Protein AF-A0A413LBJ7-F1 (afdb_monomer)

Secondary structure (DSSP, 8-state):
------------------------TT--B-TT-----TTEEEEEPPPTTSPPPPPP-GGGG--TTTTSS--S-SSTTTTEEE-SSSS-S-TT-GGGEEEESB-HHHHHHH-GGGEEEEEEEEEEEEEEEESSHHHHHHHSSHHHHBPTT----HHHHHHHHHHHHHHHHTTT-S-TTS-EEEEEEEEEEEEEEEE---HHHHHHHHHH-B-HHHHHHHHHS-HHHHHHHH-SEEE-EEEEEEEEEEEEEEEESS---HHHHHHHHHHHHHHHEEE-TTSTT--EEEESTT--TTT-SEEEEEEEEEEEEESS--TTS-SEEEEEEGGG-EEE-HHHHHHTTSGGG-EEEEEPTT-EEEGGGG---HHHHHHHHHHHTTSSPPBSSPPPPEEEEEEEEEEE-TTS-EEEEEEEEEE-TT--EEEEE-SGGGTS-HHHHHGGGSHHHHHHHHHHHHHHHHHHTTTTSEEEEEEEEEE-TTSTTTTEEEEET--GGG-EEEEETTTTEEEEEETTTTEEEEEE-BTTB-THHHHTT-HHHHHHSPB----HHHHHHHSEEEE-

Mean predicted aligned error: 8.56 Å

Sequence (560 aa):
MKNIIISLTILMTAILVSCSDELDKSSNVPGNQSSEKEGNVIIQPRNPNLPKIKPFDINKLQTKGDISGETGNSDAFLGRAYNLKNGNYILGDFSNVSHPVIDLNAVKAYDPNYVDGIKLNITETKSFAYDTFERYQYNSTITKKVTSGFSLNLKIFTLGKTKTTTDVFKTVIDNTKEATYGELSINFTNSQFSLQNSEATRKLFARQFLTKSFIRSLYNSPISSTLDSYGDFVLTGYLTGGKAYAIYAGNATSEDRTDVKEKDMDKSMNASLNYKGNSTSGNLGITGSNHNDETNTFKSNNTYVSIKTYGGVRDGGEAVVNVKAIKDLNVDLTSWMRSLNNVSNHTMIDVKDNSLYPLSDFVLEKNFKQRFDDTFNEVLPTYTSLVYPYIEIVRVMVRATSSYEAVYDVAAVLVTRQADRIILSDGLAATATDEELRKNEDDAVFMKKVEKISAEKSQLFSSDIEIGYNKRTRLNPNLRSPLCINLAGFKEKNFYKFYYEKTSMQYIYDPSTRICFSYFVDDGDDEVLDIYGIRNWVESLPDKNISIASLANSYNIIGL

Foldseek 3Di:
DDDDDDDDPPPPPDPPPPPDPDPPQADADEQPPPPPPPFWDFPFAFAPPADDQDADDLVVVDPVPPPVPDQALDLSLAQAFFAQLQDLNQFQPCSRTAGHFFQVVVVCVVPVVQKDKFFDQDKDKDKWKFQALVVCVVGPCVVQLAAPPADDQVVSSSVNNLVSQCVQCVVPDVDQNQKIKMKIKMFRFTMKMFGNQPLVVLLVRLLFGTDLSLQCCLFSWALLSSCVRRHWFGFGMFTKFKMKMKMKIFHFPDPDDRVLSGVLVRVQQVQQWDFDPDDPQTWTWGALPSPDQPPGRGHQQGMKMWIAMRFFDPPDDPNTDRIDRRNPGTGTCRNRNVRRVDSSRMHTNHGDGNRTYGSLSNHLAPLSSLSSSCVSNSVEYHYRFFHQKAKEFEWEFQDQDPVRHTFTDTFIWIQGSNRATETQALQVVNVDDSVVRNCCLDPVVVVVVLVVRCVVVCVQLVSNHIYIYGSPDYHYCVGSPPPYDYQHNRDLQQWAWEADVSNQKIWIAHPPSQEIEIHHDDPVDPSSSSSRSRPVSHVPHHHDDDDSSCNSPRHNYHYD

pLDDT: mean 86.41, std 17.17, range [24.27, 98.5]

Solvent-accessible surface area (backbone atoms only — not comparable to full-atom values): 30585 Å² total; per-residue (Å²): 141,82,81,86,84,86,81,84,81,79,82,80,83,74,85,74,86,65,87,78,72,82,85,72,87,76,58,77,40,62,37,80,63,79,66,82,52,85,64,66,44,78,80,36,65,55,44,85,84,47,68,76,90,70,90,59,61,74,75,75,72,58,69,92,57,92,67,74,81,71,60,47,64,62,65,84,60,41,34,12,15,28,29,58,60,86,32,82,77,54,67,22,48,61,88,25,51,48,50,58,41,33,35,55,66,61,44,45,73,73,45,51,86,44,52,49,76,48,82,66,72,45,75,50,78,49,74,42,32,24,50,45,54,74,43,37,69,71,58,48,66,68,68,53,23,36,35,85,90,66,86,74,55,61,68,56,46,30,53,39,51,44,53,61,54,43,68,70,44,58,90,82,37,93,60,64,83,70,29,35,33,32,42,38,35,42,36,45,34,40,33,38,31,37,39,65,67,50,72,71,46,27,50,49,36,40,70,60,30,51,24,70,70,42,54,49,35,67,61,50,38,20,66,50,53,39,36,75,66,34,30,55,20,31,29,29,26,33,29,18,17,30,27,45,38,37,42,35,41,25,46,57,81,57,97,64,55,58,72,54,52,21,52,48,48,36,50,51,55,57,50,22,51,45,70,54,84,94,48,105,77,51,50,35,32,44,30,23,87,62,62,58,57,90,86,40,57,53,34,38,84,52,22,34,36,32,37,43,57,37,44,31,56,65,88,88,66,70,48,60,38,72,76,40,37,30,65,79,36,75,44,71,40,33,70,35,58,59,37,46,77,42,68,87,28,19,9,38,43,31,60,33,67,54,16,33,37,53,55,36,63,48,48,73,25,53,58,55,25,50,46,45,55,30,40,76,49,67,62,34,76,47,38,82,36,55,27,82,35,34,33,41,35,30,36,34,51,73,49,64,48,99,85,69,46,79,31,30,40,78,39,49,24,41,31,31,34,81,65,39,34,38,31,57,30,68,46,59,69,82,76,53,54,72,73,65,26,50,47,48,73,40,66,69,54,38,48,57,50,47,57,54,50,49,59,54,47,35,70,54,28,64,59,31,33,26,34,31,34,28,90,76,51,72,45,51,56,89,38,70,61,70,48,38,47,80,42,60,45,54,60,88,89,60,43,29,32,36,78,40,78,84,68,35,33,38,36,43,34,23,85,87,65,25,43,26,40,31,40,70,51,50,99,89,46,70,55,68,36,46,49,53,18,30,45,72,49,60,68,71,37,51,80,49,90,72,58,69,66,56,47,71,74,64,36,57,30,34,65,83

Radius of gyration: 28.68 Å; Cα contacts (8 Å, |Δi|>4): 1127; chains: 1; bounding box: 59×83×80 Å

Structure (mmCIF, N/CA/C/O backbone):
data_AF-A0A413LBJ7-F1
#
_entry.id   AF-A0A413LBJ7-F1
#
loop_
_atom_site.group_PDB
_atom_site.id
_atom_site.type_symbol
_atom_site.label_atom_id
_atom_site.label_alt_id
_atom_site.label_comp_id
_atom_site.label_asym_id
_atom_site.label_entity_id
_atom_site.label_seq_id
_atom_site.pdbx_PDB_ins_code
_atom_site.Cartn_x
_atom_site.Cartn_y
_atom_site.Cartn_z
_atom_site.occupancy
_atom_site.B_iso_or_equiv
_atom_site.auth_seq_id
_atom_site.auth_comp_id
_atom_site.auth_asym_id
_atom_site.auth_atom_id
_atom_site.pdbx_PDB_model_num
ATOM 1 N N . MET A 1 1 ? -14.086 60.870 -19.931 1.00 38.28 1 MET A N 1
ATOM 2 C CA . MET A 1 1 ? -14.066 59.505 -20.501 1.00 38.28 1 MET A CA 1
ATOM 3 C C . MET A 1 1 ? -12.885 58.730 -19.936 1.00 38.28 1 MET A C 1
ATOM 5 O O . MET A 1 1 ? -11.776 58.926 -20.410 1.00 38.28 1 MET A O 1
ATOM 9 N N . LYS A 1 2 ? -13.116 57.884 -18.928 1.00 27.30 2 LYS A N 1
ATOM 10 C CA . LYS A 1 2 ? -12.561 56.524 -18.823 1.00 27.30 2 LYS A CA 1
ATOM 11 C C . LYS A 1 2 ? -13.069 55.874 -17.537 1.00 27.30 2 LYS A C 1
ATOM 13 O O . LYS A 1 2 ? -13.072 56.488 -16.477 1.00 27.30 2 LYS A O 1
ATOM 18 N N . ASN A 1 3 ? -13.562 54.659 -17.721 1.00 30.72 3 ASN A N 1
ATOM 19 C CA . ASN A 1 3 ? -14.224 53.807 -16.751 1.00 30.72 3 ASN A CA 1
ATOM 20 C C . ASN A 1 3 ? -13.209 53.087 -15.846 1.00 30.72 3 ASN A C 1
ATOM 22 O O . ASN A 1 3 ? -12.137 52.716 -16.313 1.00 30.72 3 ASN A O 1
ATOM 26 N N . ILE A 1 4 ? -13.605 52.906 -14.579 1.00 33.47 4 ILE A N 1
ATOM 27 C CA . ILE A 1 4 ? -13.658 51.649 -13.798 1.00 33.47 4 ILE A CA 1
ATOM 28 C C . ILE A 1 4 ? -12.541 50.626 -14.068 1.00 33.47 4 ILE A C 1
ATOM 30 O O . ILE A 1 4 ? -12.539 50.056 -15.149 1.00 33.47 4 ILE A O 1
ATOM 34 N N . ILE A 1 5 ? -11.729 50.301 -13.046 1.00 29.72 5 ILE A N 1
ATOM 35 C CA . ILE A 1 5 ? -11.743 49.007 -12.314 1.00 29.72 5 ILE A CA 1
ATOM 36 C C . ILE A 1 5 ? -11.227 49.267 -10.885 1.00 29.72 5 ILE A C 1
ATOM 38 O O . ILE A 1 5 ? -10.069 49.620 -10.685 1.00 29.72 5 ILE A O 1
ATOM 42 N N . ILE A 1 6 ? -12.103 49.104 -9.890 1.00 31.72 6 ILE A N 1
ATOM 43 C CA . ILE A 1 6 ? -11.747 49.038 -8.467 1.00 31.72 6 ILE A CA 1
ATOM 44 C C . ILE A 1 6 ? -11.319 47.594 -8.194 1.00 31.72 6 ILE A C 1
ATOM 46 O O . ILE A 1 6 ? -12.140 46.685 -8.300 1.00 31.72 6 ILE A O 1
ATOM 50 N N . SER A 1 7 ? -10.044 47.380 -7.869 1.00 29.02 7 SER A N 1
ATOM 51 C CA . SER A 1 7 ? -9.565 46.097 -7.353 1.00 29.02 7 SER A CA 1
ATOM 52 C C . SER A 1 7 ? -9.805 46.080 -5.844 1.00 29.02 7 SER A C 1
ATOM 54 O O . SER A 1 7 ? -9.180 46.834 -5.099 1.00 29.02 7 SER A O 1
ATOM 56 N N . LEU A 1 8 ? -10.781 45.287 -5.405 1.00 28.83 8 LEU A N 1
ATOM 57 C CA . LEU A 1 8 ? -11.146 45.123 -4.003 1.00 28.83 8 LEU A CA 1
ATOM 58 C C . LEU A 1 8 ? -10.217 44.072 -3.374 1.00 28.83 8 LEU A C 1
ATOM 60 O O . LEU A 1 8 ? -10.510 42.879 -3.383 1.00 28.83 8 LEU A O 1
ATOM 64 N N . THR A 1 9 ? -9.071 44.501 -2.853 1.00 30.38 9 THR A N 1
ATOM 65 C CA . THR A 1 9 ? -8.177 43.632 -2.077 1.00 30.38 9 THR A CA 1
ATOM 66 C C . THR A 1 9 ? -8.726 43.521 -0.652 1.00 30.38 9 THR A C 1
ATOM 68 O O . THR A 1 9 ? -8.470 44.380 0.189 1.00 30.38 9 THR A O 1
ATOM 71 N N . ILE A 1 10 ? -9.525 42.487 -0.373 1.00 30.08 10 ILE A N 1
ATOM 72 C CA . ILE A 1 10 ? -9.923 42.140 0.998 1.00 30.08 10 ILE A CA 1
ATOM 73 C C . ILE A 1 10 ? -8.721 41.473 1.671 1.00 30.08 10 ILE A C 1
ATOM 75 O O . ILE A 1 10 ? -8.379 40.325 1.392 1.00 30.08 10 ILE A O 1
ATOM 79 N N . LEU A 1 11 ? -8.067 42.228 2.551 1.00 27.38 11 LEU A N 1
ATOM 80 C CA . LEU A 1 11 ? -7.044 41.747 3.469 1.00 27.38 11 LEU A CA 1
ATOM 81 C C . LEU A 1 11 ? -7.741 40.940 4.577 1.00 27.38 11 LEU A C 1
ATOM 83 O O . LEU A 1 11 ? -8.255 41.502 5.541 1.00 27.38 11 LEU A O 1
ATOM 87 N N . MET A 1 12 ? -7.820 39.621 4.410 1.00 27.88 12 MET A N 1
ATOM 88 C CA . MET A 1 12 ? -8.368 38.707 5.412 1.00 27.88 12 MET A CA 1
ATOM 89 C C . MET A 1 12 ? -7.238 38.250 6.345 1.00 27.88 12 MET A C 1
ATOM 91 O O . MET A 1 12 ? -6.680 37.168 6.198 1.00 27.88 12 MET A O 1
ATOM 95 N N . THR A 1 13 ? -6.861 39.099 7.299 1.00 28.36 13 THR A N 1
ATOM 96 C CA . THR A 1 13 ? -5.991 38.722 8.421 1.00 28.36 13 THR A CA 1
ATOM 97 C C . THR A 1 13 ? -6.831 38.001 9.476 1.00 28.36 13 THR A C 1
ATOM 99 O O . THR A 1 13 ? -7.295 38.594 10.446 1.00 28.36 13 THR A O 1
ATOM 102 N N . ALA A 1 14 ? -7.056 36.702 9.276 1.00 28.14 14 ALA A N 1
ATOM 103 C CA . ALA A 1 14 ? -7.478 35.813 10.351 1.00 28.14 14 ALA A CA 1
ATOM 104 C C . ALA A 1 14 ? -6.231 35.422 11.155 1.00 28.14 14 ALA A C 1
ATOM 106 O O . ALA A 1 14 ? -5.383 34.663 10.687 1.00 28.14 14 ALA A O 1
ATOM 107 N N . ILE A 1 15 ? -6.104 35.981 12.357 1.00 27.45 15 ILE A N 1
ATOM 108 C CA . ILE A 1 15 ? -5.097 35.581 13.339 1.00 27.45 15 ILE A CA 1
ATOM 109 C C . ILE A 1 15 ? -5.505 34.194 13.853 1.00 27.45 15 ILE A C 1
ATOM 111 O O . ILE A 1 15 ? -6.288 34.064 14.790 1.00 27.45 15 ILE A O 1
ATOM 115 N N . LEU A 1 16 ? -5.005 33.147 13.200 1.00 26.03 16 LEU A N 1
ATOM 116 C CA . LEU A 1 16 ? -4.984 31.796 13.746 1.00 26.03 16 LEU A CA 1
ATOM 117 C C . LEU A 1 16 ? -3.825 31.720 14.743 1.00 26.03 16 LEU A C 1
ATOM 119 O O . LEU A 1 16 ? -2.692 31.438 14.363 1.00 26.03 16 LEU A O 1
ATOM 123 N N . VAL A 1 17 ? -4.107 31.939 16.028 1.00 25.48 17 VAL A N 1
ATOM 124 C CA . VAL A 1 17 ? -3.278 31.356 17.093 1.00 25.48 17 VAL A CA 1
ATOM 125 C C . VAL A 1 17 ? -3.677 29.885 17.197 1.00 25.48 17 VAL A C 1
ATOM 127 O O . VAL A 1 17 ? -4.464 29.485 18.048 1.00 25.48 17 VAL A O 1
ATOM 130 N N . SER A 1 18 ? -3.185 29.083 16.256 1.00 24.27 18 SER A N 1
ATOM 131 C CA . SER A 1 18 ? -2.972 27.659 16.487 1.00 24.27 18 SER A CA 1
ATOM 132 C C . SER A 1 18 ? -1.563 27.568 17.038 1.00 24.27 18 SER A C 1
ATOM 134 O O . SER A 1 18 ? -0.622 27.870 16.306 1.00 24.27 18 SER A O 1
ATOM 136 N N . CYS A 1 19 ? -1.410 27.202 18.311 1.00 24.98 19 CYS A N 1
ATOM 137 C CA . CYS A 1 19 ? -0.105 26.806 18.820 1.00 24.98 19 CYS A CA 1
ATOM 138 C C . CYS A 1 19 ? 0.428 25.697 17.912 1.00 24.98 19 CYS A C 1
ATOM 140 O O . CYS A 1 19 ? -0.146 24.616 17.791 1.00 24.98 19 CYS A O 1
ATOM 142 N N . SER A 1 20 ? 1.475 26.068 17.194 1.00 29.88 20 SER A N 1
ATOM 143 C CA . SER A 1 20 ? 2.403 25.215 16.494 1.00 29.88 20 SER A CA 1
ATOM 144 C C . SER A 1 20 ? 3.134 24.372 17.530 1.00 29.88 20 SER A C 1
ATOM 146 O O . SER A 1 20 ? 4.064 24.867 18.160 1.00 29.88 20 SER A O 1
ATOM 148 N N . ASP A 1 21 ? 2.724 23.119 17.679 1.00 25.95 21 ASP A N 1
ATOM 149 C CA . ASP A 1 21 ? 3.706 22.079 17.949 1.00 25.95 21 ASP A CA 1
ATOM 150 C C . ASP A 1 21 ? 4.238 21.625 16.591 1.00 25.95 21 ASP A C 1
ATOM 152 O O . ASP A 1 21 ? 3.482 21.373 15.647 1.00 25.95 21 ASP A O 1
ATOM 156 N N . GLU A 1 22 ? 5.558 21.657 16.482 1.00 28.22 22 GLU A N 1
ATOM 157 C CA . GLU A 1 22 ? 6.346 21.439 15.281 1.00 28.22 22 GLU A CA 1
ATOM 158 C C . GLU A 1 22 ? 5.863 20.224 14.481 1.00 28.22 22 GLU A C 1
ATOM 160 O O . GLU A 1 22 ? 5.917 19.071 14.908 1.00 28.22 22 GLU A O 1
ATOM 165 N N . LEU A 1 23 ? 5.416 20.502 13.258 1.00 28.36 23 LEU A N 1
ATOM 166 C CA . LEU A 1 23 ? 5.231 19.523 12.196 1.00 28.36 23 LEU A CA 1
ATOM 167 C C . LEU A 1 23 ? 6.602 19.089 11.654 1.00 28.36 23 LEU A C 1
ATOM 169 O O . LEU A 1 23 ? 6.886 19.257 10.470 1.00 28.36 23 LEU A O 1
ATOM 173 N N . ASP A 1 24 ? 7.433 18.492 12.505 1.00 27.98 24 ASP A N 1
ATOM 174 C CA . ASP A 1 24 ? 8.563 17.677 12.062 1.00 27.98 24 ASP A CA 1
ATOM 175 C C . ASP A 1 24 ? 8.015 16.308 11.634 1.00 27.98 24 ASP A C 1
ATOM 177 O O . ASP A 1 24 ? 7.977 15.312 12.363 1.00 27.98 24 ASP A O 1
ATOM 181 N N . LYS A 1 25 ? 7.462 16.285 10.419 1.00 38.97 25 LYS A N 1
ATOM 182 C CA . LYS A 1 25 ? 6.931 15.078 9.786 1.00 38.97 25 LYS A CA 1
ATOM 183 C C . LYS A 1 25 ? 8.078 14.224 9.250 1.00 38.97 25 LYS A C 1
ATOM 185 O O . LYS A 1 25 ? 8.634 14.519 8.197 1.00 38.97 25 LYS A O 1
ATOM 190 N N . SER A 1 26 ? 8.368 13.155 9.993 1.00 36.94 26 SER A N 1
ATOM 191 C CA . SER A 1 26 ? 9.054 11.889 9.640 1.00 36.94 26 SER A CA 1
ATOM 192 C C . SER A 1 26 ? 10.037 11.431 10.726 1.00 36.94 26 SER A C 1
ATOM 194 O O . SER A 1 26 ? 11.075 10.836 10.450 1.00 36.94 26 SER A O 1
ATOM 196 N N . SER A 1 27 ? 9.721 11.664 11.999 1.00 40.12 27 SER A N 1
ATOM 197 C CA . SER A 1 27 ? 10.409 10.965 13.079 1.00 40.12 27 SER A CA 1
ATOM 198 C C . SER A 1 27 ? 9.902 9.520 13.149 1.00 40.12 27 SER A C 1
ATOM 200 O O . SER A 1 27 ? 8.712 9.264 13.328 1.00 40.12 27 SER A O 1
ATOM 202 N N . ASN A 1 28 ? 10.814 8.558 12.980 1.00 52.41 28 ASN A N 1
ATOM 203 C CA . ASN A 1 28 ? 10.546 7.158 13.302 1.00 52.41 28 ASN A CA 1
ATOM 204 C C . ASN A 1 28 ? 10.169 7.078 14.781 1.00 52.41 28 ASN A C 1
ATOM 206 O O . ASN A 1 28 ? 11.001 7.380 15.637 1.00 52.41 28 ASN A O 1
ATOM 210 N N . VAL A 1 29 ? 8.937 6.672 15.085 1.00 58.06 29 VAL A N 1
ATOM 211 C CA . VAL A 1 29 ? 8.481 6.561 16.472 1.00 58.06 29 VAL A CA 1
ATOM 212 C C . VAL A 1 29 ? 8.809 5.154 16.985 1.00 58.06 29 VAL A C 1
ATOM 214 O O . VAL A 1 29 ? 8.304 4.170 16.429 1.00 58.06 29 VAL A O 1
ATOM 217 N N . PRO A 1 30 ? 9.650 5.009 18.029 1.00 52.78 30 PRO A N 1
ATOM 218 C CA . PRO A 1 30 ? 9.849 3.726 18.693 1.00 52.78 30 PRO A CA 1
ATOM 219 C C . PRO A 1 30 ? 8.548 3.288 19.379 1.00 52.78 30 PRO A C 1
ATOM 221 O O . PRO A 1 30 ? 7.915 4.090 20.065 1.00 52.78 30 PRO A O 1
ATOM 224 N N . GLY A 1 31 ? 8.177 2.008 19.274 1.00 44.78 31 GLY A N 1
ATOM 225 C CA . GLY A 1 31 ? 6.918 1.470 19.815 1.00 44.78 31 GLY A CA 1
ATOM 226 C C . GLY A 1 31 ? 6.783 1.507 21.345 1.00 44.78 31 GLY A C 1
ATOM 227 O O . GLY A 1 31 ? 5.699 1.271 21.866 1.00 44.78 31 GLY A O 1
ATOM 228 N N . ASN A 1 32 ? 7.859 1.855 22.061 1.00 41.75 32 ASN A N 1
ATOM 229 C CA . ASN A 1 32 ? 7.881 2.002 23.521 1.00 41.75 32 ASN A CA 1
ATOM 230 C C . ASN A 1 32 ? 7.814 3.452 24.011 1.00 41.75 32 ASN A C 1
ATOM 232 O O . ASN A 1 32 ? 7.956 3.685 25.210 1.00 41.75 32 ASN A O 1
ATOM 236 N N . GLN A 1 33 ? 7.591 4.437 23.140 1.00 40.25 33 GLN A N 1
ATOM 237 C CA . GLN A 1 33 ? 7.227 5.754 23.643 1.00 40.25 33 GLN A CA 1
ATOM 238 C C . GLN A 1 33 ? 5.751 5.736 24.049 1.00 40.25 33 GLN A C 1
ATOM 240 O O . GLN A 1 33 ? 4.870 6.173 23.310 1.00 40.25 33 GLN A O 1
ATOM 245 N N . SER A 1 34 ? 5.506 5.353 25.304 1.00 38.75 34 SER A N 1
ATOM 246 C CA . SER A 1 34 ? 4.677 6.194 26.161 1.00 38.75 34 SER A CA 1
ATOM 247 C C . SER A 1 34 ? 5.328 7.577 26.142 1.00 38.75 34 SER A C 1
ATOM 249 O O . SER A 1 34 ? 6.109 7.923 27.024 1.00 38.75 34 SER A O 1
ATOM 251 N N . SER A 1 35 ? 5.133 8.341 25.063 1.00 38.34 35 SER A N 1
ATOM 252 C CA . SER A 1 35 ? 5.474 9.751 25.080 1.00 38.34 35 SER A CA 1
ATOM 253 C C . SER A 1 35 ? 4.751 10.268 26.310 1.00 38.34 35 SER A C 1
ATOM 255 O O . SER A 1 35 ? 3.522 10.133 26.370 1.00 38.34 35 SER A O 1
ATOM 257 N N . GLU A 1 36 ? 5.497 10.742 27.304 1.00 40.31 36 GLU A N 1
ATOM 258 C CA . GLU A 1 36 ? 4.977 11.552 28.393 1.00 40.31 36 GLU A CA 1
ATOM 259 C C . GLU A 1 36 ? 4.343 12.777 27.732 1.00 40.31 36 GLU A C 1
ATOM 261 O O . GLU A 1 36 ? 4.932 13.847 27.625 1.00 40.31 36 GLU A O 1
ATOM 266 N N . LYS A 1 37 ? 3.146 12.596 27.171 1.00 52.91 37 LYS A N 1
ATOM 267 C CA . LYS A 1 37 ? 2.304 13.693 26.751 1.00 52.91 37 LYS A CA 1
ATOM 268 C C . LYS A 1 37 ? 1.959 14.362 28.055 1.00 52.91 37 LYS A C 1
ATOM 270 O O . LYS A 1 37 ? 1.331 13.744 28.917 1.00 52.91 37 LYS A O 1
ATOM 275 N N . GLU A 1 38 ? 2.438 15.584 28.210 1.00 62.81 38 GLU A N 1
ATOM 276 C CA . GLU A 1 38 ? 2.177 16.406 29.375 1.00 62.81 38 GLU A CA 1
ATOM 277 C C . GLU A 1 38 ? 0.695 16.270 29.781 1.00 62.81 38 GLU A C 1
ATOM 279 O O . GLU A 1 38 ? -0.220 16.487 28.977 1.00 62.81 38 GLU A O 1
ATOM 284 N N . GLY A 1 39 ? 0.446 15.820 31.012 1.00 73.69 39 GLY A N 1
ATOM 285 C CA . GLY A 1 39 ? -0.909 15.621 31.533 1.00 73.69 39 GLY A CA 1
ATOM 286 C C . GLY A 1 39 ? -1.558 14.247 31.306 1.00 73.69 39 GLY A C 1
ATOM 287 O O . GLY A 1 39 ? -2.747 14.121 31.606 1.00 73.69 39 GLY A O 1
ATOM 288 N N . ASN A 1 40 ? -0.836 13.229 30.823 1.00 88.31 40 ASN A N 1
ATOM 289 C CA . ASN A 1 40 ? -1.288 11.832 30.907 1.00 88.31 40 ASN A CA 1
ATOM 290 C C . ASN A 1 40 ? -1.272 11.344 32.365 1.00 88.31 40 ASN A C 1
ATOM 292 O O . ASN A 1 40 ? -0.252 11.443 33.045 1.00 88.31 40 ASN A O 1
ATOM 296 N N . VAL A 1 41 ? -2.384 10.772 32.831 1.00 95.44 41 VAL A N 1
ATOM 297 C CA . VAL A 1 41 ? -2.499 10.157 34.161 1.00 95.44 41 VAL A CA 1
ATOM 298 C C . VAL A 1 41 ? -2.993 8.724 34.015 1.00 95.44 41 VAL A C 1
ATOM 300 O O . VAL A 1 41 ? -4.084 8.495 33.495 1.00 95.44 41 VAL A O 1
ATOM 303 N N . ILE A 1 42 ? -2.202 7.767 34.501 1.00 95.69 42 ILE A N 1
ATOM 304 C CA . ILE A 1 42 ? -2.569 6.348 34.544 1.00 95.69 42 ILE A CA 1
ATOM 305 C C . ILE A 1 42 ? -3.421 6.105 35.791 1.00 95.69 42 ILE A C 1
ATOM 307 O O . ILE A 1 42 ? -3.019 6.447 36.902 1.00 95.69 42 ILE A O 1
ATOM 311 N N . ILE A 1 43 ? -4.596 5.510 35.602 1.00 95.00 43 ILE A N 1
ATOM 312 C CA . ILE A 1 43 ? -5.528 5.148 36.683 1.00 95.00 43 ILE A CA 1
ATOM 313 C C . ILE A 1 43 ? -5.612 3.635 36.892 1.00 95.00 43 ILE A C 1
ATOM 315 O O . ILE A 1 43 ? -5.907 3.186 37.995 1.00 95.00 43 ILE A O 1
ATOM 319 N N . GLN A 1 44 ? -5.306 2.857 35.856 1.00 94.62 44 GLN A N 1
ATOM 320 C CA . GLN A 1 44 ? -5.124 1.413 35.924 1.00 94.62 44 GLN A CA 1
ATOM 321 C C . GLN A 1 44 ? -3.861 1.073 35.128 1.00 94.62 44 GLN A C 1
ATOM 323 O O . GLN A 1 44 ? -3.861 1.280 33.915 1.00 94.62 44 GLN A O 1
ATOM 328 N N . PRO A 1 45 ? -2.771 0.609 35.761 1.00 93.69 45 PRO A N 1
ATOM 329 C CA . PRO A 1 45 ? -1.582 0.193 35.027 1.00 93.69 45 PRO A CA 1
ATOM 330 C C . PRO A 1 45 ? -1.845 -1.115 34.275 1.00 93.69 45 PRO A C 1
ATOM 332 O O . PRO A 1 45 ? -2.637 -1.943 34.726 1.00 93.69 45 PRO A O 1
ATOM 335 N N . ARG A 1 46 ? -1.132 -1.334 33.164 1.00 92.38 46 ARG A N 1
ATOM 336 C CA . ARG A 1 46 ? -1.110 -2.645 32.502 1.00 92.38 46 ARG A CA 1
ATOM 337 C C . ARG A 1 46 ? -0.655 -3.722 33.489 1.00 92.38 46 ARG A C 1
ATOM 339 O O . ARG A 1 46 ? 0.366 -3.550 34.158 1.00 92.38 46 ARG A O 1
ATOM 346 N N . ASN A 1 47 ? -1.345 -4.860 33.525 1.00 91.69 47 ASN A N 1
ATOM 347 C CA . ASN A 1 47 ? -0.909 -6.012 34.305 1.00 91.69 47 ASN A CA 1
ATOM 348 C C . ASN A 1 47 ? 0.449 -6.520 33.768 1.00 91.69 47 ASN A C 1
ATOM 350 O O . ASN A 1 47 ? 0.540 -6.928 32.605 1.00 91.69 47 ASN A O 1
ATOM 354 N N . PRO A 1 48 ? 1.516 -6.520 34.592 1.00 90.25 48 PRO A N 1
ATOM 355 C CA . PRO A 1 48 ? 2.863 -6.883 34.155 1.00 90.25 48 PRO A CA 1
ATOM 356 C C . PRO A 1 48 ? 3.020 -8.370 33.801 1.00 90.25 48 PRO A C 1
ATOM 358 O O . PRO A 1 48 ? 4.033 -8.739 33.210 1.00 90.25 48 PRO A O 1
ATOM 361 N N . ASN A 1 49 ? 2.044 -9.213 34.156 1.00 90.00 49 ASN A N 1
ATOM 362 C CA . ASN A 1 49 ? 2.038 -10.641 33.834 1.00 90.00 49 ASN A CA 1
ATOM 363 C C . ASN A 1 49 ? 1.476 -10.942 32.437 1.00 90.00 49 ASN A C 1
ATOM 365 O O . ASN A 1 49 ? 1.595 -12.077 31.979 1.00 90.00 49 ASN A O 1
ATOM 369 N N . LEU A 1 50 ? 0.866 -9.960 31.763 1.00 88.25 50 LEU A N 1
ATOM 370 C CA . LEU A 1 50 ? 0.429 -10.137 30.382 1.00 88.25 50 LEU A CA 1
ATOM 371 C C . LEU A 1 50 ? 1.634 -10.345 29.450 1.00 88.25 50 LEU A C 1
ATOM 373 O O . LEU A 1 50 ? 2.703 -9.763 29.679 1.00 88.25 50 LEU A O 1
ATOM 377 N N . PRO A 1 51 ? 1.467 -11.115 28.361 1.00 89.88 51 PRO A N 1
ATOM 378 C CA . PRO A 1 51 ? 2.536 -11.356 27.411 1.00 89.88 51 PRO A CA 1
ATOM 379 C C . PRO A 1 51 ? 3.058 -10.060 26.787 1.00 89.88 51 PRO A C 1
ATOM 381 O O . PRO A 1 51 ? 2.370 -9.033 26.671 1.00 89.88 51 PRO A O 1
ATOM 384 N N . LYS A 1 52 ? 4.328 -10.134 26.386 1.00 88.88 52 LYS A N 1
ATOM 385 C CA . LYS A 1 52 ? 5.027 -9.071 25.668 1.00 88.88 52 LYS A CA 1
ATOM 386 C C . LYS A 1 52 ? 4.817 -9.235 24.173 1.00 88.88 52 LYS A C 1
ATOM 388 O O . LYS A 1 52 ? 4.794 -10.351 23.668 1.00 88.88 52 LYS A O 1
ATOM 393 N N . ILE A 1 53 ? 4.761 -8.117 23.455 1.00 88.38 53 ILE A N 1
ATOM 394 C CA . ILE A 1 53 ? 4.722 -8.158 21.994 1.00 88.38 53 ILE A CA 1
ATOM 395 C C . ILE A 1 53 ? 6.056 -8.708 21.482 1.00 88.38 53 ILE A C 1
ATOM 397 O O . ILE A 1 53 ? 7.121 -8.144 21.750 1.00 88.38 53 ILE A O 1
ATOM 401 N N . LYS A 1 54 ? 5.994 -9.814 20.741 1.00 85.06 54 LYS A N 1
ATOM 402 C CA . LYS A 1 54 ? 7.163 -10.446 20.128 1.00 85.06 54 LYS A CA 1
ATOM 403 C C . LYS A 1 54 ? 7.523 -9.698 18.839 1.00 85.06 54 LYS A C 1
ATOM 405 O O . LYS A 1 54 ? 6.643 -9.488 18.003 1.00 85.06 54 LYS A O 1
ATOM 410 N N . PRO A 1 55 ? 8.793 -9.300 18.638 1.00 79.31 55 PRO A N 1
ATOM 411 C CA . PRO A 1 55 ? 9.227 -8.749 17.364 1.00 79.31 55 PRO A CA 1
ATOM 412 C C . PRO A 1 55 ? 9.045 -9.787 16.261 1.00 79.31 55 PRO A C 1
ATOM 414 O O . PRO A 1 55 ? 9.558 -10.904 16.360 1.00 79.31 55 PRO A O 1
ATOM 417 N N . PHE A 1 56 ? 8.350 -9.403 15.201 1.00 80.69 56 PHE A N 1
ATOM 418 C CA . PHE A 1 56 ? 8.227 -10.214 14.006 1.00 80.69 56 PHE A CA 1
ATOM 419 C C . PHE A 1 56 ? 9.162 -9.675 12.932 1.00 80.69 56 PHE A C 1
ATOM 421 O O . PHE A 1 56 ? 9.144 -8.488 12.615 1.00 80.69 56 PHE A O 1
ATOM 428 N N . ASP A 1 57 ? 9.984 -10.557 12.376 1.00 73.38 57 ASP A N 1
ATOM 429 C CA . ASP A 1 57 ? 10.876 -10.222 11.274 1.00 73.38 57 ASP A CA 1
ATOM 430 C C . ASP A 1 57 ? 10.382 -10.920 10.009 1.00 73.38 57 ASP A C 1
ATOM 432 O O . ASP A 1 57 ? 10.576 -12.126 9.830 1.00 73.38 57 ASP A O 1
ATOM 436 N N . ILE A 1 58 ? 9.742 -10.144 9.130 1.00 69.56 58 ILE A N 1
ATOM 437 C CA . ILE A 1 58 ? 9.218 -10.611 7.840 1.00 69.56 58 ILE A CA 1
ATOM 438 C C . ILE A 1 58 ? 10.337 -11.260 7.009 1.00 69.56 58 ILE A C 1
ATOM 440 O O . ILE A 1 58 ? 10.094 -12.246 6.311 1.00 69.56 58 ILE A O 1
ATOM 444 N N . ASN A 1 59 ? 11.585 -10.789 7.133 1.00 65.44 59 ASN A N 1
ATOM 445 C CA . ASN A 1 59 ? 12.712 -11.330 6.373 1.00 65.44 59 ASN A CA 1
ATOM 446 C C . ASN A 1 59 ? 13.077 -12.761 6.792 1.00 65.44 59 ASN A C 1
ATOM 448 O O . ASN A 1 59 ? 13.653 -13.497 5.996 1.00 65.44 59 ASN A O 1
ATOM 452 N N . LYS A 1 60 ? 12.713 -13.199 8.006 1.00 61.56 60 LYS A N 1
ATOM 453 C CA . LYS A 1 60 ? 12.935 -14.584 8.462 1.00 61.56 60 LYS A CA 1
ATOM 454 C C . LYS A 1 60 ? 11.923 -15.580 7.904 1.00 61.56 60 LYS A C 1
ATOM 456 O O . LYS A 1 60 ? 12.206 -16.774 7.910 1.00 61.56 60 LYS A O 1
ATOM 461 N N . LEU A 1 61 ? 10.778 -15.116 7.399 1.00 56.47 61 LEU A N 1
ATOM 462 C CA . LEU A 1 61 ? 9.836 -15.964 6.659 1.00 56.47 61 LEU A CA 1
ATOM 463 C C . LEU A 1 61 ? 10.306 -16.260 5.229 1.00 56.47 61 LEU A C 1
ATOM 465 O O . LEU A 1 61 ? 9.683 -17.062 4.536 1.00 56.47 61 LEU A O 1
ATOM 469 N N . GLN A 1 62 ? 11.395 -15.630 4.778 1.00 52.81 62 GLN A N 1
ATOM 470 C CA . GLN A 1 62 ? 11.935 -15.849 3.446 1.00 52.81 62 GLN A CA 1
ATOM 471 C C . GLN A 1 62 ? 12.601 -17.222 3.351 1.00 52.81 62 GLN A C 1
ATOM 473 O O . GLN A 1 62 ? 13.758 -17.418 3.722 1.00 52.81 62 GLN A O 1
ATOM 478 N N . THR A 1 63 ? 11.920 -18.162 2.711 1.00 41.84 63 THR A N 1
ATOM 479 C CA . THR A 1 63 ? 12.621 -19.109 1.853 1.00 41.84 63 THR A CA 1
ATOM 480 C C . THR A 1 63 ? 12.967 -18.350 0.572 1.00 41.84 63 THR A C 1
ATOM 482 O O . THR A 1 63 ? 12.098 -17.849 -0.134 1.00 41.84 63 THR A O 1
ATOM 485 N N . LYS A 1 64 ? 14.258 -18.229 0.246 1.00 39.88 64 LYS A N 1
ATOM 486 C CA . LYS A 1 64 ? 14.762 -17.630 -1.011 1.00 39.88 64 LYS A CA 1
ATOM 487 C C . LYS A 1 64 ? 14.315 -18.392 -2.289 1.00 39.88 64 LYS A C 1
ATOM 489 O O . LYS A 1 64 ? 14.957 -18.269 -3.326 1.00 39.88 64 LYS A O 1
ATOM 494 N N . GLY A 1 65 ? 13.265 -19.217 -2.216 1.00 38.75 65 GLY A N 1
ATOM 495 C CA . GLY A 1 65 ? 12.905 -20.240 -3.199 1.00 38.75 65 GLY A CA 1
ATOM 496 C C . GLY A 1 65 ? 11.873 -19.838 -4.257 1.00 38.75 65 GLY A C 1
ATOM 497 O O . GLY A 1 65 ? 11.972 -20.320 -5.381 1.00 38.75 65 GLY A O 1
ATOM 498 N N . ASP A 1 66 ? 10.939 -18.925 -3.976 1.00 45.22 66 ASP A N 1
ATOM 499 C CA . ASP A 1 66 ? 9.723 -18.793 -4.812 1.00 45.22 66 ASP A CA 1
ATOM 500 C C . ASP A 1 66 ? 9.870 -17.943 -6.091 1.00 45.22 66 ASP A C 1
ATOM 502 O O . ASP A 1 66 ? 8.908 -17.752 -6.831 1.00 45.22 66 ASP A O 1
ATOM 506 N N . ILE A 1 67 ? 11.064 -17.417 -6.387 1.00 49.59 67 ILE A N 1
ATOM 507 C CA . ILE A 1 67 ? 11.370 -16.777 -7.689 1.00 49.59 67 ILE A CA 1
ATOM 508 C C . ILE A 1 67 ? 12.511 -17.511 -8.409 1.00 49.59 67 ILE A C 1
ATOM 510 O O . ILE A 1 67 ? 13.084 -17.005 -9.372 1.00 49.59 67 ILE A O 1
ATOM 514 N N . SER A 1 68 ? 12.894 -18.706 -7.949 1.00 44.94 68 SER A N 1
ATOM 515 C CA . SER A 1 68 ? 13.941 -19.471 -8.624 1.00 44.94 68 SER A CA 1
ATOM 516 C C . SER A 1 68 ? 13.395 -20.088 -9.922 1.00 44.94 68 SER A C 1
ATOM 518 O O . SER A 1 68 ? 12.776 -21.143 -9.919 1.00 44.94 68 SER A O 1
ATOM 520 N N . GLY A 1 69 ? 13.598 -19.394 -11.049 1.00 55.12 69 GLY A N 1
ATOM 521 C CA . GLY A 1 69 ? 13.354 -19.920 -12.402 1.00 55.12 69 GLY A CA 1
ATOM 522 C C . GLY A 1 69 ? 12.222 -19.275 -13.214 1.00 55.12 69 GLY A C 1
ATOM 523 O O . GLY A 1 69 ? 12.143 -19.537 -14.411 1.00 55.12 69 GLY A O 1
ATOM 524 N N . GLU A 1 70 ? 11.386 -18.411 -12.628 1.00 66.06 70 GLU A N 1
ATOM 525 C CA . GLU A 1 70 ? 10.350 -17.678 -13.377 1.00 66.06 70 GLU A CA 1
ATOM 526 C C . GLU A 1 70 ? 10.965 -16.512 -14.162 1.00 66.06 70 GLU A C 1
ATOM 528 O O . GLU A 1 70 ? 11.524 -15.577 -13.588 1.00 66.06 70 GLU A O 1
ATOM 533 N N . THR A 1 71 ? 10.845 -16.541 -15.492 1.00 66.00 71 THR A N 1
ATOM 534 C CA . THR A 1 71 ? 11.349 -15.475 -16.374 1.00 66.00 71 THR A CA 1
ATOM 535 C C . THR A 1 71 ? 10.411 -14.270 -16.436 1.00 66.00 71 THR A C 1
ATOM 537 O O . THR A 1 71 ? 10.769 -13.246 -17.014 1.00 66.00 71 THR A O 1
ATOM 540 N N . GLY A 1 72 ? 9.213 -14.359 -15.847 1.00 73.75 72 GLY A N 1
ATOM 541 C CA . GLY A 1 72 ? 8.186 -13.318 -15.913 1.00 73.75 72 GLY A CA 1
ATOM 542 C C . GLY A 1 72 ? 7.402 -13.293 -17.227 1.00 73.75 72 GLY A C 1
ATOM 543 O O . GLY A 1 72 ? 6.655 -12.346 -17.455 1.00 73.75 72 GLY A O 1
ATOM 544 N N . ASN A 1 73 ? 7.556 -14.305 -18.092 1.00 86.81 73 ASN A N 1
ATOM 545 C CA . ASN A 1 73 ? 6.739 -14.492 -19.299 1.00 86.81 73 ASN A CA 1
ATOM 546 C C . ASN A 1 73 ? 5.547 -15.439 -19.073 1.00 86.81 73 ASN A C 1
ATOM 548 O O . ASN A 1 73 ? 5.304 -16.379 -19.827 1.00 86.81 73 ASN A O 1
ATOM 552 N N . SER A 1 74 ? 4.830 -15.216 -17.987 1.00 91.25 74 SER A N 1
ATOM 553 C CA . SER A 1 74 ? 3.664 -15.990 -17.568 1.00 91.25 74 SER A CA 1
ATOM 554 C C . SER A 1 74 ? 2.735 -15.056 -16.801 1.00 91.25 74 SER A C 1
ATOM 556 O O . SER A 1 74 ? 2.992 -13.855 -16.755 1.00 91.25 74 SER A O 1
ATOM 558 N N . ASP A 1 75 ? 1.686 -15.580 -16.175 1.00 92.75 75 ASP A N 1
ATOM 559 C CA . ASP A 1 75 ? 0.829 -14.849 -15.236 1.00 92.75 75 ASP A CA 1
ATOM 560 C C . ASP A 1 75 ? 1.380 -14.840 -13.790 1.00 92.75 75 ASP A C 1
ATOM 562 O O . ASP A 1 75 ? 0.747 -14.282 -12.894 1.00 92.75 75 ASP A O 1
ATOM 566 N N . ALA A 1 76 ? 2.564 -15.420 -13.552 1.00 91.25 76 ALA A N 1
ATOM 567 C CA . ALA A 1 76 ? 3.097 -15.716 -12.220 1.00 91.25 76 ALA A CA 1
ATOM 568 C C . ALA A 1 76 ? 3.356 -14.489 -11.327 1.00 91.25 76 ALA A C 1
ATOM 570 O O . ALA A 1 76 ? 3.494 -14.632 -10.109 1.00 91.25 76 ALA A O 1
ATOM 571 N N . PHE A 1 77 ? 3.445 -13.282 -11.894 1.00 93.62 77 PHE A N 1
ATOM 572 C CA . PHE A 1 77 ? 3.634 -12.056 -11.112 1.00 93.62 77 PHE A CA 1
ATOM 573 C C . PHE A 1 77 ? 2.329 -11.344 -10.747 1.00 93.62 77 PHE A C 1
ATOM 575 O O . PHE A 1 77 ? 2.356 -10.395 -9.960 1.00 93.62 77 PHE A O 1
ATOM 582 N N . LEU A 1 78 ? 1.182 -11.797 -11.260 1.00 97.19 78 LEU A N 1
ATOM 583 C CA . LEU A 1 78 ? -0.111 -11.251 -10.861 1.00 97.19 78 LEU A CA 1
ATOM 584 C C . LEU A 1 78 ? -0.380 -11.515 -9.374 1.00 97.19 78 LEU A C 1
ATOM 586 O O . LEU A 1 78 ? -0.117 -12.597 -8.857 1.00 97.19 78 LEU A O 1
ATOM 590 N N . GLY A 1 79 ? -0.922 -10.516 -8.678 1.00 97.31 79 GLY A N 1
ATOM 591 C CA . GLY A 1 79 ? -1.234 -10.609 -7.251 1.00 97.31 79 GLY A CA 1
ATOM 592 C C . GLY A 1 79 ? -0.020 -10.488 -6.324 1.00 97.31 79 GLY A C 1
ATOM 593 O O . GLY A 1 79 ? -0.163 -10.616 -5.107 1.00 97.31 79 GLY A O 1
ATOM 594 N N . ARG A 1 80 ? 1.173 -10.220 -6.866 1.00 96.38 80 ARG A N 1
ATOM 595 C CA . ARG A 1 80 ? 2.376 -9.911 -6.082 1.00 96.38 80 ARG A CA 1
ATOM 596 C C . ARG A 1 80 ? 2.490 -8.418 -5.818 1.00 96.38 80 ARG A C 1
ATOM 598 O O . ARG A 1 80 ? 1.952 -7.603 -6.568 1.00 96.38 80 ARG A O 1
ATOM 605 N N . ALA A 1 81 ? 3.197 -8.064 -4.754 1.00 96.12 81 ALA A N 1
ATOM 606 C CA . ALA A 1 81 ? 3.476 -6.674 -4.456 1.00 96.12 81 ALA A CA 1
ATOM 607 C C . ALA A 1 81 ? 4.472 -6.067 -5.465 1.00 96.12 81 ALA A C 1
ATOM 609 O O . ALA A 1 81 ? 5.287 -6.777 -6.058 1.00 96.12 81 ALA A O 1
ATOM 610 N N . TYR A 1 82 ? 4.393 -4.755 -5.669 1.00 94.94 82 TYR A N 1
ATOM 611 C CA . TYR A 1 82 ? 5.200 -3.974 -6.597 1.00 94.94 82 TYR A CA 1
ATOM 612 C C . TYR A 1 82 ? 5.728 -2.715 -5.903 1.00 94.94 82 TYR A C 1
ATOM 614 O O . TYR A 1 82 ? 4.960 -1.900 -5.386 1.00 94.94 82 TYR A O 1
ATOM 622 N N . ASN A 1 83 ? 7.048 -2.557 -5.926 1.00 92.31 83 ASN A N 1
ATOM 623 C CA . ASN A 1 83 ? 7.778 -1.431 -5.365 1.00 92.31 83 ASN A CA 1
ATOM 624 C C . ASN A 1 83 ? 7.860 -0.292 -6.375 1.00 92.31 83 ASN A C 1
ATOM 626 O O . ASN A 1 83 ? 8.489 -0.416 -7.427 1.00 92.31 83 ASN A O 1
ATOM 630 N N . LEU A 1 84 ? 7.273 0.844 -6.020 1.00 87.69 84 LEU A N 1
ATOM 631 C CA . LEU A 1 84 ? 7.346 2.070 -6.798 1.00 87.69 84 LEU A CA 1
ATOM 632 C C . LEU A 1 84 ? 8.107 3.159 -6.025 1.00 87.69 84 LEU A C 1
ATOM 634 O O . LEU A 1 84 ? 9.024 3.745 -6.586 1.00 87.69 84 LEU A O 1
ATOM 638 N N . LYS A 1 85 ? 7.816 3.369 -4.731 1.00 85.19 85 LYS A N 1
ATOM 639 C CA . LYS A 1 85 ? 8.500 4.336 -3.844 1.00 85.19 85 LYS A CA 1
ATOM 640 C C . LYS A 1 85 ? 9.972 3.976 -3.637 1.00 85.19 85 LYS A C 1
ATOM 642 O O . LYS A 1 85 ? 10.851 4.817 -3.817 1.00 85.19 85 LYS A O 1
ATOM 647 N N . ASN A 1 86 ? 10.240 2.714 -3.312 1.00 83.44 86 ASN A N 1
ATOM 648 C CA . ASN A 1 86 ? 11.590 2.193 -3.063 1.00 83.44 86 ASN A CA 1
ATOM 649 C C . ASN A 1 86 ? 12.118 1.328 -4.225 1.00 83.44 86 ASN A C 1
ATOM 651 O O . ASN A 1 86 ? 13.112 0.621 -4.075 1.00 83.44 86 ASN A O 1
ATOM 655 N N . GLY A 1 87 ? 11.438 1.361 -5.375 1.00 87.75 87 GLY A N 1
ATOM 656 C CA . GLY A 1 87 ? 11.829 0.620 -6.571 1.00 87.75 87 GLY A CA 1
ATOM 657 C C . GLY A 1 87 ? 12.927 1.316 -7.375 1.00 87.75 87 GLY A C 1
ATOM 658 O O . GLY A 1 87 ? 13.443 2.373 -7.014 1.00 87.75 87 GLY A O 1
ATOM 659 N N . ASN A 1 88 ? 13.261 0.736 -8.525 1.00 88.94 88 ASN A N 1
ATOM 660 C CA . ASN A 1 88 ? 14.237 1.308 -9.456 1.00 88.94 88 ASN A CA 1
ATOM 661 C C . ASN A 1 88 ? 13.629 2.284 -10.482 1.00 88.94 88 ASN A C 1
ATOM 663 O O . ASN A 1 88 ? 14.355 2.815 -11.319 1.00 88.94 88 ASN A O 1
ATOM 667 N N . TYR A 1 89 ? 12.309 2.509 -10.423 1.00 88.88 89 TYR A N 1
ATOM 668 C CA . TYR A 1 89 ? 11.540 3.400 -11.304 1.00 88.88 89 TYR A CA 1
ATOM 669 C C . TYR A 1 89 ? 11.522 3.018 -12.793 1.00 88.88 89 TYR A C 1
ATOM 671 O O . TYR A 1 89 ? 10.954 3.744 -13.608 1.00 88.88 89 TYR A O 1
ATOM 679 N N . ILE A 1 90 ? 12.084 1.867 -13.167 1.00 90.69 90 ILE A N 1
ATOM 680 C CA . ILE A 1 90 ? 11.989 1.316 -14.515 1.00 90.69 90 ILE A CA 1
ATOM 681 C C . ILE A 1 90 ? 10.748 0.428 -14.570 1.00 90.69 90 ILE A C 1
ATOM 683 O O . ILE A 1 90 ? 10.738 -0.708 -14.092 1.00 90.69 90 ILE A O 1
ATOM 687 N N . LEU A 1 91 ? 9.681 0.956 -15.171 1.00 89.88 91 LEU A N 1
ATOM 688 C CA . LEU A 1 91 ? 8.437 0.212 -15.358 1.00 89.88 91 LEU A CA 1
ATOM 689 C C . LEU A 1 91 ? 8.702 -1.104 -16.087 1.00 89.88 91 LEU A C 1
ATOM 691 O O . LEU A 1 91 ? 9.427 -1.135 -17.085 1.00 89.88 91 LEU A O 1
ATOM 695 N N . GLY A 1 92 ? 8.110 -2.180 -15.577 1.00 83.12 92 GLY A N 1
ATOM 696 C CA . GLY A 1 92 ? 8.301 -3.515 -16.126 1.00 83.12 92 GLY A CA 1
ATOM 697 C C . GLY A 1 92 ? 9.553 -4.253 -15.668 1.00 83.12 92 GLY A C 1
ATOM 698 O O . GLY A 1 92 ? 9.639 -5.442 -15.933 1.00 83.12 92 GLY A O 1
ATOM 699 N N . ASP A 1 93 ? 10.494 -3.620 -14.960 1.00 89.38 93 ASP A N 1
ATOM 700 C CA . ASP A 1 93 ? 11.586 -4.379 -14.346 1.00 89.38 93 ASP A CA 1
ATOM 701 C C . ASP A 1 93 ? 11.017 -5.259 -13.228 1.00 89.38 93 ASP A C 1
ATOM 703 O O . ASP A 1 93 ? 10.485 -4.756 -12.232 1.00 89.38 93 ASP A O 1
ATOM 707 N N . PHE A 1 94 ? 11.114 -6.579 -13.394 1.00 86.62 94 PHE A N 1
ATOM 708 C CA . PHE A 1 94 ? 10.604 -7.524 -12.408 1.00 86.62 94 PHE A CA 1
ATOM 709 C C . PHE A 1 94 ? 11.360 -7.444 -11.076 1.00 86.62 94 PHE A C 1
ATOM 711 O O . PHE A 1 94 ? 10.850 -7.947 -10.082 1.00 86.62 94 PHE A O 1
ATOM 718 N N . SER A 1 95 ? 12.519 -6.772 -10.994 1.00 87.75 95 SER A N 1
ATOM 719 C CA . SER A 1 95 ? 13.156 -6.484 -9.700 1.00 87.75 95 SER A CA 1
ATOM 720 C C . SER A 1 95 ? 12.305 -5.584 -8.798 1.00 87.75 95 SER A C 1
ATOM 722 O O . SER A 1 95 ? 12.566 -5.497 -7.603 1.00 87.75 95 SER A O 1
ATOM 724 N N . ASN A 1 96 ? 11.311 -4.888 -9.358 1.00 91.75 96 ASN A N 1
ATOM 725 C CA . ASN A 1 96 ? 10.325 -4.140 -8.584 1.00 91.75 96 ASN A CA 1
ATOM 726 C C . ASN A 1 96 ? 9.195 -5.043 -8.058 1.00 91.75 96 ASN A C 1
ATOM 728 O O . ASN A 1 96 ? 8.450 -4.613 -7.185 1.00 91.75 96 ASN A O 1
ATOM 732 N N . VAL A 1 97 ? 9.058 -6.280 -8.547 1.00 92.19 97 VAL A N 1
ATOM 733 C CA . VAL A 1 97 ? 8.081 -7.257 -8.047 1.00 92.19 97 VAL A CA 1
ATOM 734 C C . VAL A 1 97 ? 8.636 -7.927 -6.789 1.00 92.19 97 VAL A C 1
ATOM 736 O O . VAL A 1 97 ? 9.749 -8.445 -6.779 1.00 92.19 97 VAL A O 1
ATOM 739 N N . SER A 1 98 ? 7.838 -7.933 -5.726 1.00 91.19 98 SER A N 1
ATOM 740 C CA . SER A 1 98 ? 8.205 -8.438 -4.403 1.00 91.19 98 SER A CA 1
ATOM 741 C C . SER A 1 98 ? 7.354 -9.660 -4.025 1.00 91.19 98 SER A C 1
ATOM 743 O O . SER A 1 98 ? 7.038 -10.516 -4.858 1.00 91.19 98 SER A O 1
ATOM 745 N N . HIS A 1 99 ? 7.018 -9.809 -2.750 1.00 89.62 99 HIS A N 1
ATOM 746 C CA . HIS A 1 99 ? 6.329 -10.954 -2.174 1.00 89.62 99 HIS A CA 1
ATOM 747 C C . HIS A 1 99 ? 4.879 -11.108 -2.676 1.00 89.62 99 HIS A C 1
ATOM 749 O O . HIS A 1 99 ? 4.229 -10.123 -3.040 1.00 89.62 99 HIS A O 1
ATOM 755 N N . PRO A 1 100 ? 4.350 -12.345 -2.717 1.00 93.81 100 PRO A N 1
ATOM 756 C CA . PRO A 1 100 ? 2.968 -12.594 -3.105 1.00 93.81 100 PRO A CA 1
ATOM 757 C C . PRO A 1 100 ? 1.994 -12.082 -2.036 1.00 93.81 100 PRO A C 1
ATOM 759 O O . PRO A 1 100 ? 2.094 -12.447 -0.865 1.00 93.81 100 PRO A O 1
ATOM 762 N N . VAL A 1 101 ? 1.038 -11.250 -2.451 1.00 97.25 101 VAL A N 1
ATOM 763 C CA . VAL A 1 101 ? -0.049 -10.742 -1.595 1.00 97.25 101 VAL A CA 1
ATOM 764 C C . VAL A 1 101 ? -1.274 -11.636 -1.742 1.00 97.25 101 VAL A C 1
ATOM 766 O O . VAL A 1 101 ? -1.904 -11.999 -0.752 1.00 97.25 101 VAL A O 1
ATOM 769 N N . ILE A 1 102 ? -1.570 -12.037 -2.977 1.00 97.88 102 ILE A N 1
ATOM 770 C CA . ILE A 1 102 ? -2.674 -12.922 -3.341 1.00 97.88 102 ILE A CA 1
ATOM 771 C C . ILE A 1 102 ? -2.108 -14.295 -3.709 1.00 97.88 102 ILE A C 1
ATOM 773 O O . ILE A 1 102 ? -1.152 -14.397 -4.478 1.00 97.88 102 ILE A O 1
ATOM 777 N N . ASP A 1 103 ? -2.723 -15.352 -3.193 1.00 97.12 103 ASP A N 1
ATOM 778 C CA . ASP A 1 103 ? -2.512 -16.723 -3.640 1.00 97.12 103 ASP A CA 1
ATOM 779 C C . ASP A 1 103 ? -3.174 -16.918 -5.011 1.00 97.12 103 ASP A C 1
ATOM 781 O O . ASP A 1 103 ? -4.351 -17.272 -5.139 1.00 97.12 103 ASP A O 1
ATOM 785 N N . LEU A 1 104 ? -2.398 -16.640 -6.058 1.00 96.62 104 LEU A N 1
ATOM 786 C CA . LEU A 1 104 ? -2.857 -16.728 -7.438 1.00 96.62 104 LEU A CA 1
ATOM 787 C C . LEU A 1 104 ? -3.287 -18.157 -7.815 1.00 96.62 104 LEU A C 1
ATOM 789 O O . LEU A 1 104 ? -4.218 -18.326 -8.601 1.00 96.62 104 LEU A O 1
ATOM 793 N N . ASN A 1 105 ? -2.656 -19.188 -7.247 1.00 95.81 105 ASN A N 1
ATOM 794 C CA . ASN A 1 105 ? -3.012 -20.580 -7.526 1.00 95.81 105 ASN A CA 1
ATOM 795 C C . ASN A 1 105 ? -4.393 -20.912 -6.958 1.00 95.81 105 ASN A C 1
ATOM 797 O O . ASN A 1 105 ? -5.219 -21.497 -7.660 1.00 95.81 105 ASN A O 1
ATOM 801 N N . ALA A 1 106 ? -4.676 -20.480 -5.727 1.00 96.88 106 ALA A N 1
ATOM 802 C CA . ALA A 1 106 ? -5.997 -20.626 -5.127 1.00 96.88 106 ALA A CA 1
ATOM 803 C C . ALA A 1 106 ? -7.075 -19.847 -5.902 1.00 96.88 106 ALA A C 1
ATOM 805 O O . ALA A 1 106 ? -8.189 -20.347 -6.062 1.00 96.88 106 ALA A O 1
ATOM 806 N N . VAL A 1 107 ? -6.748 -18.663 -6.436 1.00 98.00 107 VAL A N 1
ATOM 807 C CA . VAL A 1 107 ? -7.661 -17.902 -7.309 1.00 98.00 107 VAL A CA 1
ATOM 808 C C . VAL A 1 107 ? -7.980 -18.679 -8.587 1.00 98.00 107 VAL A C 1
ATOM 810 O O . VAL A 1 107 ? -9.157 -18.858 -8.897 1.00 98.00 107 VAL A O 1
ATOM 813 N N . LYS A 1 108 ? -6.967 -19.190 -9.300 1.00 97.19 108 LYS A N 1
ATOM 814 C CA . LYS A 1 108 ? -7.174 -19.973 -10.533 1.00 97.19 108 LYS A CA 1
ATOM 815 C C . LYS A 1 108 ? -7.954 -21.264 -10.280 1.00 97.19 108 LYS A C 1
ATOM 817 O O . LYS A 1 108 ? -8.771 -21.651 -11.108 1.00 97.19 108 LYS A O 1
ATOM 822 N N . ALA A 1 109 ? -7.714 -21.918 -9.141 1.00 98.00 109 ALA A N 1
ATOM 823 C CA . ALA A 1 109 ? -8.453 -23.112 -8.736 1.00 98.00 109 ALA A CA 1
ATOM 824 C C . ALA A 1 109 ? -9.923 -22.810 -8.402 1.00 98.00 109 ALA A C 1
ATOM 826 O O . ALA A 1 109 ? -10.780 -23.671 -8.588 1.00 98.00 109 ALA A O 1
ATOM 827 N N . TYR A 1 110 ? -10.216 -21.604 -7.907 1.00 97.44 110 TYR A N 1
ATOM 828 C CA . TYR A 1 110 ? -11.577 -21.162 -7.616 1.00 97.44 110 TYR A CA 1
ATOM 829 C C . TYR A 1 110 ? -12.351 -20.783 -8.883 1.00 97.44 110 TYR A C 1
ATOM 831 O O . TYR A 1 110 ? -13.472 -21.249 -9.070 1.00 97.44 110 TYR A O 1
ATOM 839 N N . ASP A 1 111 ? -11.767 -19.946 -9.740 1.00 97.75 111 ASP A N 1
ATOM 840 C CA . ASP A 1 111 ? -12.302 -19.630 -11.065 1.00 97.75 111 ASP A CA 1
ATOM 841 C C . ASP A 1 111 ? -11.161 -19.130 -11.971 1.00 97.75 111 ASP A C 1
ATOM 843 O O . ASP A 1 111 ? -10.612 -18.046 -11.729 1.00 97.75 111 ASP A O 1
ATOM 847 N N . PRO A 1 112 ? -10.792 -19.881 -13.024 1.00 96.25 112 PRO A N 1
ATOM 848 C CA . PRO A 1 112 ? -9.704 -19.490 -13.912 1.00 96.25 112 PRO A CA 1
ATOM 849 C C . PRO A 1 112 ? -9.995 -18.190 -14.674 1.00 96.25 112 PRO A C 1
ATOM 851 O O . PRO A 1 112 ? -9.049 -17.519 -15.072 1.00 96.25 112 PRO A O 1
ATOM 854 N N . ASN A 1 113 ? -11.260 -17.771 -14.819 1.00 96.56 113 ASN A N 1
ATOM 855 C CA . ASN A 1 113 ? -11.629 -16.541 -15.533 1.00 96.56 113 ASN A CA 1
ATOM 856 C C . ASN A 1 113 ? -11.232 -15.253 -14.793 1.00 96.56 113 ASN A C 1
ATOM 858 O O . ASN A 1 113 ? -11.384 -14.155 -15.331 1.00 96.56 113 ASN A O 1
ATOM 862 N N . TYR A 1 114 ? -10.734 -15.351 -13.556 1.00 97.88 114 TYR A N 1
ATOM 863 C CA . TYR A 1 114 ? -10.132 -14.205 -12.877 1.00 97.88 114 TYR A CA 1
ATOM 864 C C . TYR A 1 114 ? -8.744 -13.849 -13.405 1.00 97.88 114 TYR A C 1
ATOM 866 O O . TYR A 1 114 ? -8.261 -12.761 -13.096 1.00 97.88 114 TYR A O 1
ATOM 874 N N . VAL A 1 115 ? -8.118 -14.722 -14.192 1.00 97.69 115 VAL A N 1
ATOM 875 C CA . VAL A 1 115 ? -6.822 -14.478 -14.821 1.00 97.69 115 VAL A CA 1
ATOM 876 C C . VAL A 1 115 ? -6.989 -14.543 -16.332 1.00 97.69 115 VAL A C 1
ATOM 878 O O . VAL A 1 115 ? -7.569 -15.486 -16.860 1.00 97.69 115 VAL A O 1
ATOM 881 N N . ASP A 1 116 ? -6.471 -13.538 -17.027 1.00 95.69 116 ASP A N 1
ATOM 882 C CA . ASP A 1 116 ? -6.528 -13.455 -18.483 1.00 95.69 116 ASP A CA 1
ATOM 883 C C . ASP A 1 116 ? -5.140 -13.197 -19.078 1.00 95.69 116 ASP A C 1
ATOM 885 O O . ASP A 1 116 ? -4.298 -12.520 -18.477 1.00 95.69 116 ASP A O 1
ATOM 889 N N . GLY A 1 117 ? -4.920 -13.747 -20.270 1.00 95.94 117 GLY A N 1
ATOM 890 C CA . GLY A 1 117 ? -3.685 -13.668 -21.035 1.00 95.94 117 GLY A CA 1
ATOM 891 C C . GLY A 1 117 ? -3.991 -13.413 -22.508 1.00 95.94 117 GLY A C 1
ATOM 892 O O . GLY A 1 117 ? -4.571 -14.259 -23.185 1.00 95.94 117 GLY A O 1
ATOM 893 N N . ILE A 1 118 ? -3.563 -12.263 -23.029 1.00 96.00 118 ILE A N 1
ATOM 894 C CA . ILE A 1 118 ? -3.831 -11.842 -24.409 1.00 96.00 118 ILE A CA 1
ATOM 895 C C . ILE A 1 118 ? -2.513 -11.648 -25.153 1.00 96.00 118 ILE A C 1
ATOM 897 O O . ILE A 1 118 ? -1.623 -10.938 -24.688 1.00 96.00 118 ILE A O 1
ATOM 901 N N . LYS A 1 119 ? -2.407 -12.223 -26.353 1.00 95.44 119 LYS A N 1
ATOM 902 C CA . LYS A 1 119 ? -1.281 -11.981 -27.263 1.00 95.44 119 LYS A CA 1
ATOM 903 C C . LYS A 1 119 ? -1.477 -10.653 -28.002 1.00 95.44 119 LYS A C 1
ATOM 905 O O . LYS A 1 119 ? -2.511 -10.452 -28.631 1.00 95.44 119 LYS A O 1
ATOM 910 N N . LEU A 1 120 ? -0.478 -9.774 -27.961 1.00 94.50 120 LEU A N 1
ATOM 911 C CA . LEU A 1 120 ? -0.509 -8.443 -28.577 1.00 94.50 120 LEU A CA 1
ATOM 912 C C . LEU A 1 120 ? 0.368 -8.349 -29.835 1.00 94.50 120 LEU A C 1
ATOM 914 O O . LEU A 1 120 ? -0.109 -7.885 -30.864 1.00 94.50 120 LEU A O 1
ATOM 918 N N . ASN A 1 121 ? 1.621 -8.818 -29.780 1.00 92.25 121 ASN A N 1
ATOM 919 C CA . ASN A 1 121 ? 2.629 -8.689 -30.852 1.00 92.25 121 ASN A CA 1
ATOM 920 C C . ASN A 1 121 ? 2.766 -7.262 -31.413 1.00 92.25 121 ASN A C 1
ATOM 922 O O . ASN A 1 121 ? 2.652 -7.044 -32.620 1.00 92.25 121 ASN A O 1
ATOM 926 N N . ILE A 1 122 ? 3.012 -6.292 -30.537 1.00 94.00 122 ILE A N 1
ATOM 927 C CA . ILE A 1 122 ? 3.190 -4.889 -30.918 1.00 94.00 122 ILE A CA 1
ATOM 928 C C . ILE A 1 122 ? 4.600 -4.414 -30.584 1.00 94.00 122 ILE A C 1
ATOM 930 O O . ILE A 1 122 ? 5.191 -4.846 -29.594 1.00 94.00 122 ILE A O 1
ATOM 934 N N . THR A 1 123 ? 5.112 -3.486 -31.387 1.00 93.38 123 THR A N 1
ATOM 935 C CA . THR A 1 123 ? 6.355 -2.770 -31.095 1.00 93.38 123 THR A CA 1
ATOM 936 C C . THR A 1 123 ? 6.036 -1.306 -30.851 1.00 93.38 123 THR A C 1
ATOM 938 O O . THR A 1 123 ? 5.330 -0.688 -31.646 1.00 93.38 123 THR A O 1
ATOM 941 N N . GLU A 1 124 ? 6.565 -0.747 -29.769 1.00 93.19 124 GLU A N 1
ATOM 942 C CA . GLU A 1 124 ? 6.333 0.643 -29.383 1.00 93.19 124 GLU A CA 1
ATOM 943 C C . GLU A 1 124 ? 7.643 1.306 -28.957 1.00 93.19 124 GLU A C 1
ATOM 945 O O . GLU A 1 124 ? 8.412 0.738 -28.179 1.00 93.19 124 GLU A O 1
ATOM 950 N N . THR A 1 125 ? 7.874 2.528 -29.432 1.00 93.38 125 THR A N 1
ATOM 951 C CA . THR A 1 125 ? 8.952 3.397 -28.954 1.00 93.38 125 THR A CA 1
ATOM 952 C C . THR A 1 125 ? 8.352 4.476 -28.062 1.00 93.38 125 THR A C 1
ATOM 954 O O . THR A 1 125 ? 7.401 5.147 -28.457 1.00 93.38 125 THR A O 1
ATOM 957 N N . LYS A 1 126 ? 8.909 4.651 -26.862 1.00 94.19 126 LYS A N 1
ATOM 958 C CA . LYS A 1 126 ? 8.527 5.704 -25.913 1.00 94.19 126 LYS A CA 1
ATOM 959 C C . LYS A 1 126 ? 9.746 6.550 -25.595 1.00 94.19 126 LYS A C 1
ATOM 961 O O . LYS A 1 126 ? 10.769 5.986 -25.212 1.00 94.19 126 LYS A O 1
ATOM 966 N N . SER A 1 127 ? 9.615 7.866 -25.681 1.00 95.19 127 SER A N 1
ATOM 967 C CA . SER A 1 127 ? 10.626 8.810 -25.214 1.00 95.19 127 SER A CA 1
ATOM 968 C C . SER A 1 127 ? 9.973 9.952 -24.444 1.00 95.19 127 SER A C 1
ATOM 970 O O . SER A 1 127 ? 8.841 10.340 -24.740 1.00 95.19 127 SER A O 1
ATOM 972 N N . PHE A 1 128 ? 10.663 10.457 -23.428 1.00 96.19 128 PHE A N 1
ATOM 973 C CA . PHE A 1 128 ? 10.316 11.714 -22.774 1.00 96.19 128 PHE A CA 1
ATOM 974 C C . PHE A 1 128 ? 11.528 12.273 -22.028 1.00 96.19 128 PHE A C 1
ATOM 976 O O . PHE A 1 128 ? 12.357 11.523 -21.514 1.00 96.19 128 PHE A O 1
ATOM 983 N N . ALA A 1 129 ? 11.603 13.596 -21.921 1.00 97.00 129 ALA A N 1
ATOM 984 C CA . ALA A 1 129 ? 12.634 14.298 -21.162 1.00 97.00 129 ALA A CA 1
ATOM 985 C C . ALA A 1 129 ? 12.041 15.031 -19.955 1.00 97.00 129 ALA A C 1
ATOM 987 O O . ALA A 1 129 ? 10.833 15.264 -19.893 1.00 97.00 129 ALA A O 1
ATOM 988 N N . TYR A 1 130 ? 12.883 15.390 -18.991 1.00 96.00 130 TYR A N 1
ATOM 989 C CA . TYR A 1 130 ? 12.514 16.184 -17.824 1.00 96.00 130 TYR A CA 1
ATOM 990 C C . TYR A 1 130 ? 13.718 16.992 -17.323 1.00 96.00 130 TYR A C 1
ATOM 992 O O . TYR A 1 130 ? 14.791 16.447 -17.070 1.00 96.00 130 TYR A O 1
ATOM 1000 N N . ASP A 1 131 ? 13.536 18.305 -17.187 1.00 94.56 131 ASP A N 1
ATOM 1001 C CA . ASP A 1 131 ? 14.583 19.220 -16.696 1.00 94.56 131 ASP A CA 1
ATOM 1002 C C . ASP A 1 131 ? 14.650 19.248 -15.165 1.00 94.56 131 ASP A C 1
ATOM 1004 O O . ASP A 1 131 ? 15.697 19.490 -14.580 1.00 94.56 131 ASP A O 1
ATOM 1008 N N . THR A 1 132 ? 13.525 18.954 -14.505 1.00 92.44 132 THR A N 1
ATOM 1009 C CA . THR A 1 132 ? 13.455 18.784 -13.050 1.00 92.44 132 THR A CA 1
ATOM 1010 C C . THR A 1 132 ? 12.737 17.488 -12.694 1.00 92.44 132 THR A C 1
ATOM 1012 O O . THR A 1 132 ? 11.949 16.948 -13.475 1.00 92.44 132 THR A O 1
ATOM 1015 N N . PHE A 1 133 ? 12.961 16.966 -11.489 1.00 91.56 133 PHE A N 1
ATOM 1016 C CA . PHE A 1 133 ? 12.284 15.742 -11.062 1.00 91.56 133 PHE A CA 1
ATOM 1017 C C . PHE A 1 133 ? 10.783 15.953 -10.804 1.00 91.56 133 PHE A C 1
ATOM 1019 O O . PHE A 1 133 ? 10.007 15.010 -10.923 1.00 91.56 133 PHE A O 1
ATOM 1026 N N . GLU A 1 134 ? 10.318 17.177 -10.547 1.00 91.06 134 GLU A N 1
ATOM 1027 C CA . GLU A 1 134 ? 8.883 17.478 -10.546 1.00 91.06 134 GLU A CA 1
ATOM 1028 C C . GLU A 1 134 ? 8.292 17.336 -11.950 1.00 91.06 134 GLU A C 1
ATOM 1030 O O . GLU A 1 134 ? 7.153 16.904 -12.087 1.00 91.06 134 GLU A O 1
ATOM 1035 N N . ARG A 1 135 ? 9.046 17.657 -13.011 1.00 92.50 135 ARG A N 1
ATOM 1036 C CA . ARG A 1 135 ? 8.601 17.461 -14.401 1.00 92.50 135 ARG A CA 1
ATOM 1037 C C . ARG A 1 135 ? 8.458 15.979 -14.753 1.00 92.50 135 ARG A C 1
ATOM 1039 O O . ARG A 1 135 ? 7.534 15.629 -15.487 1.00 92.50 135 ARG A O 1
ATOM 1046 N N . TYR A 1 136 ? 9.281 15.099 -14.171 1.00 91.56 136 TYR A N 1
ATOM 1047 C CA . TYR A 1 136 ? 9.183 13.644 -14.363 1.00 91.56 136 TYR A CA 1
ATOM 1048 C C . TYR A 1 136 ? 7.781 13.105 -14.055 1.00 91.56 136 TYR A C 1
ATOM 1050 O O . TYR A 1 136 ? 7.245 12.306 -14.825 1.00 91.56 136 TYR A O 1
ATOM 1058 N N . GLN A 1 137 ? 7.143 13.560 -12.972 1.00 85.75 137 GLN A N 1
ATOM 1059 C CA . GLN A 1 137 ? 5.820 13.054 -12.579 1.00 85.75 137 GLN A CA 1
ATOM 1060 C C . GLN A 1 137 ? 4.717 13.392 -13.601 1.00 85.75 137 GLN A C 1
ATOM 1062 O O . GLN A 1 137 ? 3.705 12.696 -13.666 1.00 85.75 137 GLN A O 1
ATOM 1067 N N . TYR A 1 138 ? 4.915 14.453 -14.395 1.00 87.81 138 TYR A N 1
ATOM 1068 C CA . TYR A 1 138 ? 3.973 14.914 -15.416 1.00 87.81 138 TYR A CA 1
ATOM 1069 C C . TYR A 1 138 ? 4.286 14.347 -16.803 1.00 87.81 138 TYR A C 1
ATOM 1071 O O . TYR A 1 138 ? 3.364 14.062 -17.565 1.00 87.81 138 TYR A O 1
ATOM 1079 N N . ASN A 1 139 ? 5.572 14.201 -17.130 1.00 91.75 139 ASN A N 1
ATOM 1080 C CA . ASN A 1 139 ? 6.021 13.761 -18.450 1.00 91.75 139 ASN A CA 1
ATOM 1081 C C . ASN A 1 139 ? 6.079 12.229 -18.570 1.00 91.75 139 ASN A C 1
ATOM 1083 O O . ASN A 1 139 ? 5.879 11.690 -19.657 1.00 91.75 139 ASN A O 1
ATOM 1087 N N . SER A 1 140 ? 6.335 11.519 -17.467 1.00 89.94 140 SER A N 1
ATOM 1088 C CA . SER A 1 140 ? 6.346 10.054 -17.449 1.00 89.94 140 SER A CA 1
ATOM 1089 C C . SER A 1 140 ? 4.930 9.461 -17.467 1.00 89.94 140 SER A C 1
ATOM 1091 O O . SER A 1 140 ? 3.919 10.144 -17.307 1.00 89.94 140 SER A O 1
ATOM 1093 N N . THR A 1 141 ? 4.844 8.139 -17.638 1.00 89.62 141 THR A N 1
ATOM 1094 C CA . THR A 1 141 ? 3.567 7.399 -17.607 1.00 89.62 141 THR A CA 1
ATOM 1095 C C . THR A 1 141 ? 3.304 6.691 -16.278 1.00 89.62 141 THR A C 1
ATOM 1097 O O . THR A 1 141 ? 2.306 5.984 -16.155 1.00 89.62 141 THR A O 1
ATOM 1100 N N . ILE A 1 142 ? 4.162 6.889 -15.270 1.00 88.31 142 ILE A N 1
ATOM 1101 C CA . ILE A 1 142 ? 4.130 6.149 -13.999 1.00 88.31 142 ILE A CA 1
ATOM 1102 C C . ILE A 1 142 ? 2.800 6.316 -13.253 1.00 88.31 142 ILE A C 1
ATOM 1104 O O . ILE A 1 142 ? 2.232 5.346 -12.759 1.00 88.31 142 ILE A O 1
ATOM 1108 N N . THR A 1 143 ? 2.244 7.528 -13.257 1.00 88.81 143 THR A N 1
ATOM 1109 C CA . THR A 1 143 ? 0.976 7.858 -12.594 1.00 88.81 143 THR A CA 1
ATOM 1110 C C . THR A 1 143 ? -0.221 7.175 -13.252 1.00 88.81 143 THR A C 1
ATOM 1112 O O . THR A 1 143 ? -1.172 6.834 -12.561 1.00 88.81 143 THR A O 1
ATOM 1115 N N . LYS A 1 144 ? -0.153 6.889 -14.561 1.00 92.69 144 LYS A N 1
ATOM 1116 C CA . LYS A 1 144 ? -1.194 6.148 -15.299 1.00 92.69 144 LYS A CA 1
ATOM 1117 C C . LYS A 1 144 ? -1.215 4.659 -14.950 1.00 92.69 144 LYS A C 1
ATOM 1119 O O . LYS A 1 144 ? -2.200 3.979 -15.226 1.00 92.69 144 LYS A O 1
ATOM 1124 N N . LYS A 1 145 ? -0.125 4.134 -14.378 1.00 94.44 145 LYS A N 1
ATOM 1125 C CA . LYS A 1 145 ? -0.029 2.727 -13.959 1.00 94.44 145 LYS A CA 1
ATOM 1126 C C . LYS A 1 145 ? -0.765 2.481 -12.649 1.00 94.44 145 LYS A C 1
ATOM 1128 O O . LYS A 1 145 ? -1.298 1.391 -12.453 1.00 94.44 145 LYS A O 1
ATOM 1133 N N . VAL A 1 146 ? -0.823 3.492 -11.786 1.00 94.19 146 VAL A N 1
ATOM 1134 C CA . VAL A 1 146 ? -1.573 3.467 -10.528 1.00 94.19 146 VAL A CA 1
ATOM 1135 C C . VAL A 1 146 ? -3.069 3.581 -10.811 1.00 94.19 146 VAL A C 1
ATOM 1137 O O . VAL A 1 146 ? -3.483 4.330 -11.691 1.00 94.19 146 VAL A O 1
ATOM 1140 N N . THR A 1 147 ? -3.883 2.814 -10.084 1.00 94.25 147 THR A N 1
ATOM 1141 C CA . THR A 1 147 ? -5.345 2.862 -10.205 1.00 94.25 147 THR A CA 1
ATOM 1142 C C . THR A 1 147 ? -5.887 4.279 -10.005 1.00 94.25 147 THR A C 1
ATOM 1144 O O . THR A 1 147 ? -5.522 4.985 -9.062 1.00 94.25 147 THR A O 1
ATOM 1147 N N . SER A 1 148 ? -6.827 4.681 -10.860 1.00 87.81 148 SER A N 1
ATOM 1148 C CA . SER A 1 148 ? -7.570 5.929 -10.687 1.00 87.81 148 SER A CA 1
ATOM 1149 C C . SER A 1 148 ? -8.299 5.974 -9.337 1.00 87.81 148 SER A C 1
ATOM 1151 O O . SER A 1 148 ? -8.851 4.964 -8.898 1.00 87.81 148 SER A O 1
ATOM 1153 N N . GLY A 1 149 ? -8.346 7.153 -8.712 1.00 84.62 149 GLY A N 1
ATOM 1154 C CA . GLY A 1 149 ? -9.041 7.392 -7.440 1.00 84.62 149 GLY A CA 1
ATOM 1155 C C . GLY A 1 149 ? -8.159 7.263 -6.195 1.00 84.62 149 GLY A C 1
ATOM 1156 O O . GLY A 1 149 ? -8.520 7.799 -5.149 1.00 84.62 149 GLY A O 1
ATOM 1157 N N . PHE A 1 150 ? -6.983 6.638 -6.302 1.00 89.81 150 PHE A N 1
ATOM 1158 C CA . PHE A 1 150 ? -5.998 6.652 -5.224 1.00 89.81 150 PHE A CA 1
ATOM 1159 C C . PHE A 1 150 ? -5.276 8.006 -5.164 1.00 89.81 150 PHE A C 1
ATOM 1161 O O . PHE A 1 150 ? -4.754 8.497 -6.166 1.00 89.81 150 PHE A O 1
ATOM 1168 N N . SER A 1 151 ? -5.234 8.617 -3.978 1.00 85.94 151 SER A N 1
ATOM 1169 C CA . SER A 1 151 ? -4.499 9.863 -3.756 1.00 85.94 151 SER A CA 1
ATOM 1170 C C . SER A 1 151 ? -3.010 9.563 -3.609 1.00 85.94 151 SER A C 1
ATOM 1172 O O . SER A 1 151 ? -2.562 9.158 -2.539 1.00 85.94 151 SER A O 1
ATOM 1174 N N . LEU A 1 152 ? -2.252 9.795 -4.677 1.00 85.19 152 LEU A N 1
ATOM 1175 C CA . LEU A 1 152 ? -0.820 9.526 -4.752 1.00 85.19 152 LEU A CA 1
ATOM 1176 C C . LEU A 1 152 ? 0.010 10.746 -4.306 1.00 85.19 152 LEU A C 1
ATOM 1178 O O . LEU A 1 152 ? -0.056 11.801 -4.939 1.00 85.19 152 LEU A O 1
ATOM 1182 N N . ASN A 1 153 ? 0.833 10.621 -3.260 1.00 85.00 153 ASN A N 1
ATOM 1183 C CA . ASN A 1 153 ? 1.800 11.662 -2.896 1.00 85.00 153 ASN A CA 1
ATOM 1184 C C . ASN A 1 153 ? 2.991 11.663 -3.869 1.00 85.00 153 ASN A C 1
ATOM 1186 O O . ASN A 1 153 ? 3.980 10.953 -3.687 1.00 85.00 153 ASN A O 1
ATOM 1190 N N . LEU A 1 154 ? 2.899 12.503 -4.903 1.00 84.12 154 LEU A N 1
ATOM 1191 C CA . LEU A 1 154 ? 3.904 12.600 -5.963 1.00 84.12 154 LEU A CA 1
ATOM 1192 C C . LEU A 1 154 ? 5.284 13.075 -5.476 1.00 84.12 154 LEU A C 1
ATOM 1194 O O . LEU A 1 154 ? 6.292 12.697 -6.065 1.00 84.12 154 LEU A O 1
ATOM 1198 N N . LYS A 1 155 ? 5.363 13.831 -4.370 1.00 84.06 155 LYS A N 1
ATOM 1199 C CA . LYS A 1 155 ? 6.648 14.334 -3.843 1.00 84.06 155 LYS A CA 1
ATOM 1200 C C . LYS A 1 155 ? 7.600 13.201 -3.467 1.00 84.06 155 LYS A C 1
ATOM 1202 O O . LYS A 1 155 ? 8.804 13.301 -3.681 1.00 84.06 155 LYS A O 1
ATOM 1207 N N . ILE A 1 156 ? 7.054 12.116 -2.932 1.00 79.69 156 ILE A N 1
ATOM 1208 C CA . ILE A 1 156 ? 7.834 10.957 -2.503 1.00 79.69 156 ILE A CA 1
ATOM 1209 C C . ILE A 1 156 ? 8.438 10.237 -3.718 1.00 79.69 156 ILE A C 1
ATOM 1211 O O . ILE A 1 156 ? 9.611 9.861 -3.693 1.00 79.69 156 ILE A O 1
ATOM 1215 N N . PHE A 1 157 ? 7.672 10.113 -4.809 1.00 80.62 157 PHE A N 1
ATOM 1216 C CA . PHE A 1 157 ? 8.172 9.565 -6.074 1.00 80.62 157 PHE A CA 1
ATOM 1217 C C . PHE A 1 157 ? 9.308 10.403 -6.642 1.00 80.62 157 PHE A C 1
ATOM 1219 O O . PHE A 1 157 ? 10.317 9.856 -7.082 1.00 80.62 157 PHE A O 1
ATOM 1226 N N . T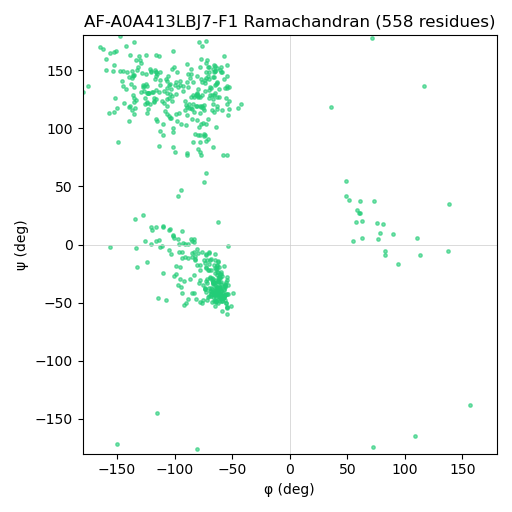HR A 1 158 ? 9.168 11.727 -6.588 1.00 85.94 158 THR A N 1
ATOM 1227 C CA . THR A 1 158 ? 10.204 12.670 -7.013 1.00 85.94 158 THR A CA 1
ATOM 1228 C C . THR A 1 158 ? 11.508 12.439 -6.251 1.00 85.94 158 THR A C 1
ATOM 1230 O O . THR A 1 158 ? 12.563 12.353 -6.878 1.00 85.94 158 THR A O 1
ATOM 1233 N N . LEU A 1 159 ? 11.464 12.256 -4.926 1.00 86.69 159 LEU A N 1
ATOM 1234 C CA . LEU A 1 159 ? 12.661 12.017 -4.106 1.00 86.69 159 LEU A CA 1
ATOM 1235 C C . LEU A 1 159 ? 13.373 10.703 -4.458 1.00 86.69 159 LEU A C 1
ATOM 1237 O O . LEU A 1 159 ? 14.587 10.697 -4.685 1.00 86.69 159 LEU A O 1
ATOM 1241 N N . GLY A 1 160 ? 12.640 9.590 -4.534 1.00 86.88 160 GLY A N 1
ATOM 1242 C CA . GLY A 1 160 ? 13.253 8.303 -4.869 1.00 86.88 160 GLY A CA 1
ATOM 1243 C C . GLY A 1 160 ? 13.743 8.248 -6.321 1.00 86.88 160 GLY A C 1
ATOM 1244 O O . GLY A 1 160 ? 14.842 7.746 -6.578 1.00 86.88 160 GLY A O 1
ATOM 1245 N N . LYS A 1 161 ? 13.011 8.854 -7.267 1.00 90.56 161 LYS A N 1
ATOM 1246 C CA . LYS A 1 161 ? 13.460 8.997 -8.660 1.00 90.56 161 LYS A CA 1
ATOM 1247 C C . LYS A 1 161 ? 14.715 9.859 -8.779 1.00 90.56 161 LYS A C 1
ATOM 1249 O O . LYS A 1 161 ? 15.609 9.516 -9.555 1.00 90.56 161 LYS A O 1
ATOM 1254 N N . THR A 1 162 ? 14.793 10.940 -7.999 1.00 92.62 162 THR A N 1
ATOM 1255 C CA . THR A 1 162 ? 15.986 11.793 -7.910 1.00 92.62 162 THR A CA 1
ATOM 1256 C C . THR A 1 162 ? 17.190 10.942 -7.552 1.00 92.62 162 THR A C 1
ATOM 1258 O O . THR A 1 162 ? 18.108 10.818 -8.357 1.00 92.62 162 THR A O 1
ATOM 1261 N N . LYS A 1 163 ? 17.138 10.264 -6.399 1.00 91.31 163 LYS A N 1
ATOM 1262 C CA . LYS A 1 163 ? 18.239 9.434 -5.899 1.00 91.31 163 LYS A CA 1
ATOM 1263 C C . LYS A 1 163 ? 18.683 8.389 -6.924 1.00 91.31 163 LYS A C 1
ATOM 1265 O O . LYS A 1 163 ? 19.855 8.354 -7.293 1.00 91.31 163 LYS A O 1
ATOM 1270 N N . THR A 1 164 ? 17.742 7.579 -7.414 1.00 91.19 164 THR A N 1
ATOM 1271 C CA . THR A 1 164 ? 18.033 6.484 -8.356 1.00 91.19 164 THR A CA 1
ATOM 1272 C C . THR A 1 164 ? 18.643 6.979 -9.665 1.00 91.19 164 THR A C 1
ATOM 1274 O O . THR A 1 164 ? 19.554 6.343 -10.186 1.00 91.19 164 THR A O 1
ATOM 1277 N N . THR A 1 165 ? 18.195 8.125 -10.182 1.00 93.38 165 THR A N 1
ATOM 1278 C CA . THR A 1 165 ? 18.717 8.697 -11.432 1.00 93.38 165 THR A CA 1
ATOM 1279 C C . THR A 1 165 ? 20.087 9.338 -11.233 1.00 93.38 165 THR A C 1
ATOM 1281 O O . THR A 1 165 ? 21.007 9.061 -12.000 1.00 93.38 165 THR A O 1
ATOM 1284 N N . THR A 1 166 ? 20.265 10.164 -10.198 1.00 93.38 166 THR A N 1
ATOM 1285 C CA . THR A 1 166 ? 21.552 10.831 -9.948 1.00 93.38 166 THR A CA 1
ATOM 1286 C C . THR A 1 166 ? 22.652 9.829 -9.616 1.00 93.38 166 THR A C 1
ATOM 1288 O O . THR A 1 166 ? 23.795 10.025 -10.019 1.00 93.38 166 THR A O 1
ATOM 1291 N N . ASP A 1 167 ? 22.317 8.720 -8.945 1.00 93.38 167 ASP A N 1
ATOM 1292 C CA . ASP A 1 167 ? 23.274 7.653 -8.639 1.00 93.38 167 ASP A CA 1
ATOM 1293 C C . ASP A 1 167 ? 23.867 6.995 -9.893 1.00 93.38 167 ASP A C 1
ATOM 1295 O O . ASP A 1 167 ? 25.011 6.540 -9.838 1.00 93.38 167 ASP A O 1
ATOM 1299 N N . VAL A 1 168 ? 23.142 6.989 -11.020 1.00 94.06 168 VAL A N 1
ATOM 1300 C CA . VAL A 1 168 ? 23.653 6.493 -12.309 1.00 94.06 168 VAL A CA 1
ATOM 1301 C C . VAL A 1 168 ? 24.740 7.420 -12.856 1.00 94.06 168 VAL A C 1
ATOM 1303 O O . VAL A 1 168 ? 25.759 6.931 -13.329 1.00 94.06 168 VAL A O 1
ATOM 1306 N N . PHE A 1 169 ? 24.559 8.742 -12.775 1.00 95.12 169 PHE A N 1
ATOM 1307 C CA . PHE A 1 169 ? 25.407 9.721 -13.474 1.00 95.12 169 PHE A CA 1
ATOM 1308 C C . PHE A 1 169 ? 26.414 10.471 -12.590 1.00 95.12 169 PHE A C 1
ATOM 1310 O O . PHE A 1 169 ? 27.239 11.216 -13.116 1.00 95.12 169 PHE A O 1
ATOM 1317 N N . LYS A 1 170 ? 26.403 10.270 -11.267 1.00 93.25 170 LYS A N 1
ATOM 1318 C CA . LYS A 1 170 ? 27.236 11.021 -10.303 1.00 93.25 170 LYS A CA 1
ATOM 1319 C C . LYS A 1 170 ? 28.748 10.976 -10.544 1.00 93.25 170 LYS A C 1
ATOM 1321 O O . LYS A 1 170 ? 29.466 11.787 -9.980 1.00 93.25 170 LYS A O 1
ATOM 1326 N N . THR A 1 171 ? 29.247 10.010 -11.317 1.00 91.44 171 THR A N 1
ATOM 1327 C CA . THR A 1 171 ? 30.680 9.897 -11.638 1.00 91.44 171 THR A CA 1
ATOM 1328 C C . THR A 1 171 ? 31.074 10.637 -12.915 1.00 91.44 171 THR A C 1
ATOM 1330 O O . THR A 1 171 ? 32.262 10.729 -13.201 1.00 91.44 171 THR A O 1
ATOM 1333 N N . VAL A 1 172 ? 30.103 11.100 -13.710 1.00 91.25 172 VAL A N 1
ATOM 1334 C CA . VAL A 1 172 ? 30.333 11.761 -15.009 1.00 91.25 172 VAL A CA 1
ATOM 1335 C C . VAL A 1 172 ? 29.716 13.160 -15.103 1.00 91.25 172 VAL A C 1
ATOM 1337 O O . VAL A 1 172 ? 30.062 13.915 -16.008 1.00 91.25 172 VAL A O 1
ATOM 1340 N N . ILE A 1 173 ? 28.808 13.514 -14.188 1.00 90.62 173 ILE A N 1
ATOM 1341 C CA . ILE A 1 173 ? 28.198 14.843 -14.081 1.00 90.62 173 ILE A CA 1
ATOM 1342 C C . ILE A 1 173 ? 28.466 15.389 -12.678 1.00 90.62 173 ILE A C 1
ATOM 1344 O O . ILE A 1 173 ? 27.962 14.842 -11.696 1.00 90.62 173 ILE A O 1
ATOM 1348 N N . ASP A 1 174 ? 29.212 16.494 -12.602 1.00 85.69 174 ASP A N 1
ATOM 1349 C CA . ASP A 1 174 ? 29.610 17.128 -11.338 1.00 85.69 174 ASP A CA 1
ATOM 1350 C C . ASP A 1 174 ? 28.408 17.684 -10.561 1.00 85.69 174 ASP A C 1
ATOM 1352 O O . ASP A 1 174 ? 28.245 17.419 -9.369 1.00 85.69 174 ASP A O 1
ATOM 1356 N N . ASN A 1 175 ? 27.529 18.429 -11.242 1.00 87.81 175 ASN A N 1
ATOM 1357 C CA . ASN A 1 175 ? 26.316 18.989 -10.652 1.00 87.81 175 ASN A CA 1
ATOM 1358 C C . ASN A 1 175 ? 25.057 18.369 -11.263 1.00 87.81 175 ASN A C 1
ATOM 1360 O O . ASN A 1 175 ? 24.427 18.915 -12.165 1.00 87.81 175 ASN A O 1
ATOM 1364 N N . THR A 1 176 ? 24.656 17.218 -10.727 1.00 88.12 176 THR A N 1
ATOM 1365 C CA . THR A 1 176 ? 23.460 16.485 -11.177 1.00 88.12 176 THR A CA 1
ATOM 1366 C C . THR A 1 176 ? 22.145 17.259 -11.000 1.00 88.12 176 THR A C 1
ATOM 1368 O O . THR A 1 176 ? 21.137 16.880 -11.592 1.00 88.12 176 THR A O 1
ATOM 1371 N N . LYS A 1 177 ? 22.119 18.356 -10.230 1.00 85.56 177 LYS A N 1
ATOM 1372 C CA . LYS A 1 177 ? 20.920 19.200 -10.079 1.00 85.56 177 LYS A CA 1
ATOM 1373 C C . LYS A 1 177 ? 20.672 20.126 -11.270 1.00 85.56 177 LYS A C 1
ATOM 1375 O O . LYS A 1 177 ? 19.548 20.578 -11.439 1.00 85.56 177 LYS A O 1
ATOM 1380 N N . GLU A 1 178 ? 21.706 20.422 -12.054 1.00 87.75 178 GLU A N 1
ATOM 1381 C CA . GLU A 1 178 ? 21.625 21.289 -13.240 1.00 87.75 178 GLU A CA 1
ATOM 1382 C C . GLU A 1 178 ? 21.459 20.496 -14.544 1.00 87.75 178 GLU A C 1
ATOM 1384 O O . GLU A 1 178 ? 21.264 21.083 -15.609 1.00 87.75 178 GLU A O 1
ATOM 1389 N N . ALA A 1 179 ? 21.534 19.166 -14.464 1.00 93.50 179 ALA A N 1
ATOM 1390 C CA . ALA A 1 179 ? 21.386 18.287 -15.611 1.00 93.50 179 ALA A CA 1
ATOM 1391 C C . ALA A 1 179 ? 19.916 18.155 -16.030 1.00 93.50 179 ALA A C 1
ATOM 1393 O O . ALA A 1 179 ? 19.030 17.964 -15.197 1.00 93.50 179 ALA A O 1
ATOM 1394 N N . THR A 1 180 ? 19.684 18.150 -17.341 1.00 95.44 180 THR A N 1
ATOM 1395 C CA . THR A 1 180 ? 18.423 17.705 -17.936 1.00 95.44 180 THR A CA 1
ATOM 1396 C C . THR A 1 180 ? 18.515 16.205 -18.195 1.00 95.44 180 THR A C 1
ATOM 1398 O O . THR A 1 180 ? 19.542 15.705 -18.664 1.00 95.44 180 THR A O 1
ATOM 1401 N N . TYR A 1 181 ? 17.433 15.482 -17.929 1.00 96.88 181 TYR A N 1
ATOM 1402 C CA . TYR A 1 181 ? 17.375 14.031 -18.064 1.00 96.88 181 TYR A CA 1
ATOM 1403 C C . TYR A 1 181 ? 16.381 13.604 -19.137 1.00 96.88 181 TYR A C 1
ATOM 1405 O O . TYR A 1 181 ? 15.485 14.356 -19.529 1.00 96.88 181 TYR A O 1
ATOM 1413 N N . GLY A 1 182 ? 16.497 12.358 -19.580 1.00 96.94 182 GLY A N 1
ATOM 1414 C CA . GLY A 1 182 ? 15.490 11.749 -20.431 1.00 96.94 182 GLY A CA 1
ATOM 1415 C C . GLY A 1 182 ? 15.532 10.233 -20.426 1.00 96.94 182 GLY A C 1
ATOM 1416 O O . GLY A 1 182 ? 16.525 9.615 -20.048 1.00 96.94 182 GLY A O 1
ATOM 1417 N N . GLU A 1 183 ? 14.421 9.633 -20.824 1.00 96.88 183 GLU A N 1
ATOM 1418 C CA . GLU A 1 183 ? 14.264 8.191 -20.930 1.00 96.88 183 GLU A CA 1
ATOM 1419 C C . GLU A 1 183 ? 13.756 7.834 -22.319 1.00 96.88 183 GLU A C 1
ATOM 1421 O O . GLU A 1 183 ? 12.822 8.446 -22.836 1.00 96.88 183 GLU A O 1
ATOM 1426 N N . LEU A 1 184 ? 14.358 6.802 -22.898 1.00 96.00 184 LEU A N 1
ATOM 1427 C CA . LEU A 1 184 ? 13.972 6.205 -24.164 1.00 96.00 184 LEU A CA 1
ATOM 1428 C C . LEU A 1 184 ? 13.793 4.706 -23.953 1.00 96.00 184 LEU A C 1
ATOM 1430 O O . LEU A 1 184 ? 14.609 4.040 -23.317 1.00 96.00 184 LEU A O 1
ATOM 1434 N N . SER A 1 185 ? 12.745 4.142 -24.533 1.00 95.25 185 SER A N 1
ATOM 1435 C CA . SER A 1 185 ? 12.596 2.698 -24.620 1.00 95.25 185 SER A CA 1
ATOM 1436 C C . SER A 1 185 ? 12.015 2.271 -25.951 1.00 95.25 185 SER A C 1
ATOM 1438 O O . SER A 1 185 ? 11.191 2.971 -26.537 1.00 95.25 185 SER A O 1
ATOM 1440 N N . ILE A 1 186 ? 12.425 1.090 -26.396 1.00 94.81 186 ILE A N 1
ATOM 1441 C CA . ILE A 1 186 ? 11.726 0.328 -27.423 1.00 94.81 186 ILE A CA 1
ATOM 1442 C C . ILE A 1 186 ? 11.271 -0.994 -26.810 1.00 94.81 186 ILE A C 1
ATOM 1444 O O . ILE A 1 186 ? 12.072 -1.761 -26.266 1.00 94.81 186 ILE A O 1
ATOM 1448 N N . ASN A 1 187 ? 9.966 -1.227 -26.875 1.00 95.12 187 ASN A N 1
ATOM 1449 C CA . ASN A 1 187 ? 9.287 -2.368 -26.287 1.00 95.12 187 ASN A CA 1
ATOM 1450 C C . ASN A 1 187 ? 8.779 -3.268 -27.413 1.00 95.12 187 ASN A C 1
ATOM 1452 O O . ASN A 1 187 ? 8.008 -2.825 -28.260 1.00 95.12 187 ASN A O 1
ATOM 1456 N N . PHE A 1 188 ? 9.190 -4.530 -27.398 1.00 95.00 188 PHE A N 1
ATOM 1457 C CA . PHE A 1 188 ? 8.694 -5.602 -28.255 1.00 95.00 188 PHE A CA 1
ATOM 1458 C C . PHE A 1 188 ? 7.712 -6.435 -27.437 1.00 95.00 188 PHE A C 1
ATOM 1460 O O . PHE A 1 188 ? 8.092 -7.430 -26.819 1.00 95.00 188 PHE A O 1
ATOM 1467 N N . THR A 1 189 ? 6.461 -5.994 -27.376 1.00 96.25 189 THR A N 1
ATOM 1468 C CA . THR A 1 189 ? 5.423 -6.596 -26.540 1.00 96.25 189 THR A CA 1
ATOM 1469 C C . THR A 1 189 ? 4.822 -7.812 -27.223 1.00 96.25 189 THR A C 1
ATOM 1471 O O . THR A 1 189 ? 4.196 -7.714 -28.279 1.00 96.25 189 THR A O 1
ATOM 1474 N N . ASN A 1 190 ? 4.957 -8.970 -26.588 1.00 96.19 190 ASN A N 1
ATOM 1475 C CA . ASN A 1 190 ? 4.367 -10.213 -27.054 1.00 96.19 190 ASN A CA 1
ATOM 1476 C C . ASN A 1 190 ? 2.981 -10.441 -26.458 1.00 96.19 190 ASN A C 1
ATOM 1478 O O . ASN A 1 190 ? 2.037 -10.673 -27.211 1.00 96.19 190 ASN A O 1
ATOM 1482 N N . SER A 1 191 ? 2.866 -10.357 -25.133 1.00 96.62 191 SER A N 1
ATOM 1483 C CA . SER A 1 191 ? 1.653 -10.723 -24.403 1.00 96.62 191 SER A CA 1
ATOM 1484 C C . SER A 1 191 ? 1.342 -9.739 -23.278 1.00 96.62 191 SER A C 1
ATOM 1486 O O . SER A 1 191 ? 2.182 -8.946 -22.853 1.00 96.62 191 SER A O 1
ATOM 1488 N N . GLN A 1 192 ? 0.103 -9.787 -22.810 1.00 96.88 192 GLN A N 1
ATOM 1489 C CA . GLN A 1 192 ? -0.404 -9.077 -21.648 1.00 96.88 192 GLN A CA 1
ATOM 1490 C C . GLN A 1 192 ? -1.067 -10.085 -20.720 1.00 96.88 192 GLN A C 1
ATOM 1492 O O . GLN A 1 192 ? -1.872 -10.889 -21.182 1.00 96.88 192 GLN A O 1
ATOM 1497 N N . PHE A 1 193 ? -0.810 -9.963 -19.422 1.00 97.56 193 PHE A N 1
ATOM 1498 C CA . PHE A 1 193 ? -1.514 -10.714 -18.386 1.00 97.56 193 PHE A CA 1
ATOM 1499 C C . PHE A 1 193 ? -2.312 -9.761 -17.500 1.00 97.56 193 PHE A C 1
ATOM 1501 O O . PHE A 1 193 ? -1.931 -8.602 -17.306 1.00 97.56 193 PHE A O 1
ATOM 1508 N N . SER A 1 194 ? -3.461 -10.203 -17.002 1.00 98.00 194 SER A N 1
ATOM 1509 C CA . SER A 1 194 ? -4.323 -9.405 -16.129 1.00 98.00 194 SER A CA 1
ATOM 1510 C C . SER A 1 194 ? -5.021 -10.275 -15.089 1.00 98.00 194 SER A C 1
ATOM 1512 O O . SER A 1 194 ? -5.468 -11.378 -15.380 1.00 98.00 194 SER A O 1
ATOM 1514 N N . LEU A 1 195 ? -5.127 -9.742 -13.877 1.00 98.31 195 LEU A N 1
ATOM 1515 C CA . LEU A 1 195 ? -5.920 -10.257 -12.773 1.00 98.31 195 LEU A CA 1
ATOM 1516 C C . LEU A 1 195 ? -7.158 -9.373 -12.652 1.00 98.31 195 LEU A C 1
ATOM 1518 O O . LEU A 1 195 ? -7.040 -8.152 -12.528 1.00 98.31 195 LEU A O 1
ATOM 1522 N N . GLN A 1 196 ? -8.340 -9.979 -12.676 1.00 97.31 196 GLN A N 1
ATOM 1523 C CA . GLN A 1 196 ? -9.599 -9.269 -12.497 1.00 97.31 196 GLN A CA 1
ATOM 1524 C C . GLN A 1 196 ? -9.573 -8.483 -11.185 1.00 97.31 196 GLN A C 1
ATOM 1526 O O . GLN A 1 196 ? -9.332 -9.025 -10.110 1.00 97.31 196 GLN A O 1
ATOM 1531 N N . ASN A 1 197 ? -9.854 -7.193 -11.273 1.00 94.25 197 ASN A N 1
ATOM 1532 C CA . ASN A 1 197 ? -9.566 -6.242 -10.211 1.00 94.25 197 ASN A CA 1
ATOM 1533 C C . ASN A 1 197 ? -10.744 -5.303 -9.939 1.00 94.25 197 ASN A C 1
ATOM 1535 O O . ASN A 1 197 ? -10.543 -4.244 -9.355 1.00 94.25 197 ASN A O 1
ATOM 1539 N N . SER A 1 198 ? -11.977 -5.682 -10.300 1.00 95.56 198 SER A N 1
ATOM 1540 C CA . SER A 1 198 ? -13.187 -4.973 -9.851 1.00 95.56 198 SER A CA 1
ATOM 1541 C C . SER A 1 198 ? -13.241 -4.866 -8.318 1.00 95.56 198 SER A C 1
ATOM 1543 O O . SER A 1 198 ? -12.684 -5.715 -7.623 1.00 95.56 198 SER A O 1
ATOM 1545 N N . GLU A 1 199 ? -13.935 -3.868 -7.758 1.00 93.69 199 GLU A N 1
ATOM 1546 C CA . GLU A 1 199 ? -14.046 -3.719 -6.292 1.00 93.69 199 GLU A CA 1
ATOM 1547 C C . GLU A 1 199 ? -14.588 -4.995 -5.619 1.00 93.69 199 GLU A C 1
ATOM 1549 O O . GLU A 1 199 ? -14.056 -5.451 -4.606 1.00 93.69 199 GLU A O 1
ATOM 1554 N N . ALA A 1 200 ? -15.604 -5.622 -6.222 1.00 94.81 200 ALA A N 1
ATOM 1555 C CA . ALA A 1 200 ? -16.171 -6.877 -5.737 1.00 94.81 200 ALA A CA 1
ATOM 1556 C C . ALA A 1 200 ? -15.142 -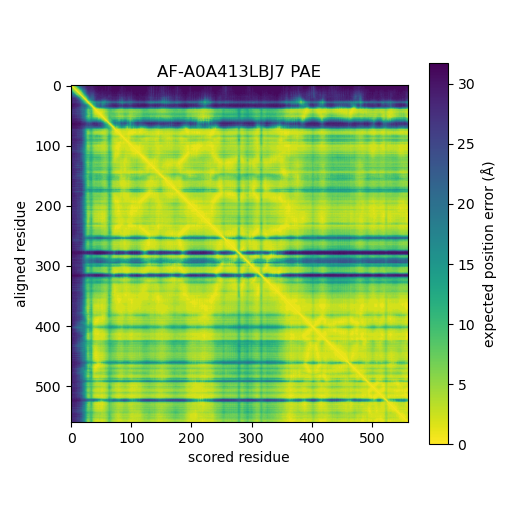8.020 -5.753 1.00 94.81 200 ALA A C 1
ATOM 1558 O O . ALA A 1 200 ? -15.093 -8.825 -4.819 1.00 94.81 200 ALA A O 1
ATOM 1559 N N . THR A 1 201 ? -14.293 -8.072 -6.781 1.00 96.75 201 THR A N 1
ATOM 1560 C CA . THR A 1 201 ? -13.229 -9.074 -6.899 1.00 96.75 201 THR A CA 1
ATOM 1561 C C . THR A 1 201 ? -12.085 -8.807 -5.920 1.00 96.75 201 THR A C 1
ATOM 1563 O O . THR A 1 201 ? -11.630 -9.737 -5.263 1.00 96.75 201 THR A O 1
ATOM 1566 N N . ARG A 1 202 ? -11.661 -7.553 -5.721 1.00 97.25 202 ARG A N 1
ATOM 1567 C CA . ARG A 1 202 ? -10.635 -7.223 -4.714 1.00 97.25 202 ARG A CA 1
ATOM 1568 C C . ARG A 1 202 ? -11.106 -7.577 -3.303 1.00 97.25 202 ARG A C 1
ATOM 1570 O O . ARG A 1 202 ? -10.366 -8.207 -2.554 1.00 97.25 202 ARG A O 1
ATOM 1577 N N . LYS A 1 203 ? -12.379 -7.312 -2.982 1.00 96.25 203 LYS A N 1
ATOM 1578 C CA . LYS A 1 203 ? -13.018 -7.803 -1.747 1.00 96.25 203 LYS A CA 1
ATOM 1579 C C . LYS A 1 203 ? -13.059 -9.331 -1.687 1.00 96.25 203 LYS A C 1
ATOM 1581 O O . LYS A 1 203 ? -12.837 -9.902 -0.627 1.00 96.25 203 LYS A O 1
ATOM 1586 N N . LEU A 1 204 ? -13.328 -10.030 -2.792 1.00 97.31 204 LEU A N 1
ATOM 1587 C CA . LEU A 1 204 ? -13.219 -11.493 -2.842 1.00 97.31 204 LEU A CA 1
ATOM 1588 C C . LEU A 1 204 ? -11.812 -11.974 -2.484 1.00 97.31 204 LEU A C 1
ATOM 1590 O O . LEU A 1 204 ? -11.696 -12.877 -1.657 1.00 97.31 204 LEU A O 1
ATOM 1594 N N . PHE A 1 205 ? -10.780 -11.354 -3.048 1.00 98.12 205 PHE A N 1
ATOM 1595 C CA . PHE A 1 205 ? -9.393 -11.696 -2.759 1.00 98.12 205 PHE A CA 1
ATOM 1596 C C . PHE A 1 205 ? -9.029 -11.431 -1.298 1.00 98.12 205 PHE A C 1
ATOM 1598 O O . PHE A 1 205 ? -8.566 -12.349 -0.625 1.00 98.12 205 PHE A O 1
ATOM 1605 N N . ALA A 1 206 ? -9.360 -10.249 -0.776 1.00 97.44 206 ALA A N 1
ATOM 1606 C CA . ALA A 1 206 ? -9.136 -9.877 0.622 1.00 97.44 206 ALA A CA 1
ATOM 1607 C C . ALA A 1 206 ? -9.783 -10.856 1.620 1.00 97.44 206 ALA A C 1
ATOM 1609 O O . ALA A 1 206 ? -9.232 -11.135 2.678 1.00 97.44 206 ALA A O 1
ATOM 1610 N N . ARG A 1 207 ? -10.953 -11.414 1.276 1.00 95.25 207 ARG A N 1
ATOM 1611 C CA . ARG A 1 207 ? -11.690 -12.337 2.153 1.00 95.25 207 ARG A CA 1
ATOM 1612 C C . ARG A 1 207 ? -11.049 -13.709 2.298 1.00 95.25 207 ARG A C 1
ATOM 1614 O O . ARG A 1 207 ? -11.269 -14.331 3.327 1.00 95.25 207 ARG A O 1
ATOM 1621 N N . GLN A 1 208 ? -10.390 -14.246 1.269 1.00 95.44 208 GLN A N 1
ATOM 1622 C CA . GLN A 1 208 ? -10.004 -15.668 1.297 1.00 95.44 208 GLN A CA 1
ATOM 1623 C C . GLN A 1 208 ? -8.816 -16.080 0.426 1.00 95.44 208 GLN A C 1
ATOM 1625 O O . GLN A 1 208 ? -8.478 -17.259 0.425 1.00 95.44 208 GLN A O 1
ATOM 1630 N N . PHE A 1 209 ? -8.221 -15.165 -0.336 1.00 97.38 209 PHE A N 1
ATOM 1631 C CA . PHE A 1 209 ? -7.120 -15.479 -1.249 1.00 97.38 209 PHE A CA 1
ATOM 1632 C C . PHE A 1 209 ? -5.852 -14.696 -0.924 1.00 97.38 209 PHE A C 1
ATOM 1634 O O . PHE A 1 209 ? -4.955 -14.637 -1.753 1.00 97.38 209 PHE A O 1
ATOM 1641 N N . LEU A 1 210 ? -5.756 -14.080 0.253 1.00 97.25 210 LEU A N 1
ATOM 1642 C CA . LEU A 1 210 ? -4.493 -13.512 0.708 1.00 97.25 210 LEU A CA 1
ATOM 1643 C C . LEU A 1 210 ? -3.531 -14.632 1.105 1.00 97.25 210 LEU A C 1
ATOM 1645 O O . LEU A 1 210 ? -3.941 -15.636 1.690 1.00 97.25 210 LEU A O 1
ATOM 1649 N N . THR A 1 211 ? -2.245 -14.454 0.821 1.00 95.50 211 THR A N 1
ATOM 1650 C CA . THR A 1 211 ? -1.228 -15.398 1.285 1.00 95.50 211 THR A CA 1
ATOM 1651 C C . THR A 1 211 ? -1.122 -15.356 2.809 1.00 95.50 211 THR A C 1
ATOM 1653 O O . THR A 1 211 ? -1.204 -14.293 3.433 1.00 95.50 211 THR A O 1
ATOM 1656 N N . LYS A 1 212 ? -0.880 -16.513 3.439 1.00 91.44 212 LYS A N 1
ATOM 1657 C CA . LYS A 1 212 ? -0.667 -16.582 4.897 1.00 91.44 212 LYS A CA 1
ATOM 1658 C C . LYS A 1 212 ? 0.487 -15.684 5.357 1.00 91.44 212 LYS A C 1
ATOM 1660 O O . LYS A 1 212 ? 0.409 -15.092 6.428 1.00 91.44 212 LYS A O 1
ATOM 1665 N N . SER A 1 213 ? 1.545 -15.552 4.551 1.00 91.25 213 SER A N 1
ATOM 1666 C CA . SER A 1 213 ? 2.677 -14.666 4.846 1.00 91.25 213 SER A CA 1
ATOM 1667 C C . SER A 1 213 ? 2.278 -13.190 4.867 1.00 91.25 213 SER A C 1
ATOM 1669 O O . SER A 1 213 ? 2.782 -12.445 5.708 1.00 91.25 213 SER A O 1
ATOM 1671 N N . PHE A 1 214 ? 1.375 -12.762 3.978 1.00 94.88 214 PHE A N 1
ATOM 1672 C CA . PHE A 1 214 ? 0.884 -11.386 3.961 1.00 94.88 214 PHE A CA 1
ATOM 1673 C C . PHE A 1 214 ? -0.014 -11.108 5.166 1.00 94.88 214 PHE A C 1
ATOM 1675 O O . PHE A 1 214 ? 0.189 -10.109 5.850 1.00 94.88 214 PHE A O 1
ATOM 1682 N N . ILE A 1 215 ? -0.926 -12.028 5.502 1.00 94.31 215 ILE A N 1
ATOM 1683 C CA . ILE A 1 215 ? -1.772 -11.911 6.703 1.00 94.31 215 ILE A CA 1
ATOM 1684 C C . ILE A 1 215 ? -0.909 -11.857 7.975 1.00 94.31 215 ILE A C 1
ATOM 1686 O O . ILE A 1 215 ? -1.101 -10.976 8.812 1.00 94.31 215 ILE A O 1
ATOM 1690 N N . ARG A 1 216 ? 0.099 -12.734 8.104 1.00 91.25 216 ARG A N 1
ATOM 1691 C CA . ARG A 1 216 ? 1.053 -12.695 9.227 1.00 91.25 216 ARG A CA 1
ATOM 1692 C C . ARG A 1 216 ? 1.772 -11.350 9.325 1.00 91.25 216 ARG A C 1
ATOM 1694 O O . ARG A 1 216 ? 1.865 -10.796 10.414 1.00 91.25 216 ARG A O 1
ATOM 1701 N N . SER A 1 217 ? 2.246 -10.804 8.203 1.00 92.00 217 SER A N 1
ATOM 1702 C CA . SER A 1 217 ? 2.857 -9.467 8.165 1.00 92.00 217 SER A CA 1
ATOM 1703 C C . SER A 1 217 ? 1.887 -8.390 8.656 1.00 92.00 217 SER A C 1
ATOM 1705 O O . SER A 1 217 ? 2.252 -7.570 9.495 1.00 92.00 217 SER A O 1
ATOM 1707 N N . LEU A 1 218 ? 0.641 -8.430 8.177 1.00 93.25 218 LEU A N 1
ATOM 1708 C CA . LEU A 1 218 ? -0.400 -7.451 8.483 1.00 93.25 218 LEU A CA 1
ATOM 1709 C C . LEU A 1 218 ? -0.720 -7.367 9.986 1.00 93.25 218 LEU A C 1
ATOM 1711 O O . LEU A 1 218 ? -0.907 -6.270 10.510 1.00 93.25 218 LEU A O 1
ATOM 1715 N N . TYR A 1 219 ? -0.755 -8.508 10.681 1.00 93.75 219 TYR A N 1
ATOM 1716 C CA . TYR A 1 219 ? -1.146 -8.581 12.096 1.00 93.75 219 TYR A CA 1
ATOM 1717 C C . TYR A 1 219 ? 0.017 -8.641 13.089 1.00 93.75 219 TYR A C 1
ATOM 1719 O O . TYR A 1 219 ? -0.192 -8.339 14.266 1.00 93.75 219 TYR A O 1
ATOM 1727 N N . ASN A 1 220 ? 1.227 -9.004 12.652 1.00 91.38 220 ASN A N 1
ATOM 1728 C CA . ASN A 1 220 ? 2.381 -9.167 13.544 1.00 91.38 220 ASN A CA 1
ATOM 1729 C C . ASN A 1 220 ? 3.480 -8.119 13.322 1.00 91.38 220 ASN A C 1
ATOM 1731 O O . ASN A 1 220 ? 4.467 -8.115 14.050 1.00 91.38 220 ASN A O 1
ATOM 1735 N N . SER A 1 221 ? 3.327 -7.207 12.357 1.00 91.56 221 SER A N 1
ATOM 1736 C CA . SER A 1 221 ? 4.259 -6.096 12.119 1.00 91.56 221 SER A CA 1
ATOM 1737 C C . SER A 1 221 ? 3.551 -4.749 12.021 1.00 91.56 221 SER A C 1
ATOM 1739 O O . SER A 1 221 ? 2.377 -4.693 11.648 1.00 91.56 221 SER A O 1
ATOM 1741 N N . PRO A 1 222 ? 4.258 -3.638 12.287 1.00 93.62 222 PRO A N 1
ATOM 1742 C CA . PRO A 1 222 ? 3.781 -2.320 11.899 1.00 93.62 222 PRO A CA 1
ATOM 1743 C C . PRO A 1 222 ? 3.464 -2.256 10.404 1.00 93.62 222 PRO A C 1
ATOM 1745 O O . PRO A 1 222 ? 4.181 -2.831 9.578 1.00 93.62 222 PRO A O 1
ATOM 1748 N N . ILE A 1 223 ? 2.434 -1.494 10.036 1.00 95.00 223 ILE A N 1
ATOM 1749 C CA . ILE A 1 223 ? 2.080 -1.269 8.624 1.00 95.00 223 ILE A CA 1
ATOM 1750 C C . ILE A 1 223 ? 3.255 -0.689 7.818 1.00 95.00 223 ILE A C 1
ATOM 1752 O O . ILE A 1 223 ? 3.463 -1.092 6.676 1.00 95.00 223 ILE A O 1
ATOM 1756 N N . SER A 1 224 ? 4.075 0.180 8.417 1.00 92.25 224 SER A N 1
ATOM 1757 C CA . SER A 1 224 ? 5.324 0.676 7.816 1.00 92.25 224 SER A CA 1
ATOM 1758 C C . SER A 1 224 ? 6.290 -0.454 7.460 1.00 92.25 224 SER A 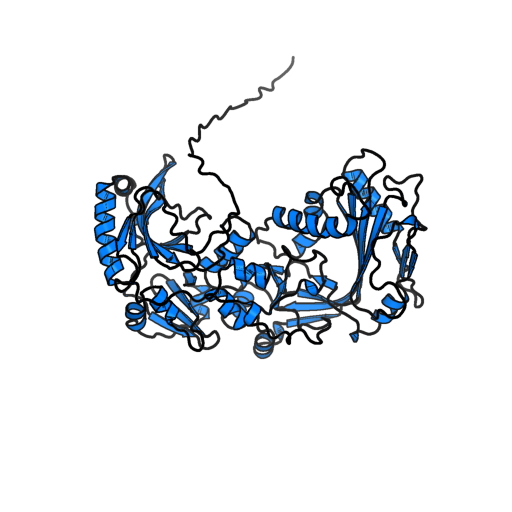C 1
ATOM 1760 O O . SER A 1 224 ? 6.775 -0.498 6.340 1.00 92.25 224 SER A O 1
ATOM 1762 N N . SER A 1 225 ? 6.505 -1.420 8.356 1.00 91.31 225 SER A N 1
ATOM 1763 C CA . SER A 1 225 ? 7.373 -2.573 8.078 1.00 91.31 225 SER A CA 1
ATOM 1764 C C . SER A 1 225 ? 6.804 -3.487 6.987 1.00 91.31 225 SER A C 1
ATOM 1766 O O . SER A 1 225 ? 7.562 -4.071 6.211 1.00 91.31 225 SER A O 1
ATOM 1768 N N . THR A 1 226 ? 5.473 -3.593 6.897 1.00 92.31 226 THR A N 1
ATOM 1769 C CA . THR A 1 226 ? 4.811 -4.311 5.796 1.00 92.31 226 THR A CA 1
ATOM 1770 C C . THR A 1 226 ? 5.022 -3.588 4.464 1.00 92.31 226 THR A C 1
ATOM 1772 O O . THR A 1 226 ? 5.390 -4.242 3.492 1.00 92.31 226 THR A O 1
ATOM 1775 N N . LEU A 1 227 ? 4.862 -2.259 4.421 1.00 92.69 227 LEU A N 1
ATOM 1776 C CA . LEU A 1 227 ? 5.170 -1.434 3.244 1.00 92.69 227 LEU A CA 1
ATOM 1777 C C . LEU A 1 227 ? 6.643 -1.560 2.830 1.00 92.69 227 LEU A C 1
ATOM 1779 O O . LEU A 1 227 ? 6.924 -1.739 1.651 1.00 92.69 227 LEU A O 1
ATOM 1783 N N . ASP A 1 228 ? 7.575 -1.544 3.785 1.00 89.38 228 ASP A N 1
ATOM 1784 C CA . ASP A 1 228 ? 9.009 -1.675 3.502 1.00 89.38 228 ASP A CA 1
ATOM 1785 C C . ASP A 1 228 ? 9.380 -3.055 2.933 1.00 89.38 228 ASP A C 1
ATOM 1787 O O . ASP A 1 228 ? 10.291 -3.163 2.114 1.00 89.38 228 ASP A O 1
ATOM 1791 N N . SER A 1 229 ? 8.678 -4.114 3.354 1.00 88.25 229 SER A N 1
ATOM 1792 C CA . SER A 1 229 ? 8.981 -5.492 2.941 1.00 88.25 229 SER A CA 1
ATOM 1793 C C . SER A 1 229 ? 8.267 -5.894 1.647 1.00 88.25 229 SER A C 1
ATOM 1795 O O . SER A 1 229 ? 8.869 -6.472 0.742 1.00 88.25 229 SER A O 1
ATOM 1797 N N . TYR A 1 230 ? 6.965 -5.616 1.543 1.00 91.69 230 TYR A N 1
ATOM 1798 C CA . TYR A 1 230 ? 6.162 -5.981 0.374 1.00 91.69 230 TYR A CA 1
ATOM 1799 C C . TYR A 1 230 ? 6.269 -4.930 -0.731 1.00 91.69 230 TYR A C 1
ATOM 1801 O O . TYR A 1 230 ? 6.393 -5.291 -1.897 1.00 91.69 230 TYR A O 1
ATOM 1809 N N . GLY A 1 231 ? 6.246 -3.649 -0.387 1.00 90.50 231 GLY A N 1
ATOM 1810 C CA . GLY A 1 231 ? 6.139 -2.548 -1.334 1.00 90.50 231 GLY A CA 1
ATOM 1811 C C . GLY A 1 231 ? 4.787 -1.855 -1.277 1.00 90.50 231 GLY A C 1
ATOM 1812 O O . GLY A 1 231 ? 4.022 -2.004 -0.329 1.00 90.50 231 GLY A O 1
ATOM 1813 N N . ASP A 1 232 ? 4.501 -1.068 -2.308 1.00 90.19 232 ASP A N 1
ATOM 1814 C CA . ASP A 1 232 ? 3.452 -0.047 -2.249 1.00 90.19 232 ASP A CA 1
ATOM 1815 C C . ASP A 1 232 ? 2.117 -0.524 -2.843 1.00 90.19 232 ASP A C 1
ATOM 1817 O O . ASP A 1 232 ? 1.034 -0.152 -2.380 1.00 90.19 232 ASP A O 1
ATOM 1821 N N . PHE A 1 233 ? 2.195 -1.351 -3.888 1.00 96.50 233 PHE A N 1
ATOM 1822 C CA . PHE A 1 233 ? 1.052 -1.738 -4.713 1.00 96.50 233 PHE A CA 1
ATOM 1823 C C . PHE A 1 233 ? 0.977 -3.250 -4.914 1.00 96.50 233 PHE A C 1
ATOM 1825 O O . PHE A 1 233 ? 1.970 -3.945 -4.768 1.00 96.50 233 PHE A O 1
ATOM 1832 N N . VAL A 1 234 ? -0.179 -3.761 -5.327 1.00 98.12 234 VAL A N 1
ATOM 1833 C CA . VAL A 1 234 ? -0.367 -5.094 -5.905 1.00 98.12 234 VAL A CA 1
ATOM 1834 C C . VAL A 1 234 ? -0.406 -4.972 -7.424 1.00 98.12 234 VAL A C 1
ATOM 1836 O O . VAL A 1 234 ? -1.168 -4.171 -7.978 1.00 98.12 234 VAL A O 1
ATOM 1839 N N . LEU A 1 235 ? 0.394 -5.794 -8.101 1.00 97.75 235 LEU A N 1
ATOM 1840 C CA . LEU A 1 235 ? 0.440 -5.900 -9.552 1.00 97.75 235 LEU A CA 1
ATOM 1841 C C . LEU A 1 235 ? -0.744 -6.729 -10.063 1.00 97.75 235 LEU A C 1
ATOM 1843 O O . LEU A 1 235 ? -0.825 -7.934 -9.837 1.00 97.75 235 LEU A O 1
ATOM 1847 N N . THR A 1 236 ? -1.658 -6.089 -10.788 1.00 98.06 236 THR A N 1
ATOM 1848 C CA . THR A 1 236 ? -2.856 -6.732 -11.365 1.00 98.06 236 THR A CA 1
ATOM 1849 C C . THR A 1 236 ? -2.816 -6.830 -12.887 1.00 98.06 236 THR A C 1
ATOM 1851 O O . THR A 1 236 ? -3.720 -7.397 -13.487 1.00 98.06 236 THR A O 1
ATOM 1854 N N . GLY A 1 237 ? -1.769 -6.326 -13.539 1.00 97.69 237 GLY A N 1
ATOM 1855 C CA . GLY A 1 237 ? -1.642 -6.427 -14.988 1.00 97.69 237 GLY A CA 1
ATOM 1856 C C . GLY A 1 237 ? -0.321 -5.889 -15.518 1.00 97.69 237 GLY A C 1
ATOM 1857 O O . GLY A 1 237 ? 0.147 -4.828 -15.102 1.00 97.69 237 GLY A O 1
ATOM 1858 N N . TYR A 1 238 ? 0.285 -6.620 -16.448 1.00 97.31 238 TYR A N 1
ATOM 1859 C CA . TYR A 1 238 ? 1.586 -6.284 -17.026 1.00 97.31 238 TYR A CA 1
ATOM 1860 C C . TYR A 1 238 ? 1.752 -6.831 -18.439 1.00 97.31 238 TYR A C 1
ATOM 1862 O O . TYR A 1 238 ? 0.973 -7.665 -18.904 1.00 97.31 238 TYR A O 1
ATOM 1870 N N . LEU A 1 239 ? 2.7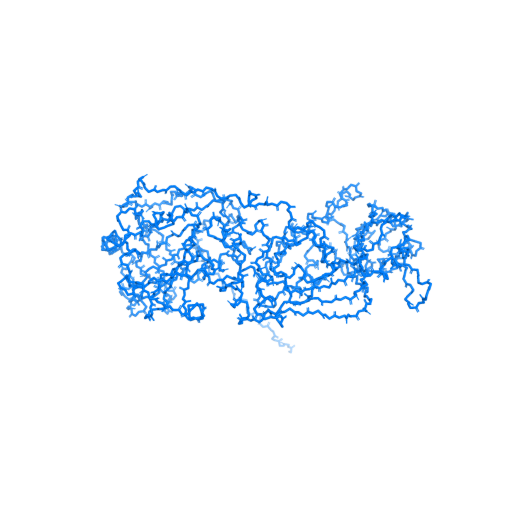77 -6.317 -19.114 1.00 97.06 239 LEU A N 1
ATOM 1871 C CA . LEU A 1 239 ? 3.162 -6.684 -20.470 1.00 97.06 239 LEU A CA 1
ATOM 1872 C C . LEU A 1 239 ? 4.443 -7.514 -20.438 1.00 97.06 239 LEU A C 1
ATOM 1874 O O . LEU A 1 239 ? 5.356 -7.211 -19.662 1.00 97.06 239 LEU A O 1
ATOM 1878 N N . THR A 1 240 ? 4.526 -8.516 -21.309 1.00 96.50 240 THR A N 1
ATOM 1879 C CA . THR A 1 240 ? 5.708 -9.366 -21.469 1.00 96.50 240 THR A CA 1
ATOM 1880 C C . THR A 1 240 ? 6.269 -9.298 -22.882 1.00 96.50 240 THR A C 1
ATOM 1882 O O . THR A 1 240 ? 5.547 -9.067 -23.856 1.00 96.50 240 THR A O 1
ATOM 1885 N N . GLY A 1 241 ? 7.582 -9.475 -23.001 1.00 95.44 241 GLY A N 1
ATOM 1886 C CA . GLY A 1 241 ? 8.301 -9.393 -24.265 1.00 95.44 241 GLY A CA 1
ATOM 1887 C C . GLY A 1 241 ? 9.777 -9.072 -24.059 1.00 95.44 241 GLY A C 1
ATOM 1888 O O . GLY A 1 241 ? 10.403 -9.604 -23.141 1.00 95.44 241 GLY A O 1
ATOM 1889 N N . GLY A 1 242 ? 10.325 -8.193 -24.898 1.00 94.19 242 GLY A N 1
ATOM 1890 C CA . GLY A 1 242 ? 11.663 -7.626 -24.714 1.00 94.19 242 GLY A CA 1
ATOM 1891 C C . GLY A 1 242 ? 11.657 -6.102 -24.699 1.00 94.19 242 GLY A C 1
ATOM 1892 O O . GLY A 1 242 ? 10.855 -5.473 -25.384 1.00 94.19 242 GLY A O 1
ATOM 1893 N N . LYS A 1 243 ? 12.552 -5.498 -23.918 1.00 94.62 243 LYS A N 1
ATOM 1894 C CA . LYS A 1 243 ? 12.689 -4.040 -23.808 1.00 94.62 243 LYS A CA 1
ATOM 1895 C C . LYS A 1 243 ? 14.148 -3.629 -23.829 1.00 94.62 243 LYS A C 1
ATOM 1897 O O . LYS A 1 243 ? 14.934 -4.131 -23.033 1.00 94.62 243 LYS A O 1
ATOM 1902 N N . ALA A 1 244 ? 14.487 -2.680 -24.691 1.00 94.00 244 ALA A N 1
ATOM 1903 C CA . ALA A 1 244 ? 15.727 -1.925 -24.581 1.00 94.00 244 ALA A CA 1
ATOM 1904 C C . ALA A 1 244 ? 15.382 -0.561 -23.986 1.00 94.00 244 ALA A C 1
ATOM 1906 O O . ALA A 1 244 ? 14.512 0.139 -24.502 1.00 94.00 244 ALA A O 1
ATOM 1907 N N . TYR A 1 245 ? 16.020 -0.224 -22.871 1.00 95.06 245 TYR A N 1
ATOM 1908 C CA . TYR A 1 245 ? 15.778 0.987 -22.100 1.00 95.06 245 TYR A CA 1
ATOM 1909 C C . TYR A 1 245 ? 17.076 1.773 -21.977 1.00 95.06 245 TYR A C 1
ATOM 1911 O O . TYR A 1 245 ? 18.103 1.213 -21.596 1.00 95.06 245 TYR A O 1
ATOM 1919 N N . ALA A 1 246 ? 17.015 3.061 -22.275 1.00 95.31 246 ALA A N 1
ATOM 1920 C CA . ALA A 1 246 ? 18.126 3.984 -22.189 1.00 95.31 246 ALA A CA 1
ATOM 1921 C C . ALA A 1 246 ? 17.721 5.189 -21.339 1.00 95.31 246 ALA A C 1
ATOM 1923 O O . ALA A 1 246 ? 16.652 5.767 -21.536 1.00 95.31 246 ALA A O 1
ATOM 1924 N N . ILE A 1 247 ? 18.580 5.561 -20.394 1.00 96.25 247 ILE A N 1
ATOM 1925 C CA . ILE A 1 247 ? 18.444 6.783 -19.603 1.00 96.25 247 ILE A CA 1
ATOM 1926 C C . ILE A 1 247 ? 19.577 7.733 -19.968 1.00 96.25 247 ILE A C 1
ATOM 1928 O O . ILE A 1 247 ? 20.722 7.301 -20.115 1.00 96.25 247 ILE A O 1
ATOM 1932 N N . TYR A 1 248 ? 19.246 9.009 -20.119 1.00 96.31 248 TYR A N 1
ATOM 1933 C CA . TYR A 1 248 ? 20.127 10.071 -20.580 1.00 96.31 248 TYR A CA 1
ATOM 1934 C C . TYR A 1 248 ? 20.236 11.167 -19.526 1.00 96.31 248 TYR A C 1
ATOM 1936 O O . TYR A 1 248 ? 19.274 11.444 -18.806 1.00 96.31 248 TYR A O 1
ATOM 1944 N N . ALA A 1 249 ? 21.397 11.810 -19.474 1.00 96.62 249 ALA A N 1
ATOM 1945 C CA . ALA A 1 249 ? 21.623 13.023 -18.704 1.00 96.62 249 ALA A CA 1
ATOM 1946 C C . ALA A 1 249 ? 22.595 13.936 -19.454 1.00 96.62 249 ALA A C 1
ATOM 1948 O O . ALA A 1 249 ? 23.606 13.467 -19.979 1.00 96.62 249 ALA A O 1
ATOM 1949 N N . GLY A 1 250 ? 22.317 15.234 -19.505 1.00 94.00 250 GLY A N 1
ATOM 1950 C CA . GLY A 1 250 ? 23.206 16.191 -20.152 1.00 94.00 250 GLY A CA 1
ATOM 1951 C C . GLY A 1 250 ? 23.072 17.595 -19.589 1.00 94.00 250 GLY A C 1
ATOM 1952 O O . GLY A 1 250 ? 21.995 18.009 -19.162 1.00 94.00 250 GLY A O 1
ATOM 1953 N N . ASN A 1 251 ? 24.179 18.333 -19.626 1.00 90.44 251 ASN A N 1
ATOM 1954 C CA . ASN A 1 251 ? 24.193 19.747 -19.269 1.00 90.44 251 ASN A CA 1
ATOM 1955 C C . ASN A 1 251 ? 23.938 20.578 -20.527 1.00 90.44 251 ASN A C 1
ATOM 1957 O O . ASN A 1 251 ? 24.662 20.453 -21.520 1.00 90.44 251 ASN A O 1
ATOM 1961 N N . ALA A 1 252 ? 22.907 21.420 -20.481 1.00 86.19 252 ALA A N 1
ATOM 1962 C CA . ALA A 1 252 ? 22.611 22.353 -21.559 1.00 86.19 252 ALA A CA 1
ATOM 1963 C C . ALA A 1 252 ? 23.762 23.360 -21.724 1.00 86.19 252 ALA A C 1
ATOM 1965 O O . ALA A 1 252 ? 24.307 23.857 -20.740 1.00 86.19 252 ALA A O 1
ATOM 1966 N N . THR A 1 253 ? 24.131 23.691 -22.963 1.00 81.69 253 THR A N 1
ATOM 1967 C CA . THR A 1 253 ? 25.186 24.689 -23.242 1.00 81.69 253 THR A CA 1
ATOM 1968 C C . THR A 1 253 ? 24.720 26.140 -23.160 1.00 81.69 253 THR A C 1
ATOM 1970 O O . THR A 1 253 ? 25.521 27.055 -23.330 1.00 81.69 253 THR A O 1
ATOM 1973 N N . SER A 1 254 ? 23.430 26.345 -22.923 1.00 76.19 254 SER A N 1
ATOM 1974 C CA . SER A 1 254 ? 22.751 27.634 -22.841 1.00 76.19 254 SER A CA 1
ATOM 1975 C C . SER A 1 254 ? 21.784 27.620 -21.660 1.00 76.19 254 SER A C 1
ATOM 1977 O O . SER A 1 254 ? 21.210 26.582 -21.318 1.00 76.19 254 SER A O 1
ATOM 1979 N N . GLU A 1 255 ? 21.564 28.787 -21.050 1.00 76.94 255 GLU A N 1
ATOM 1980 C CA . GLU A 1 255 ? 20.518 29.007 -20.041 1.00 76.94 255 GLU A CA 1
ATOM 1981 C C . GLU A 1 255 ? 19.125 29.071 -20.694 1.00 76.94 255 GLU A C 1
ATOM 1983 O O . GLU A 1 255 ? 18.373 30.035 -20.553 1.00 76.94 255 GLU A O 1
ATOM 1988 N N . ASP A 1 256 ? 18.785 28.040 -21.464 1.00 81.25 256 ASP A N 1
ATOM 1989 C CA . ASP A 1 256 ? 17.488 27.937 -22.114 1.00 81.25 256 ASP A CA 1
ATOM 1990 C C . ASP A 1 256 ? 16.385 27.631 -21.100 1.00 81.25 256 ASP A C 1
ATOM 1992 O O . ASP A 1 256 ? 16.603 27.094 -20.009 1.00 81.25 256 ASP A O 1
ATOM 1996 N N . ARG A 1 257 ? 15.151 27.941 -21.491 1.00 88.38 257 ARG A N 1
ATOM 1997 C CA . ARG A 1 257 ? 13.967 27.596 -20.706 1.00 88.38 257 ARG A CA 1
ATOM 1998 C C . ARG A 1 257 ? 13.791 26.075 -20.628 1.00 88.38 257 ARG A C 1
ATOM 2000 O O . ARG A 1 257 ? 14.077 25.358 -21.588 1.00 88.38 257 ARG A O 1
ATOM 2007 N N . THR A 1 258 ? 13.223 25.599 -19.522 1.00 90.44 258 THR A N 1
ATOM 2008 C CA . THR A 1 258 ? 12.940 24.177 -19.257 1.00 90.44 258 THR A CA 1
ATOM 2009 C C . THR A 1 258 ? 12.216 23.461 -20.404 1.00 90.44 258 THR A C 1
ATOM 2011 O O . THR A 1 258 ? 12.590 22.349 -20.762 1.00 90.44 258 THR A O 1
ATOM 2014 N N . ASP A 1 259 ? 11.220 24.087 -21.038 1.00 90.62 259 ASP A N 1
ATOM 2015 C CA . ASP A 1 259 ? 10.470 23.491 -22.155 1.00 90.62 259 ASP A CA 1
ATOM 2016 C C . ASP A 1 259 ? 11.339 23.240 -23.398 1.00 90.62 259 ASP A C 1
ATOM 2018 O O . ASP A 1 259 ? 11.151 22.249 -24.107 1.00 90.62 259 ASP A O 1
ATOM 2022 N N . VAL A 1 260 ? 12.304 24.126 -23.650 1.00 90.38 260 VAL A N 1
ATOM 2023 C CA . VAL A 1 260 ? 13.255 24.007 -24.761 1.00 90.38 260 VAL A CA 1
ATOM 2024 C C . VAL A 1 260 ? 14.254 22.892 -24.470 1.00 90.38 260 VAL A C 1
ATOM 2026 O O . VAL A 1 260 ? 14.424 22.004 -25.303 1.00 90.38 260 VAL A O 1
ATOM 2029 N N . LYS A 1 261 ? 14.824 22.872 -23.258 1.00 92.94 261 LYS A N 1
ATOM 2030 C CA . LYS A 1 261 ? 15.729 21.809 -22.800 1.00 92.94 261 LYS A CA 1
ATOM 2031 C C . LYS A 1 261 ? 15.082 20.426 -22.896 1.00 92.94 261 LYS A C 1
ATOM 2033 O O . LYS A 1 261 ? 15.664 19.512 -23.469 1.00 92.94 261 LYS A O 1
ATOM 2038 N N . GLU A 1 262 ? 13.854 20.263 -22.410 1.00 94.88 262 GLU A N 1
ATOM 2039 C CA . GLU A 1 262 ? 13.140 18.983 -22.514 1.00 94.88 262 GLU A CA 1
ATOM 2040 C C . GLU A 1 262 ? 12.922 18.575 -23.978 1.00 94.88 262 GLU A C 1
ATOM 2042 O O . GLU A 1 262 ? 13.214 17.443 -24.364 1.00 94.88 262 GLU A O 1
ATOM 2047 N N . LYS A 1 263 ? 12.463 19.503 -24.823 1.00 93.06 263 LYS A N 1
ATOM 2048 C CA . LYS A 1 263 ? 12.221 19.233 -26.244 1.00 93.06 263 LYS A CA 1
ATOM 2049 C C . LYS A 1 263 ? 13.497 18.846 -26.994 1.00 93.06 263 LYS A C 1
ATOM 2051 O O . LYS A 1 263 ? 13.453 17.965 -27.851 1.00 93.06 263 LYS A O 1
ATOM 2056 N N . ASP A 1 264 ? 14.614 19.503 -26.713 1.00 91.75 264 ASP A N 1
ATOM 2057 C CA . ASP A 1 264 ? 15.872 19.245 -27.412 1.00 91.75 264 ASP A CA 1
ATOM 2058 C C . ASP A 1 264 ? 16.571 17.981 -26.897 1.00 91.75 264 ASP A C 1
ATOM 2060 O O . ASP A 1 264 ? 17.116 17.225 -27.706 1.00 91.75 264 ASP A O 1
ATOM 2064 N N . MET A 1 265 ? 16.447 17.661 -25.603 1.00 93.50 265 MET A N 1
ATOM 2065 C CA . MET A 1 265 ? 16.841 16.352 -25.071 1.00 93.50 265 MET A CA 1
ATOM 2066 C C . MET A 1 265 ? 16.019 15.228 -25.718 1.00 93.50 265 MET A C 1
ATOM 2068 O O . MET A 1 265 ? 16.587 14.241 -26.180 1.00 93.50 265 MET A O 1
ATOM 2072 N N . ASP A 1 266 ? 14.697 15.383 -25.837 1.00 93.81 266 ASP A N 1
ATOM 2073 C CA . ASP A 1 266 ? 13.831 14.382 -26.476 1.00 93.81 266 ASP A CA 1
ATOM 2074 C C . ASP A 1 266 ? 14.173 14.157 -27.957 1.00 93.81 266 ASP A C 1
ATOM 2076 O O . ASP A 1 266 ? 14.291 13.013 -28.407 1.00 93.81 266 ASP A O 1
ATOM 2080 N N . LYS A 1 267 ? 14.444 15.226 -28.717 1.00 90.69 267 LYS A N 1
ATOM 2081 C CA . LYS A 1 267 ? 14.958 15.104 -30.093 1.00 90.69 267 LYS A CA 1
ATOM 2082 C C . LYS A 1 267 ? 16.302 14.380 -30.147 1.00 90.69 267 LYS A C 1
ATOM 2084 O O . LYS A 1 267 ? 16.487 13.531 -31.015 1.00 90.69 267 LYS A O 1
ATOM 2089 N N . SER A 1 268 ? 17.225 14.718 -29.243 1.00 89.12 268 SER A N 1
ATOM 2090 C CA . SER A 1 268 ? 18.554 14.102 -29.147 1.00 89.12 268 SER A CA 1
ATOM 2091 C C . SER A 1 268 ? 18.451 12.589 -28.925 1.00 89.12 268 SER A C 1
ATOM 2093 O O . SER A 1 268 ? 19.030 11.796 -29.670 1.00 89.12 268 SER A O 1
ATOM 2095 N N . MET A 1 269 ? 17.620 12.174 -27.964 1.00 92.38 269 MET A N 1
ATOM 2096 C CA . MET A 1 269 ? 17.361 10.762 -27.684 1.00 92.38 269 MET A CA 1
ATOM 2097 C C . MET A 1 269 ? 16.767 10.041 -28.895 1.00 92.38 269 MET A C 1
ATOM 2099 O O . MET A 1 269 ? 17.277 8.992 -29.290 1.00 92.38 269 MET A O 1
ATOM 2103 N N . ASN A 1 270 ? 15.737 10.611 -29.525 1.00 90.94 270 ASN A N 1
ATOM 2104 C CA . ASN A 1 270 ? 15.111 10.011 -30.705 1.00 90.94 270 ASN A CA 1
ATOM 2105 C C . ASN A 1 270 ? 16.080 9.888 -31.888 1.00 90.94 270 ASN A C 1
ATOM 2107 O O . ASN A 1 270 ? 16.077 8.865 -32.568 1.00 90.94 270 ASN A O 1
ATOM 2111 N N . ALA A 1 271 ? 16.942 10.883 -32.114 1.00 88.44 271 ALA A N 1
ATOM 2112 C CA . ALA A 1 271 ? 17.963 10.826 -33.160 1.00 88.44 271 ALA A CA 1
ATOM 2113 C C . ALA A 1 271 ? 19.000 9.716 -32.909 1.00 88.44 271 ALA A C 1
ATOM 2115 O O . ALA A 1 271 ? 19.525 9.134 -33.864 1.00 88.44 271 ALA A O 1
ATOM 2116 N N . SER A 1 272 ? 19.274 9.397 -31.638 1.00 90.31 272 SER A N 1
ATOM 2117 C CA . SER A 1 272 ? 20.218 8.339 -31.269 1.00 90.31 272 SER A CA 1
ATOM 2118 C C . SER A 1 272 ? 19.693 6.920 -31.522 1.00 90.31 272 SER A C 1
ATOM 2120 O O . SER A 1 272 ? 20.488 5.987 -31.636 1.00 90.31 272 SER A O 1
ATOM 2122 N N . LEU A 1 273 ? 18.373 6.729 -31.644 1.00 91.31 273 LEU A N 1
ATOM 2123 C CA . LEU A 1 273 ? 17.772 5.422 -31.903 1.00 91.31 273 LEU A CA 1
ATOM 2124 C C . LEU A 1 273 ? 17.859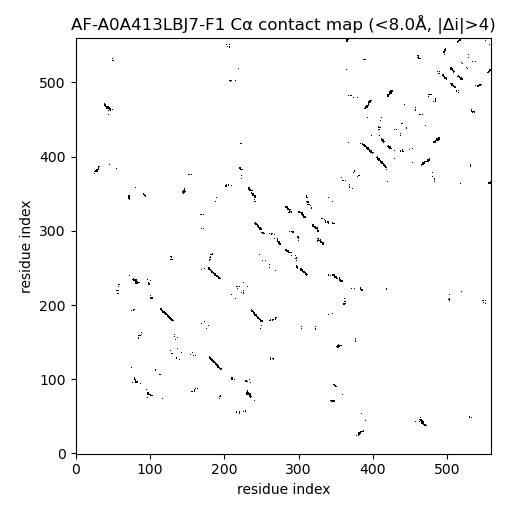 5.061 -33.391 1.00 91.31 273 LEU A C 1
ATOM 2126 O O . LEU A 1 273 ? 17.243 5.696 -34.244 1.00 91.31 273 LEU A O 1
ATOM 2130 N N . ASN A 1 274 ? 18.545 3.966 -33.705 1.00 89.44 274 ASN A N 1
ATOM 2131 C CA . ASN A 1 274 ? 18.524 3.363 -35.031 1.00 89.44 274 ASN A CA 1
ATOM 2132 C C . ASN A 1 274 ? 17.591 2.149 -35.025 1.00 89.44 274 ASN A C 1
ATOM 2134 O O . ASN A 1 274 ? 17.990 1.054 -34.631 1.00 89.44 274 ASN A O 1
ATOM 2138 N N . TYR A 1 275 ? 16.348 2.345 -35.465 1.00 86.88 275 TYR A N 1
ATOM 2139 C CA . TYR A 1 275 ? 15.376 1.269 -35.639 1.00 86.88 275 TYR A CA 1
ATOM 2140 C C . TYR A 1 275 ? 14.660 1.401 -36.985 1.00 86.88 275 TYR A C 1
ATOM 2142 O O . TYR A 1 275 ? 13.960 2.379 -37.243 1.00 86.88 275 TYR A O 1
ATOM 2150 N N . LYS A 1 276 ? 14.820 0.399 -37.857 1.00 70.75 276 LYS A N 1
ATOM 2151 C CA . LYS A 1 276 ? 14.107 0.301 -39.141 1.00 70.75 276 LYS A CA 1
ATOM 2152 C C . LYS A 1 276 ? 13.105 -0.847 -39.056 1.00 70.75 276 LYS A C 1
ATOM 2154 O O . LYS A 1 276 ? 13.468 -2.006 -39.254 1.00 70.75 276 LYS A O 1
ATOM 2159 N N . GLY A 1 277 ? 11.862 -0.531 -38.699 1.00 62.88 277 GLY A N 1
ATOM 2160 C CA . GLY A 1 277 ? 10.801 -1.524 -38.523 1.00 62.88 277 GLY A CA 1
ATOM 2161 C C . GLY A 1 277 ? 10.487 -2.329 -39.796 1.00 62.88 277 GLY A C 1
ATOM 2162 O O . GLY A 1 277 ? 10.582 -1.821 -40.910 1.00 62.88 277 GLY A O 1
ATOM 2163 N N . ASN A 1 278 ? 10.050 -3.579 -39.601 1.00 53.66 278 ASN A N 1
ATOM 2164 C CA . ASN A 1 278 ? 9.332 -4.431 -40.567 1.00 53.66 278 ASN A CA 1
ATOM 2165 C C . ASN A 1 278 ? 10.060 -5.112 -41.745 1.00 53.66 278 ASN A C 1
ATOM 2167 O O . ASN A 1 278 ? 9.388 -5.603 -42.649 1.00 53.66 278 ASN A O 1
ATOM 2171 N N . SER A 1 279 ? 11.383 -5.274 -41.737 1.00 45.56 279 SER A N 1
ATOM 2172 C CA . SER A 1 279 ? 12.032 -6.215 -42.672 1.00 45.56 279 SER A CA 1
ATOM 2173 C C . SER A 1 279 ? 12.646 -7.399 -41.933 1.00 45.56 279 SER A C 1
ATOM 2175 O O . SER A 1 279 ? 13.120 -7.273 -40.805 1.00 45.56 279 SER A O 1
ATOM 2177 N N . THR A 1 280 ? 12.675 -8.556 -42.590 1.00 46.34 280 THR A N 1
ATOM 2178 C CA . THR A 1 280 ? 13.358 -9.805 -42.195 1.00 46.34 280 THR A CA 1
ATOM 2179 C C . THR A 1 280 ? 14.860 -9.632 -41.883 1.00 46.34 280 THR A C 1
ATOM 2181 O O . THR A 1 280 ? 15.520 -10.585 -41.478 1.00 46.34 280 THR A O 1
ATOM 2184 N N . SER A 1 281 ? 15.389 -8.411 -42.015 1.00 53.31 281 SER A N 1
ATOM 2185 C CA . SER A 1 281 ? 16.754 -7.960 -41.737 1.00 53.31 281 SER A CA 1
ATOM 2186 C C . SER A 1 281 ? 16.809 -6.728 -40.814 1.00 53.31 281 SER A C 1
ATOM 2188 O O . SER A 1 281 ? 17.749 -5.943 -40.918 1.00 53.31 281 SER A O 1
ATOM 2190 N N . GLY A 1 282 ? 15.800 -6.499 -39.964 1.00 65.31 282 GLY A N 1
ATOM 2191 C CA . GLY A 1 282 ? 15.743 -5.325 -39.086 1.00 65.31 282 GLY A CA 1
ATOM 2192 C C . GLY A 1 282 ? 17.012 -5.159 -38.244 1.00 65.31 282 GLY A C 1
ATOM 2193 O O . GLY A 1 282 ? 17.504 -6.137 -37.678 1.00 65.31 282 GLY A O 1
ATOM 2194 N N . ASN A 1 283 ? 17.513 -3.925 -38.175 1.00 83.88 283 ASN A N 1
ATOM 2195 C CA . ASN A 1 283 ? 18.620 -3.528 -37.310 1.00 83.88 283 ASN A CA 1
ATOM 2196 C C . ASN A 1 283 ? 18.062 -2.704 -36.150 1.00 83.88 283 ASN A C 1
ATOM 2198 O O . ASN A 1 283 ? 17.161 -1.880 -36.351 1.00 83.88 283 ASN A O 1
ATOM 2202 N N . LEU A 1 284 ? 18.611 -2.927 -34.960 1.00 89.12 284 LEU A N 1
ATOM 2203 C CA . LEU A 1 284 ? 18.327 -2.137 -33.773 1.00 89.12 284 LEU A CA 1
ATOM 2204 C C . LEU A 1 284 ? 19.641 -1.701 -33.142 1.00 89.12 284 LEU A C 1
ATOM 2206 O O . LEU A 1 284 ? 20.505 -2.532 -32.891 1.00 89.12 284 LEU A O 1
ATOM 2210 N N . GLY A 1 285 ? 19.762 -0.422 -32.817 1.00 89.62 285 GLY A N 1
ATOM 2211 C CA . GLY A 1 285 ? 20.899 0.079 -32.063 1.00 89.62 285 GLY A CA 1
ATOM 2212 C C . GLY A 1 285 ? 20.668 1.469 -31.496 1.00 89.62 285 GLY A C 1
ATOM 2213 O O . GLY A 1 285 ? 19.694 2.139 -31.842 1.00 89.62 285 GLY A O 1
ATOM 2214 N N . ILE A 1 286 ? 21.583 1.897 -30.632 1.00 89.56 286 ILE A N 1
ATOM 2215 C CA . ILE A 1 286 ? 21.633 3.259 -30.096 1.00 89.56 286 ILE A CA 1
ATOM 2216 C C . ILE A 1 286 ? 23.023 3.817 -30.403 1.00 89.56 286 ILE A C 1
ATOM 2218 O O . ILE A 1 286 ? 24.034 3.216 -30.040 1.00 89.56 286 ILE A O 1
ATOM 2222 N N . THR A 1 287 ? 23.085 4.936 -31.120 1.00 89.38 287 THR A N 1
ATOM 2223 C CA . THR A 1 287 ? 24.331 5.500 -31.649 1.00 89.38 287 THR A CA 1
ATOM 2224 C C . THR A 1 287 ? 24.374 7.018 -31.520 1.00 89.38 287 THR A C 1
ATOM 2226 O O . THR A 1 287 ? 23.366 7.699 -31.696 1.00 89.38 287 THR A O 1
ATOM 2229 N N . GLY A 1 288 ? 25.560 7.559 -31.249 1.00 84.62 288 GLY A N 1
ATOM 2230 C CA . GLY A 1 288 ? 25.813 8.996 -31.287 1.00 84.62 288 GLY A CA 1
ATOM 2231 C C . GLY A 1 288 ? 26.108 9.553 -32.672 1.00 84.62 288 GLY A C 1
ATOM 2232 O O . GLY A 1 288 ? 26.194 10.766 -32.816 1.00 84.62 288 GLY A O 1
ATOM 2233 N N . SER A 1 289 ? 26.241 8.716 -33.707 1.00 82.38 289 SER A N 1
ATOM 2234 C CA . SER A 1 289 ? 26.623 9.169 -35.056 1.00 82.38 289 SER A CA 1
ATOM 2235 C C . SER A 1 289 ? 25.609 10.117 -35.705 1.00 82.38 289 SER A C 1
ATOM 2237 O O . SER A 1 289 ? 25.962 10.858 -36.615 1.00 82.38 289 SER A O 1
ATOM 2239 N N . ASN A 1 290 ? 24.363 10.110 -35.230 1.00 76.50 290 ASN A N 1
ATOM 2240 C CA . ASN A 1 290 ? 23.303 11.007 -35.691 1.00 76.50 290 ASN A CA 1
ATOM 2241 C C . ASN A 1 290 ? 23.201 12.294 -34.852 1.00 76.50 290 ASN A C 1
ATOM 2243 O O . ASN A 1 290 ? 22.302 13.106 -35.080 1.00 76.50 290 ASN A O 1
ATOM 2247 N N . HIS A 1 291 ? 24.069 12.473 -33.851 1.00 77.00 291 HIS A N 1
ATOM 2248 C CA . HIS A 1 291 ? 24.039 13.632 -32.966 1.00 77.00 291 HIS A CA 1
ATOM 2249 C C . HIS A 1 291 ? 24.652 14.850 -33.658 1.00 77.00 291 HIS A C 1
ATOM 2251 O O . HIS A 1 291 ? 25.829 14.846 -34.011 1.00 77.00 291 HIS A O 1
ATOM 2257 N N . ASN A 1 292 ? 23.864 15.913 -33.832 1.00 74.00 292 ASN A N 1
ATOM 2258 C CA . ASN A 1 292 ? 24.351 17.166 -34.404 1.00 74.00 292 ASN A CA 1
ATOM 2259 C C . ASN A 1 292 ? 24.776 18.144 -33.301 1.00 74.00 292 ASN A C 1
ATOM 2261 O O . ASN A 1 292 ? 23.932 18.788 -32.679 1.00 74.00 292 ASN A O 1
ATOM 2265 N N . ASP A 1 293 ? 26.083 18.287 -33.086 1.00 77.62 293 ASP A N 1
ATOM 2266 C CA . ASP A 1 293 ? 26.632 19.206 -32.086 1.00 77.62 293 ASP A CA 1
ATOM 2267 C C . ASP A 1 293 ? 26.487 20.686 -32.440 1.00 77.62 293 ASP A C 1
ATOM 2269 O O . ASP A 1 293 ? 26.513 21.520 -31.539 1.00 77.62 293 ASP A O 1
ATOM 2273 N N . GLU A 1 294 ? 26.317 21.058 -33.706 1.00 68.81 294 GLU A N 1
ATOM 2274 C CA . GLU A 1 294 ? 26.319 22.470 -34.105 1.00 68.81 294 GLU A CA 1
ATOM 2275 C C . GLU A 1 294 ? 25.032 23.189 -33.684 1.00 68.81 294 GLU A C 1
ATOM 2277 O O . GLU A 1 294 ? 25.078 24.325 -33.217 1.00 68.81 294 GLU A O 1
ATOM 2282 N N . THR A 1 295 ? 23.885 22.513 -33.774 1.00 64.75 295 THR A N 1
ATOM 2283 C CA . THR A 1 295 ? 22.559 23.133 -33.599 1.00 64.75 295 THR A CA 1
ATOM 2284 C C . THR A 1 295 ? 21.802 22.663 -32.357 1.00 64.75 295 THR A C 1
ATOM 2286 O O . THR A 1 295 ? 20.640 23.027 -32.194 1.00 64.75 295 THR A O 1
ATOM 2289 N N . ASN A 1 296 ? 22.403 21.818 -31.514 1.00 73.56 296 ASN A N 1
ATOM 2290 C CA . ASN A 1 296 ? 21.726 21.200 -30.371 1.00 73.56 296 ASN A CA 1
ATOM 2291 C C . ASN A 1 296 ? 22.130 21.855 -29.038 1.00 73.56 296 ASN A C 1
ATOM 2293 O O . ASN A 1 296 ? 23.316 22.127 -28.811 1.00 73.56 296 ASN A O 1
ATOM 2297 N N . THR A 1 297 ? 21.145 22.078 -28.161 1.00 80.50 297 THR A N 1
ATOM 2298 C CA . THR A 1 297 ? 21.312 22.564 -26.778 1.00 80.50 297 THR A CA 1
ATOM 2299 C C . THR A 1 297 ? 22.149 21.603 -25.931 1.00 80.50 297 THR A C 1
ATOM 2301 O O . THR A 1 297 ? 22.849 22.034 -25.015 1.00 80.50 297 THR A O 1
ATOM 2304 N N . PHE A 1 298 ? 22.144 20.311 -26.271 1.00 86.12 298 PHE A N 1
ATOM 2305 C CA . PHE A 1 298 ? 22.970 19.286 -25.633 1.00 86.12 298 PHE A CA 1
ATOM 2306 C C . PHE A 1 298 ? 24.070 18.822 -26.583 1.00 86.12 298 PHE A C 1
ATOM 2308 O O . PHE A 1 298 ? 23.792 18.337 -27.681 1.00 86.12 298 PHE A O 1
ATOM 2315 N N . LYS A 1 299 ? 25.333 18.958 -26.166 1.00 85.88 299 LYS A N 1
ATOM 2316 C CA . LYS A 1 299 ? 26.486 18.480 -26.948 1.00 85.88 299 LYS A CA 1
ATOM 2317 C C . LYS A 1 299 ? 26.775 17.015 -26.638 1.00 85.88 299 LYS A C 1
ATOM 2319 O O . LYS A 1 299 ? 26.698 16.601 -25.482 1.00 85.88 299 LYS A O 1
ATOM 2324 N N . SER A 1 300 ? 27.172 16.251 -27.646 1.00 81.50 300 SER A N 1
ATOM 2325 C CA . SER A 1 300 ? 27.482 14.819 -27.606 1.00 81.50 300 SER A CA 1
ATOM 2326 C C . SER A 1 300 ? 28.556 14.465 -26.571 1.00 81.50 300 SER A C 1
ATOM 2328 O O . SER A 1 300 ? 28.481 13.413 -25.939 1.00 81.50 300 SER A O 1
ATOM 2330 N N . ASN A 1 301 ? 29.527 15.364 -26.364 1.00 84.62 301 ASN A N 1
ATOM 2331 C CA . ASN A 1 301 ? 30.591 15.249 -25.361 1.00 84.62 301 ASN A CA 1
ATOM 2332 C C . ASN A 1 301 ? 30.090 15.375 -23.916 1.00 84.62 301 ASN A C 1
ATOM 2334 O O . ASN A 1 301 ? 30.697 14.797 -23.022 1.00 84.62 301 ASN A O 1
ATOM 2338 N N . ASN A 1 302 ? 29.000 16.118 -23.703 1.00 85.62 302 ASN A N 1
ATOM 2339 C CA . ASN A 1 302 ? 28.457 16.452 -22.382 1.00 85.62 302 ASN A CA 1
ATOM 2340 C C . ASN A 1 302 ? 27.062 15.849 -22.161 1.00 85.62 302 ASN A C 1
ATOM 2342 O O . ASN A 1 302 ? 26.338 16.264 -21.256 1.00 85.62 302 ASN A O 1
ATOM 2346 N N . THR A 1 303 ? 26.677 14.897 -23.012 1.00 92.12 303 THR A N 1
ATOM 2347 C CA . THR A 1 303 ? 25.446 14.122 -22.886 1.00 92.12 303 THR A CA 1
ATOM 2348 C C . THR A 1 303 ? 25.833 12.671 -22.716 1.00 92.12 303 THR A C 1
ATOM 2350 O O . THR A 1 303 ? 26.568 12.119 -23.532 1.00 92.12 303 THR A O 1
ATOM 2353 N N . TYR A 1 304 ? 25.337 12.057 -21.657 1.00 94.81 304 TYR A N 1
ATOM 2354 C CA . TYR A 1 304 ? 25.682 10.712 -21.243 1.00 94.81 304 TYR A CA 1
ATOM 2355 C C . TYR A 1 304 ? 24.459 9.813 -21.308 1.00 94.81 304 TYR A C 1
ATOM 2357 O O . TYR A 1 304 ? 23.336 10.264 -21.092 1.00 94.81 304 TYR A O 1
ATOM 2365 N N . VAL A 1 305 ? 24.685 8.530 -21.568 1.00 95.19 305 VAL A N 1
ATOM 2366 C CA . VAL A 1 305 ? 23.634 7.519 -21.648 1.00 95.19 305 VAL A CA 1
ATOM 2367 C C . VAL A 1 305 ? 24.050 6.243 -20.924 1.00 95.19 305 VAL A C 1
ATOM 2369 O O . VAL A 1 305 ? 25.218 5.856 -20.947 1.00 95.19 305 VAL A O 1
ATOM 2372 N N . SER A 1 306 ? 23.081 5.582 -20.300 1.00 94.44 306 SER A N 1
ATOM 2373 C CA . SER A 1 306 ? 23.182 4.220 -19.772 1.00 94.44 306 SER A CA 1
ATOM 2374 C C . SER A 1 306 ? 22.068 3.373 -20.376 1.00 94.44 306 SER A C 1
ATOM 2376 O O . SER A 1 306 ? 20.931 3.839 -20.471 1.00 94.44 306 SER A O 1
ATOM 2378 N N . ILE A 1 307 ? 22.382 2.148 -20.806 1.00 92.94 307 ILE A N 1
ATOM 2379 C CA . ILE A 1 307 ? 21.445 1.277 -21.534 1.00 92.94 307 ILE A CA 1
ATOM 2380 C C . ILE A 1 307 ? 21.328 -0.061 -20.815 1.00 92.94 307 ILE A C 1
ATOM 2382 O O . ILE A 1 307 ? 22.323 -0.648 -20.389 1.00 92.94 307 ILE A O 1
ATOM 2386 N N . LYS A 1 308 ? 20.105 -0.576 -20.715 1.00 91.94 308 LYS A N 1
ATOM 2387 C CA . LYS A 1 308 ? 19.801 -1.896 -20.164 1.00 91.94 308 LYS A CA 1
ATOM 2388 C C . LYS A 1 308 ? 18.753 -2.595 -21.021 1.00 91.94 308 LYS A C 1
ATOM 2390 O O . LYS A 1 308 ? 17.767 -1.989 -21.439 1.00 91.94 308 LYS A O 1
ATOM 2395 N N . THR A 1 309 ? 18.960 -3.887 -21.245 1.00 92.56 309 THR A N 1
ATOM 2396 C CA . THR A 1 309 ? 17.998 -4.756 -21.929 1.00 92.56 309 THR A CA 1
ATOM 2397 C C . THR A 1 309 ? 17.282 -5.690 -20.951 1.00 92.56 309 THR A C 1
ATOM 2399 O O . THR A 1 309 ? 17.857 -6.164 -19.965 1.00 92.56 309 THR A O 1
ATOM 2402 N N . TYR A 1 310 ? 16.011 -5.961 -21.239 1.00 91.44 310 TYR A N 1
ATOM 2403 C CA . TYR A 1 310 ? 15.128 -6.867 -20.510 1.00 91.44 310 TYR A CA 1
ATOM 2404 C C . TYR A 1 310 ? 14.594 -7.923 -21.472 1.00 91.44 310 TYR A C 1
ATOM 2406 O O . TYR A 1 310 ? 14.113 -7.586 -22.555 1.00 91.44 310 TYR A O 1
ATOM 2414 N N . GLY A 1 311 ? 14.689 -9.191 -21.075 1.00 90.00 311 GLY A N 1
ATOM 2415 C CA . GLY A 1 311 ? 14.436 -10.326 -21.958 1.00 90.00 311 GLY A CA 1
ATOM 2416 C C . GLY A 1 311 ? 15.555 -10.501 -22.986 1.00 90.00 311 GLY A C 1
ATOM 2417 O O . GLY A 1 311 ? 16.574 -9.809 -22.944 1.00 90.00 311 GLY A O 1
ATOM 2418 N N . GLY A 1 312 ? 15.360 -11.426 -23.917 1.00 89.44 312 GLY A N 1
ATOM 2419 C CA . GLY A 1 312 ? 16.343 -11.807 -24.923 1.00 89.44 312 GLY A CA 1
ATOM 2420 C C . GLY A 1 312 ? 17.532 -12.591 -24.360 1.00 89.44 312 GLY A C 1
ATOM 2421 O O . GLY A 1 312 ? 17.655 -12.832 -23.160 1.00 89.44 312 GLY A O 1
ATOM 2422 N N . VAL A 1 313 ? 18.423 -12.992 -25.261 1.00 86.56 313 VAL A N 1
ATOM 2423 C CA . VAL A 1 313 ? 19.715 -13.621 -24.968 1.00 86.56 313 VAL A CA 1
ATOM 2424 C C . VAL A 1 313 ? 20.794 -12.544 -24.967 1.00 86.56 313 VAL A C 1
ATOM 2426 O O . VAL A 1 313 ? 20.775 -11.628 -25.788 1.00 86.56 313 VAL A O 1
ATOM 2429 N N . ARG A 1 314 ? 21.733 -12.656 -24.024 1.00 71.81 314 ARG A N 1
ATOM 2430 C CA . ARG A 1 314 ? 22.800 -11.671 -23.781 1.00 71.81 314 ARG A CA 1
ATOM 2431 C C . ARG A 1 314 ? 24.133 -12.011 -24.463 1.00 71.81 314 ARG A C 1
ATOM 2433 O O . ARG A 1 314 ? 25.098 -11.265 -24.308 1.00 71.81 314 ARG A O 1
ATOM 2440 N N . ASP A 1 315 ? 24.191 -13.118 -25.197 1.00 54.78 315 ASP A N 1
ATOM 2441 C CA . ASP A 1 315 ? 25.404 -13.608 -25.852 1.00 54.78 315 ASP A CA 1
ATOM 2442 C C . ASP A 1 315 ? 25.780 -12.693 -27.031 1.00 54.78 315 ASP A C 1
ATOM 2444 O O . ASP A 1 315 ? 25.098 -12.677 -28.055 1.00 54.78 315 ASP A O 1
ATOM 2448 N N . GLY A 1 316 ? 26.857 -11.909 -26.884 1.00 50.88 316 GLY A N 1
ATOM 2449 C CA . GLY A 1 316 ? 27.442 -11.132 -27.991 1.00 50.88 316 GLY A CA 1
ATOM 2450 C C . GLY A 1 316 ? 27.885 -9.693 -27.698 1.00 50.88 316 GLY A C 1
ATOM 2451 O O . GLY A 1 316 ? 28.513 -9.095 -28.565 1.00 50.88 316 GLY A O 1
ATOM 2452 N N . GLY A 1 317 ? 27.634 -9.153 -26.501 1.00 51.62 317 GLY A N 1
ATOM 2453 C CA . GLY A 1 317 ? 28.089 -7.814 -26.092 1.00 51.62 317 GLY A CA 1
ATOM 2454 C C . GLY A 1 317 ? 26.940 -6.841 -25.809 1.00 51.62 317 GLY A C 1
ATOM 2455 O O . GLY A 1 317 ? 25.970 -6.779 -26.551 1.00 51.62 317 GLY A O 1
ATOM 2456 N N . GLU A 1 318 ? 27.071 -6.093 -24.708 1.00 55.94 318 GLU A N 1
ATOM 2457 C CA . GLU A 1 318 ? 26.252 -4.918 -24.350 1.00 55.94 318 GLU A CA 1
ATOM 2458 C C . GLU A 1 318 ? 24.793 -5.153 -23.881 1.00 55.94 318 GLU A C 1
ATOM 2460 O O . GLU A 1 318 ? 23.911 -4.326 -24.089 1.00 55.94 318 GLU A O 1
ATOM 2465 N N . ALA A 1 319 ? 24.535 -6.219 -23.107 1.00 62.12 319 ALA A N 1
ATOM 2466 C CA . ALA A 1 319 ? 23.262 -6.374 -22.374 1.00 62.12 319 ALA A CA 1
ATOM 2467 C C . ALA A 1 319 ? 22.997 -5.250 -21.346 1.00 62.12 319 ALA A C 1
ATOM 2469 O O . ALA A 1 319 ? 21.846 -4.926 -21.029 1.00 62.12 319 ALA A O 1
ATOM 2470 N N . VAL A 1 320 ? 24.084 -4.678 -20.828 1.00 74.06 320 VAL A N 1
ATOM 2471 C CA . VAL A 1 320 ? 24.127 -3.460 -20.023 1.00 74.06 320 VAL A CA 1
ATOM 2472 C C . VAL A 1 320 ? 25.287 -2.628 -20.554 1.00 74.06 320 VAL A C 1
ATOM 2474 O O . VAL A 1 320 ? 26.415 -3.117 -20.629 1.00 74.06 320 VAL A O 1
ATOM 2477 N N . VAL A 1 321 ? 25.012 -1.382 -20.913 1.00 81.00 321 VAL A N 1
ATOM 2478 C CA . VAL A 1 321 ? 26.027 -0.393 -21.269 1.00 81.00 321 VAL A CA 1
ATOM 2479 C C . VAL A 1 321 ? 26.131 0.556 -20.092 1.00 81.00 321 VAL A C 1
ATOM 2481 O O . VAL A 1 321 ? 25.198 1.310 -19.815 1.00 81.00 321 VAL A O 1
ATOM 2484 N N . ASN A 1 322 ? 27.263 0.483 -19.386 1.00 87.38 322 ASN A N 1
ATOM 2485 C CA . ASN A 1 322 ? 27.610 1.470 -18.368 1.00 87.38 322 ASN A CA 1
ATOM 2486 C C . ASN A 1 322 ? 27.639 2.870 -18.986 1.00 87.38 322 ASN A C 1
ATOM 2488 O O . ASN A 1 322 ? 27.751 3.015 -20.201 1.00 87.38 322 ASN A O 1
ATOM 2492 N N . VAL A 1 323 ? 27.575 3.892 -18.139 1.00 91.31 323 VAL A N 1
ATOM 2493 C CA . VAL A 1 323 ? 27.488 5.281 -18.587 1.00 91.31 323 VAL A CA 1
ATOM 2494 C C . VAL A 1 323 ? 28.605 5.632 -19.579 1.00 91.31 323 VAL A C 1
ATOM 2496 O O . VAL A 1 323 ? 29.786 5.482 -19.267 1.00 91.31 323 VAL A O 1
ATOM 2499 N N . LYS A 1 324 ? 28.223 6.111 -20.767 1.00 91.56 324 LYS A N 1
ATOM 2500 C CA . LYS A 1 324 ? 29.125 6.590 -21.829 1.00 91.56 324 LYS A CA 1
ATOM 2501 C C . LYS A 1 324 ? 28.632 7.931 -22.364 1.00 91.56 324 LYS A C 1
ATOM 2503 O O . LYS A 1 324 ? 27.428 8.186 -22.365 1.00 91.56 324 LYS A O 1
ATOM 2508 N N . ALA A 1 325 ? 29.549 8.774 -22.835 1.00 91.94 325 ALA A N 1
ATOM 2509 C CA . ALA A 1 325 ? 29.178 9.960 -23.603 1.00 91.94 325 ALA A CA 1
ATOM 2510 C C . ALA A 1 325 ? 28.549 9.538 -24.941 1.00 91.94 325 ALA A C 1
ATOM 2512 O O . ALA A 1 325 ? 28.989 8.558 -25.548 1.00 91.94 325 ALA A O 1
ATOM 2513 N N . ILE A 1 326 ? 27.547 10.280 -25.424 1.00 90.00 326 ILE A N 1
ATOM 2514 C CA . ILE A 1 326 ? 26.859 9.978 -26.688 1.00 90.00 326 ILE A CA 1
ATOM 2515 C C . ILE A 1 326 ? 27.855 9.922 -27.846 1.00 90.00 326 ILE A C 1
ATOM 2517 O O . ILE A 1 326 ? 27.741 9.035 -28.683 1.00 90.00 326 ILE A O 1
ATOM 2521 N N . LYS A 1 327 ? 28.861 10.802 -27.885 1.00 87.25 327 LYS A N 1
ATOM 2522 C CA . LYS A 1 327 ? 29.873 10.801 -28.960 1.00 87.25 327 LYS A CA 1
ATOM 2523 C C . LYS A 1 327 ? 30.589 9.459 -29.164 1.00 87.25 327 LYS A C 1
ATOM 2525 O O . LYS A 1 327 ? 30.963 9.140 -30.286 1.00 87.25 327 LYS A O 1
ATOM 2530 N N . ASP A 1 328 ? 30.752 8.682 -28.094 1.00 87.06 328 ASP A N 1
ATOM 2531 C CA . ASP A 1 328 ? 31.466 7.402 -28.090 1.00 87.06 328 ASP A CA 1
ATOM 2532 C C . ASP A 1 328 ? 30.497 6.211 -28.219 1.00 87.06 328 ASP A C 1
ATOM 2534 O O . ASP A 1 328 ? 30.891 5.048 -28.104 1.00 87.06 328 ASP A O 1
ATOM 2538 N N . LEU A 1 329 ? 29.204 6.487 -28.406 1.00 88.94 329 LEU A N 1
ATOM 2539 C CA . LEU A 1 329 ? 28.151 5.489 -28.380 1.00 88.94 329 LEU A CA 1
ATOM 2540 C C . LEU A 1 329 ? 27.947 4.851 -29.756 1.00 88.94 329 LEU A C 1
ATOM 2542 O O . LEU A 1 329 ? 27.555 5.512 -30.720 1.00 88.94 329 LEU A O 1
ATOM 2546 N N . ASN A 1 330 ? 28.116 3.534 -29.818 1.00 89.69 330 ASN A N 1
ATOM 2547 C CA . ASN A 1 330 ? 27.699 2.713 -30.947 1.00 89.69 330 ASN A CA 1
ATOM 2548 C C . ASN A 1 330 ? 27.313 1.314 -30.451 1.00 89.69 330 ASN A C 1
ATOM 2550 O O . ASN A 1 330 ? 28.159 0.427 -30.372 1.00 89.69 330 ASN A O 1
ATOM 2554 N N . VAL A 1 331 ? 26.045 1.153 -30.080 1.00 89.75 331 VAL A N 1
ATOM 2555 C CA . VAL A 1 331 ? 25.494 -0.070 -29.486 1.00 89.75 331 VAL A CA 1
ATOM 2556 C C . VAL A 1 331 ? 24.636 -0.778 -30.523 1.00 89.75 331 VAL A C 1
ATOM 2558 O O . VAL A 1 331 ? 23.630 -0.221 -30.967 1.00 89.75 331 VAL A O 1
ATOM 2561 N N . ASP A 1 332 ? 25.000 -2.007 -30.886 1.00 88.88 332 ASP A N 1
ATOM 2562 C CA . ASP A 1 332 ? 24.194 -2.870 -31.755 1.00 88.88 332 ASP A CA 1
ATOM 2563 C C . ASP A 1 332 ? 23.393 -3.873 -30.914 1.00 88.88 332 ASP A C 1
ATOM 2565 O O . ASP A 1 332 ? 23.937 -4.785 -30.296 1.00 88.88 332 ASP A O 1
ATOM 2569 N N . LEU A 1 333 ? 22.072 -3.711 -30.910 1.00 89.81 333 LEU A N 1
ATOM 2570 C CA . LEU A 1 333 ? 21.121 -4.571 -30.208 1.00 89.81 333 LEU A CA 1
ATOM 2571 C C . LEU A 1 333 ? 20.386 -5.518 -31.166 1.00 89.81 333 LEU A C 1
ATOM 2573 O O . LEU A 1 333 ? 19.389 -6.136 -30.789 1.00 89.81 333 LEU A O 1
ATOM 2577 N N . THR A 1 334 ? 20.844 -5.658 -32.409 1.00 88.81 334 THR A N 1
ATOM 2578 C CA . THR A 1 334 ? 20.170 -6.463 -33.434 1.00 88.81 334 THR A CA 1
ATOM 2579 C C . THR A 1 334 ? 20.128 -7.945 -33.064 1.00 88.81 334 THR A C 1
ATOM 2581 O O . THR A 1 334 ? 19.083 -8.587 -33.197 1.00 88.81 334 THR A O 1
ATOM 2584 N N . SER A 1 335 ? 21.235 -8.502 -32.562 1.00 87.50 335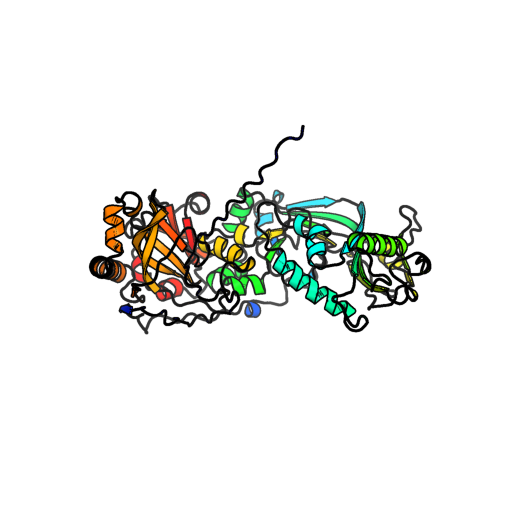 SER A N 1
ATOM 2585 C CA . SER A 1 335 ? 21.293 -9.900 -32.105 1.00 87.50 335 SER A CA 1
ATOM 2586 C C . SER A 1 335 ? 20.368 -10.144 -30.912 1.00 87.50 335 SER A C 1
ATOM 2588 O O . SER A 1 335 ? 19.598 -11.107 -30.913 1.00 87.50 335 SER A O 1
ATOM 2590 N N . TRP A 1 336 ? 20.367 -9.222 -29.944 1.00 90.69 336 TRP A N 1
ATOM 2591 C CA . TRP A 1 336 ? 19.433 -9.246 -28.821 1.00 90.69 336 TRP A CA 1
ATOM 2592 C C . TRP A 1 336 ? 17.976 -9.195 -29.306 1.00 90.69 336 TRP A C 1
ATOM 2594 O O . TRP A 1 336 ? 17.180 -10.056 -28.940 1.00 90.69 336 TRP A O 1
ATOM 2604 N N . MET A 1 337 ? 17.629 -8.272 -30.205 1.00 89.75 337 MET A N 1
ATOM 2605 C CA . MET A 1 337 ? 16.278 -8.163 -30.763 1.00 89.75 337 MET A CA 1
ATOM 2606 C C . MET A 1 337 ? 15.847 -9.464 -31.454 1.00 89.75 337 MET A C 1
ATOM 2608 O O . MET A 1 337 ? 14.744 -9.950 -31.222 1.00 89.75 337 MET A O 1
ATOM 2612 N N . ARG A 1 338 ? 16.719 -10.079 -32.267 1.00 88.38 338 ARG A N 1
ATOM 2613 C CA . ARG A 1 338 ? 16.423 -11.356 -32.946 1.00 88.38 338 ARG A CA 1
ATOM 2614 C C . ARG A 1 338 ? 16.184 -12.500 -31.966 1.00 88.38 338 ARG A C 1
ATOM 2616 O O . ARG A 1 338 ? 15.367 -13.376 -32.247 1.00 88.38 338 ARG A O 1
ATOM 2623 N N . SER A 1 339 ? 16.852 -12.489 -30.815 1.00 90.31 339 SER A N 1
ATOM 2624 C CA . SER A 1 339 ? 16.652 -13.505 -29.779 1.00 90.31 339 SER A CA 1
ATOM 2625 C C . SER A 1 339 ? 15.240 -13.483 -29.171 1.00 90.31 339 SER A C 1
ATOM 2627 O O . SER A 1 339 ? 14.792 -14.503 -28.645 1.00 90.31 339 SER A O 1
ATOM 2629 N N . LEU A 1 340 ? 14.509 -12.366 -29.299 1.00 91.31 340 LEU A N 1
ATOM 2630 C CA . LEU A 1 340 ? 13.116 -12.231 -28.861 1.00 91.31 340 LEU A CA 1
ATOM 2631 C C . LEU A 1 340 ? 12.128 -12.988 -29.760 1.00 91.31 340 LEU A C 1
ATOM 2633 O O . LEU A 1 340 ? 10.963 -13.116 -29.399 1.00 91.31 340 LEU A O 1
ATOM 2637 N N . ASN A 1 341 ? 12.560 -13.538 -30.900 1.00 89.94 341 ASN A N 1
ATOM 2638 C CA . ASN A 1 341 ? 11.722 -14.462 -31.671 1.00 89.94 341 ASN A CA 1
ATOM 2639 C C . ASN A 1 341 ? 11.403 -15.743 -30.884 1.00 89.94 341 ASN A C 1
ATOM 2641 O O . ASN A 1 341 ? 10.395 -16.395 -31.151 1.00 89.94 341 ASN A O 1
ATOM 2645 N N . ASN A 1 342 ? 12.242 -16.098 -29.906 1.00 90.31 342 ASN A N 1
ATOM 2646 C CA . ASN A 1 342 ? 11.948 -17.167 -28.969 1.00 90.31 342 ASN A CA 1
ATOM 2647 C C . ASN A 1 342 ? 11.233 -16.606 -27.729 1.00 90.31 342 ASN A C 1
ATOM 2649 O O . ASN A 1 342 ? 11.815 -15.859 -26.941 1.00 90.31 342 ASN A O 1
ATOM 2653 N N . VAL A 1 343 ? 9.980 -17.021 -27.536 1.00 90.50 343 VAL A N 1
ATOM 2654 C CA . VAL A 1 343 ? 9.132 -16.607 -26.408 1.00 90.50 343 VAL A CA 1
ATOM 2655 C C . VAL A 1 343 ? 9.686 -17.016 -25.042 1.00 90.50 343 VAL A C 1
ATOM 2657 O O . VAL A 1 343 ? 9.387 -16.360 -24.050 1.00 90.50 343 VAL A O 1
ATOM 2660 N N . SER A 1 344 ? 10.537 -18.045 -24.952 1.00 90.31 344 SER A N 1
ATOM 2661 C CA . SER A 1 344 ? 11.173 -18.410 -23.675 1.00 90.31 344 SER A CA 1
ATOM 2662 C C . SER A 1 344 ? 12.135 -17.336 -23.165 1.00 90.31 344 SER A C 1
ATOM 2664 O O . SER A 1 344 ? 12.479 -17.333 -21.988 1.00 90.31 344 SER A O 1
ATOM 2666 N N . ASN A 1 345 ? 12.566 -16.426 -24.043 1.00 90.69 345 ASN A N 1
ATOM 2667 C CA . ASN A 1 345 ? 13.463 -15.329 -23.701 1.00 90.69 345 ASN A CA 1
ATOM 2668 C C . ASN A 1 345 ? 12.708 -14.062 -23.282 1.00 90.69 345 ASN A C 1
ATOM 2670 O O . ASN A 1 345 ? 13.332 -13.035 -23.038 1.00 90.69 345 ASN A O 1
ATOM 2674 N N . HIS A 1 346 ? 11.377 -14.069 -23.258 1.00 92.81 346 HIS A N 1
ATOM 2675 C CA . HIS A 1 346 ? 10.610 -12.895 -22.849 1.00 92.81 346 HIS A CA 1
ATOM 2676 C C . HIS A 1 346 ? 10.609 -12.740 -21.330 1.00 92.81 346 HIS A C 1
ATOM 2678 O O . HIS A 1 346 ? 10.840 -13.689 -20.582 1.00 92.81 346 HIS A O 1
ATOM 2684 N N . THR A 1 347 ? 10.328 -11.526 -20.877 1.00 93.38 347 THR A N 1
ATOM 2685 C CA . THR A 1 347 ? 10.149 -11.189 -19.462 1.00 93.38 347 THR A CA 1
ATOM 2686 C C . THR A 1 347 ? 9.128 -10.064 -19.318 1.00 93.38 347 THR A C 1
ATOM 2688 O O . THR A 1 347 ? 8.606 -9.584 -20.324 1.00 93.38 347 THR A O 1
ATOM 2691 N N . MET A 1 348 ? 8.835 -9.634 -18.092 1.00 94.50 348 MET A N 1
ATOM 2692 C CA . MET A 1 348 ? 8.048 -8.429 -17.828 1.00 94.50 348 MET A CA 1
ATOM 2693 C C . MET A 1 348 ? 8.774 -7.197 -18.393 1.00 94.50 348 MET A C 1
ATOM 2695 O O . MET A 1 348 ? 9.980 -7.046 -18.217 1.00 94.50 348 MET A O 1
ATOM 2699 N N . ILE A 1 349 ? 8.057 -6.325 -19.104 1.00 95.00 349 ILE A N 1
ATOM 2700 C CA . ILE A 1 349 ? 8.661 -5.156 -19.777 1.00 95.00 349 ILE A CA 1
ATOM 2701 C C . ILE A 1 349 ? 7.919 -3.841 -19.547 1.00 95.00 349 ILE A C 1
ATOM 2703 O O . ILE A 1 349 ? 8.507 -2.767 -19.690 1.00 95.00 349 ILE A O 1
ATOM 2707 N N . ASP A 1 350 ? 6.653 -3.901 -19.138 1.00 96.12 350 ASP A N 1
ATOM 2708 C CA . ASP A 1 350 ? 5.883 -2.733 -18.715 1.00 96.12 350 ASP A CA 1
ATOM 2709 C C . ASP A 1 350 ? 4.752 -3.168 -17.774 1.00 96.12 350 ASP A C 1
ATOM 2711 O O . ASP A 1 350 ? 4.391 -4.344 -17.698 1.00 96.12 350 ASP A O 1
ATOM 2715 N N . VAL A 1 351 ? 4.168 -2.203 -17.077 1.00 96.69 351 VAL A N 1
ATOM 2716 C CA . VAL A 1 351 ? 2.941 -2.375 -16.301 1.00 96.69 351 VAL A CA 1
ATOM 2717 C C . VAL A 1 351 ? 1.773 -1.856 -17.137 1.00 96.69 351 VAL A C 1
ATOM 2719 O O . VAL A 1 351 ? 1.889 -0.836 -17.822 1.00 96.69 351 VAL A O 1
ATOM 2722 N N . LYS A 1 352 ? 0.633 -2.544 -17.106 1.00 96.00 352 LYS A N 1
ATOM 2723 C CA . LYS A 1 352 ? -0.576 -2.070 -17.789 1.00 96.00 352 LYS A CA 1
ATOM 2724 C C . LYS A 1 352 ? -1.134 -0.843 -17.053 1.00 96.00 352 LYS A C 1
ATOM 2726 O O . LYS A 1 352 ? -0.980 -0.706 -15.842 1.00 96.00 352 LYS A O 1
ATOM 2731 N N . ASP A 1 353 ? -1.760 0.078 -17.776 1.00 95.56 353 ASP A N 1
ATOM 2732 C CA . ASP A 1 353 ? -2.410 1.233 -17.145 1.00 95.56 353 ASP A CA 1
ATOM 2733 C C . ASP A 1 353 ? -3.487 0.770 -16.144 1.00 95.56 353 ASP A C 1
ATOM 2735 O O . ASP A 1 353 ? -4.102 -0.286 -16.325 1.00 95.56 353 ASP A O 1
ATOM 2739 N N . ASN A 1 354 ? -3.698 1.539 -15.071 1.00 96.12 354 ASN A N 1
ATOM 2740 C CA . ASN A 1 354 ? -4.611 1.210 -13.967 1.00 96.12 354 ASN A CA 1
ATOM 2741 C C . ASN A 1 354 ? -4.433 -0.218 -13.418 1.00 96.12 354 ASN A C 1
ATOM 2743 O O . ASN A 1 354 ? -5.413 -0.924 -13.192 1.00 96.12 354 ASN A O 1
ATOM 2747 N N . SER A 1 355 ? -3.190 -0.677 -13.255 1.00 97.19 355 SER A N 1
ATOM 2748 C CA . SER A 1 355 ? -2.904 -2.056 -12.833 1.00 97.19 355 SER A CA 1
ATOM 2749 C C . SER A 1 355 ? -2.012 -2.170 -11.595 1.00 97.19 355 SER A C 1
ATOM 2751 O O . SER A 1 355 ? -1.723 -3.287 -11.165 1.00 97.19 355 SER A O 1
ATOM 2753 N N . LEU A 1 356 ? -1.635 -1.047 -10.981 1.00 97.06 356 LEU A N 1
ATOM 2754 C CA . LEU A 1 356 ? -1.044 -0.977 -9.644 1.00 97.06 356 LEU A CA 1
ATOM 2755 C C . LEU A 1 356 ? -2.100 -0.477 -8.655 1.00 97.06 356 LEU A C 1
ATOM 2757 O O . LEU A 1 356 ? -2.496 0.689 -8.687 1.00 97.06 356 LEU A O 1
ATOM 2761 N N . TYR A 1 357 ? -2.565 -1.370 -7.787 1.00 97.75 357 TYR A N 1
ATOM 2762 C CA . TYR A 1 357 ? -3.567 -1.069 -6.760 1.00 97.75 357 TYR A CA 1
ATOM 2763 C C . TYR A 1 357 ? -2.901 -0.968 -5.393 1.00 97.75 357 TYR A C 1
ATOM 2765 O O . TYR A 1 357 ? -2.042 -1.798 -5.120 1.00 97.75 357 TYR A O 1
ATOM 2773 N N . PRO A 1 358 ? -3.237 0.007 -4.535 1.00 97.19 358 PRO A N 1
ATOM 2774 C CA . PRO A 1 358 ? -2.602 0.112 -3.222 1.00 97.19 358 PRO A CA 1
ATOM 2775 C C . PRO A 1 358 ? -2.850 -1.167 -2.410 1.00 97.19 358 PRO A C 1
ATOM 2777 O O . PRO A 1 358 ? -3.895 -1.803 -2.563 1.00 97.19 358 PRO A O 1
ATOM 2780 N N . LEU A 1 359 ? -1.915 -1.558 -1.536 1.00 97.44 359 LEU A N 1
ATOM 2781 C CA . LEU A 1 359 ? -2.098 -2.747 -0.682 1.00 97.44 359 LEU A CA 1
ATOM 2782 C C . LEU A 1 359 ? -3.414 -2.697 0.113 1.00 97.44 359 LEU A C 1
ATOM 2784 O O . LEU A 1 359 ? -4.079 -3.721 0.279 1.00 97.44 359 LEU A O 1
ATOM 2788 N N . SER A 1 360 ? -3.825 -1.498 0.537 1.00 97.38 360 SER A N 1
ATOM 2789 C CA . SER A 1 360 ? -5.083 -1.241 1.244 1.00 97.38 360 SER A CA 1
ATOM 2790 C C . SER A 1 360 ? -6.318 -1.751 0.498 1.00 97.38 360 SER A C 1
ATOM 2792 O O . SER A 1 360 ? -7.301 -2.137 1.131 1.00 97.38 360 SER A O 1
ATOM 2794 N N . ASP A 1 361 ? -6.297 -1.841 -0.830 1.00 97.56 361 ASP A N 1
ATOM 2795 C CA . ASP A 1 361 ? -7.433 -2.326 -1.617 1.00 97.56 361 ASP A CA 1
ATOM 2796 C C . ASP A 1 361 ? -7.682 -3.834 -1.489 1.00 97.56 361 ASP A C 1
ATOM 2798 O O . ASP A 1 361 ? -8.768 -4.304 -1.836 1.00 97.56 361 ASP A O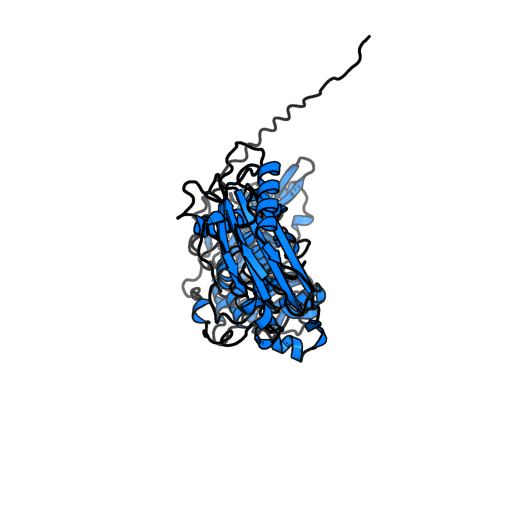 1
ATOM 2802 N N . PHE A 1 362 ? -6.725 -4.574 -0.927 1.00 97.69 362 PHE A N 1
ATOM 2803 C CA . PHE A 1 362 ? -6.810 -6.014 -0.669 1.00 97.69 362 PHE A CA 1
ATOM 2804 C C . PHE A 1 362 ? -6.911 -6.332 0.828 1.00 97.69 362 PHE A C 1
ATOM 2806 O O . PHE A 1 362 ? -6.729 -7.475 1.230 1.00 97.69 362 PHE A O 1
ATOM 2813 N N . VAL A 1 363 ? -7.236 -5.330 1.647 1.00 97.31 363 VAL A N 1
ATOM 2814 C CA . VAL A 1 363 ? -7.394 -5.428 3.105 1.00 97.31 363 VAL A CA 1
ATOM 2815 C C . VAL A 1 363 ? -8.840 -5.093 3.486 1.00 97.31 363 VAL A C 1
ATOM 2817 O O . VAL A 1 363 ? -9.470 -4.222 2.867 1.00 97.31 363 VAL A O 1
ATOM 2820 N N . LEU A 1 364 ? -9.388 -5.799 4.482 1.00 97.75 364 LEU A N 1
ATOM 2821 C CA . LEU A 1 364 ? -10.772 -5.625 4.944 1.00 97.75 364 LEU A CA 1
ATOM 2822 C C . LEU A 1 364 ? -10.883 -4.619 6.096 1.00 97.75 364 LEU A C 1
ATOM 2824 O O . LEU A 1 364 ? -11.890 -3.926 6.229 1.00 97.75 364 LEU A O 1
ATOM 2828 N N . GLU A 1 365 ? -9.843 -4.535 6.916 1.00 98.50 365 GLU A N 1
ATOM 2829 C CA . GLU A 1 365 ? -9.789 -3.787 8.163 1.00 98.50 365 GLU A CA 1
ATOM 2830 C C . GLU A 1 365 ? -9.672 -2.288 7.883 1.00 98.50 365 GLU A C 1
ATOM 2832 O O . GLU A 1 365 ? -8.675 -1.804 7.349 1.00 98.50 365 GLU A O 1
ATOM 2837 N N . LYS A 1 366 ? -10.683 -1.518 8.275 1.00 97.75 366 LYS A N 1
ATOM 2838 C CA . LYS A 1 366 ? -10.786 -0.081 8.006 1.00 97.75 366 LYS A CA 1
ATOM 2839 C C . LYS A 1 366 ? -9.580 0.706 8.522 1.00 97.75 366 LYS A C 1
ATOM 2841 O O . LYS A 1 366 ? -9.080 1.576 7.811 1.00 97.75 366 LYS A O 1
ATOM 2846 N N . ASN A 1 367 ? -9.113 0.398 9.732 1.00 98.19 367 ASN A N 1
ATOM 2847 C CA . ASN A 1 367 ? -7.937 1.040 10.317 1.00 98.19 367 ASN A CA 1
ATOM 2848 C C . ASN A 1 367 ? -6.658 0.700 9.550 1.00 98.19 367 ASN A C 1
ATOM 2850 O O . ASN A 1 367 ? -5.874 1.601 9.271 1.00 98.19 367 ASN A O 1
ATOM 2854 N N . PHE A 1 368 ? -6.479 -0.551 9.123 1.00 98.25 368 PHE A N 1
ATOM 2855 C CA . PHE A 1 368 ? -5.306 -0.933 8.337 1.00 98.25 368 PHE A CA 1
ATOM 2856 C C . PHE A 1 368 ? -5.329 -0.301 6.948 1.00 98.25 368 PHE A C 1
ATOM 2858 O O . PHE A 1 368 ? -4.309 0.230 6.522 1.00 98.25 368 PHE A O 1
ATOM 2865 N N . LYS A 1 369 ? -6.483 -0.277 6.266 1.00 97.69 369 LYS A N 1
ATOM 2866 C CA . LYS A 1 369 ? -6.642 0.391 4.961 1.00 97.69 369 LYS A CA 1
ATOM 2867 C C . LYS A 1 369 ? -6.207 1.853 5.034 1.00 97.69 369 LYS A C 1
ATOM 2869 O O . LYS A 1 369 ? -5.338 2.274 4.278 1.00 97.69 369 LYS A O 1
ATOM 2874 N N . GLN A 1 370 ? -6.776 2.599 5.982 1.00 96.81 370 GLN A N 1
ATOM 2875 C CA . GLN A 1 370 ? -6.444 4.008 6.157 1.00 96.81 370 GLN A CA 1
ATOM 2876 C C . GLN A 1 370 ? -4.987 4.194 6.592 1.00 96.81 370 GLN A C 1
ATOM 2878 O O . GLN A 1 370 ? -4.318 5.088 6.086 1.00 96.81 370 GLN A O 1
ATOM 2883 N N . ARG A 1 371 ? -4.460 3.337 7.475 1.00 97.31 371 ARG A N 1
ATOM 2884 C CA . ARG A 1 371 ? -3.056 3.402 7.889 1.00 97.31 371 ARG A CA 1
ATOM 2885 C C . ARG A 1 371 ? -2.094 3.143 6.733 1.00 97.31 371 ARG A C 1
ATOM 2887 O O . ARG A 1 371 ? -1.128 3.882 6.615 1.00 97.31 371 ARG A O 1
ATOM 2894 N N . PHE A 1 372 ? -2.353 2.158 5.872 1.00 96.81 372 PHE A N 1
ATOM 2895 C CA . PHE A 1 372 ? -1.558 1.930 4.660 1.00 96.81 372 PHE A CA 1
ATOM 2896 C C . PHE A 1 372 ? -1.496 3.196 3.809 1.00 96.81 372 PHE A C 1
ATOM 2898 O O . PHE A 1 372 ? -0.405 3.682 3.513 1.00 96.81 372 PHE A O 1
ATOM 2905 N N . ASP A 1 373 ? -2.658 3.760 3.478 1.00 95.62 373 ASP A N 1
ATOM 2906 C CA . ASP A 1 373 ? -2.753 4.925 2.600 1.00 95.62 373 ASP A CA 1
ATOM 2907 C C . ASP A 1 373 ? -2.114 6.170 3.229 1.00 95.62 373 ASP A C 1
ATOM 2909 O O . ASP A 1 373 ? -1.390 6.912 2.561 1.00 95.62 373 ASP A O 1
ATOM 2913 N N . ASP A 1 374 ? -2.364 6.414 4.514 1.00 95.50 374 ASP A N 1
ATOM 2914 C CA . ASP A 1 374 ? -1.890 7.596 5.230 1.00 95.50 374 ASP A CA 1
ATOM 2915 C C . ASP A 1 374 ? -0.393 7.505 5.570 1.00 95.50 374 ASP A C 1
ATOM 2917 O O . ASP A 1 374 ? 0.297 8.525 5.526 1.00 95.50 374 ASP A O 1
ATOM 2921 N N . THR A 1 375 ? 0.138 6.317 5.880 1.00 94.06 375 THR A N 1
ATOM 2922 C CA . THR A 1 375 ? 1.581 6.098 6.083 1.00 94.06 375 THR A CA 1
ATOM 2923 C C . THR A 1 375 ? 2.333 6.194 4.759 1.00 94.06 375 THR A C 1
ATOM 2925 O O . THR A 1 375 ? 3.342 6.895 4.689 1.00 94.06 375 THR A O 1
ATOM 2928 N N . PHE A 1 376 ? 1.826 5.572 3.688 1.00 92.12 376 PHE A N 1
ATOM 2929 C CA . PHE A 1 376 ? 2.413 5.693 2.352 1.00 92.12 376 PHE A CA 1
ATOM 2930 C C . PHE A 1 376 ? 2.514 7.165 1.916 1.00 92.12 376 PHE A C 1
ATOM 2932 O O . PHE A 1 376 ? 3.552 7.596 1.414 1.00 92.12 376 PHE A O 1
ATOM 2939 N N . ASN A 1 377 ? 1.460 7.948 2.169 1.00 91.62 377 ASN A N 1
ATOM 2940 C CA . ASN A 1 377 ? 1.383 9.362 1.804 1.00 91.62 377 ASN A CA 1
ATOM 2941 C C . ASN A 1 377 ? 2.057 10.327 2.798 1.00 91.62 377 ASN A C 1
ATOM 2943 O O . ASN A 1 377 ? 1.951 11.538 2.596 1.00 91.62 377 ASN A O 1
ATOM 2947 N N . GLU A 1 378 ? 2.734 9.836 3.843 1.00 91.06 378 GLU A N 1
ATOM 2948 C CA . GLU A 1 378 ? 3.393 10.658 4.880 1.00 91.06 378 GLU A CA 1
ATOM 2949 C C . GLU A 1 378 ? 2.423 11.611 5.619 1.00 91.06 378 GLU A C 1
ATOM 2951 O O . GLU A 1 378 ? 2.771 12.699 6.090 1.00 91.06 378 GLU A O 1
ATOM 2956 N N . VAL A 1 379 ? 1.158 11.196 5.730 1.00 93.00 379 VAL A N 1
ATOM 2957 C CA . VAL A 1 379 ? 0.135 11.844 6.562 1.00 93.00 379 VAL A CA 1
ATOM 2958 C C . VAL A 1 379 ? 0.253 11.369 8.010 1.00 93.00 379 VAL A C 1
ATOM 2960 O O . VAL A 1 379 ? 0.158 12.190 8.928 1.00 93.00 379 VAL A O 1
ATOM 2963 N N . LEU A 1 380 ? 0.478 10.067 8.204 1.00 92.81 380 LEU A N 1
ATOM 2964 C CA . LEU A 1 380 ? 0.707 9.441 9.505 1.00 92.81 380 LEU A CA 1
ATOM 2965 C C . LEU A 1 380 ? 2.192 9.148 9.747 1.00 92.81 380 LEU A C 1
ATOM 2967 O O . LEU A 1 380 ? 2.923 8.882 8.791 1.00 92.81 380 LEU A O 1
ATOM 2971 N N . PRO A 1 381 ? 2.631 9.141 11.020 1.00 88.94 381 PRO A N 1
ATOM 2972 C CA . PRO A 1 381 ? 3.984 8.734 11.376 1.00 88.94 381 PRO A CA 1
ATOM 2973 C C . PRO A 1 381 ? 4.228 7.246 11.089 1.00 88.94 381 PRO A C 1
ATOM 2975 O O . PRO A 1 381 ? 3.303 6.424 11.096 1.00 88.94 381 PRO A O 1
ATOM 2978 N N . THR A 1 382 ? 5.497 6.904 10.876 1.00 88.06 382 THR A N 1
ATOM 2979 C CA . THR A 1 382 ? 5.983 5.529 10.749 1.00 88.06 382 THR A CA 1
ATOM 2980 C C . THR A 1 382 ? 6.335 4.963 12.124 1.00 88.06 382 THR A C 1
ATOM 2982 O O . THR A 1 382 ? 6.987 5.618 12.941 1.00 88.06 382 THR A O 1
ATOM 2985 N N . TYR A 1 383 ? 5.923 3.721 12.375 1.00 87.00 383 TYR A N 1
ATOM 2986 C CA . TYR A 1 383 ? 6.248 2.995 13.603 1.00 87.00 383 TYR A CA 1
ATOM 2987 C C . TYR A 1 383 ? 7.241 1.876 13.292 1.00 87.00 383 TYR A C 1
ATOM 2989 O O . TYR A 1 383 ? 7.050 1.107 12.350 1.00 87.00 383 TYR A O 1
ATOM 2997 N N . THR A 1 384 ? 8.310 1.766 14.076 1.00 83.69 384 THR A N 1
ATOM 2998 C CA . THR A 1 384 ? 9.327 0.710 13.889 1.00 83.69 384 THR A CA 1
ATOM 2999 C C . THR A 1 384 ? 8.998 -0.575 14.647 1.00 83.69 384 THR A C 1
ATOM 3001 O O . THR A 1 384 ? 9.639 -1.601 14.448 1.00 83.69 384 THR A O 1
ATOM 3004 N N . SER A 1 385 ? 8.008 -0.525 15.537 1.00 89.56 385 SER A N 1
ATOM 3005 C CA . SER A 1 385 ? 7.507 -1.651 16.328 1.00 89.56 385 SER A CA 1
ATOM 3006 C C . SER A 1 385 ? 6.039 -1.427 16.682 1.00 89.56 385 SER A C 1
ATOM 3008 O O . SER A 1 385 ? 5.568 -0.289 16.706 1.00 89.56 385 SER A O 1
ATOM 3010 N N . LEU A 1 386 ? 5.316 -2.523 16.920 1.00 92.50 386 LEU A N 1
ATOM 3011 C CA . LEU A 1 386 ? 3.952 -2.468 17.437 1.00 92.50 386 LEU A CA 1
ATOM 3012 C C . LEU A 1 386 ? 3.960 -1.893 18.861 1.00 92.50 386 LEU A C 1
ATOM 3014 O O . LEU A 1 386 ? 4.913 -2.094 19.616 1.00 92.50 386 LEU A O 1
ATOM 3018 N N . VAL A 1 387 ? 2.885 -1.200 19.218 1.00 92.31 387 VAL A N 1
ATOM 3019 C CA . VAL A 1 387 ? 2.703 -0.546 20.520 1.00 92.31 387 VAL A CA 1
ATOM 3020 C C . VAL A 1 387 ? 1.865 -1.439 21.435 1.00 92.31 387 VAL A C 1
ATOM 3022 O O . VAL A 1 387 ? 1.000 -2.178 20.968 1.00 92.31 387 VAL A O 1
ATOM 3025 N N . TYR A 1 388 ? 2.092 -1.389 22.749 1.00 93.19 388 TYR A N 1
ATOM 3026 C CA . TYR A 1 388 ? 1.171 -2.030 23.691 1.00 93.19 388 TYR A CA 1
ATOM 3027 C C . TYR A 1 388 ? -0.187 -1.323 23.660 1.00 93.19 388 TYR A C 1
ATOM 3029 O O . TYR A 1 388 ? -0.223 -0.102 23.800 1.00 93.19 388 TYR A O 1
ATOM 3037 N N . PRO A 1 389 ? -1.301 -2.051 23.486 1.00 94.88 389 PRO A N 1
ATOM 3038 C CA . PRO A 1 389 ? -2.606 -1.422 23.461 1.00 94.88 389 PRO A CA 1
ATOM 3039 C C . PRO A 1 389 ? -2.995 -0.926 24.856 1.00 94.88 389 PRO A C 1
ATOM 3041 O O . PRO A 1 389 ? -2.685 -1.555 25.872 1.00 94.88 389 PRO A O 1
ATOM 3044 N N . TYR A 1 390 ? -3.692 0.204 24.888 1.00 95.56 390 TYR A N 1
ATOM 3045 C CA . TYR A 1 390 ? -4.179 0.844 26.107 1.00 95.56 390 TYR A CA 1
ATOM 3046 C C . TYR A 1 390 ? -5.455 1.635 25.816 1.00 95.56 390 TYR A C 1
ATOM 3048 O O . TYR A 1 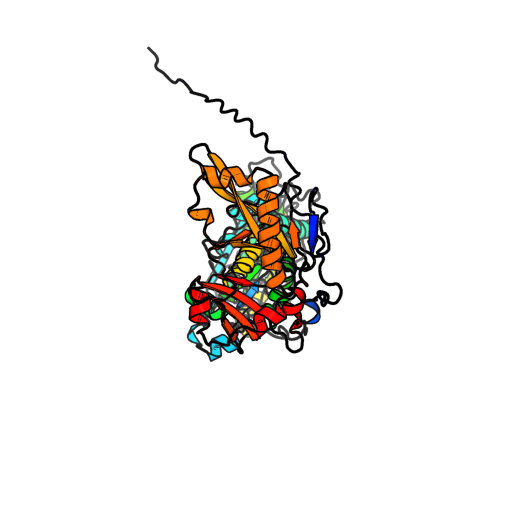390 ? -5.793 1.888 24.658 1.00 95.56 390 TYR A O 1
ATOM 3056 N N . ILE A 1 391 ? -6.172 2.036 26.862 1.00 96.38 391 ILE A N 1
ATOM 3057 C CA . ILE A 1 391 ? -7.326 2.929 26.752 1.00 96.38 391 ILE A CA 1
ATOM 3058 C C . ILE A 1 391 ? -6.943 4.309 27.276 1.00 96.38 391 ILE A C 1
ATOM 3060 O O . ILE A 1 391 ? -6.529 4.456 28.425 1.00 96.38 391 ILE A O 1
ATOM 3064 N N . GLU A 1 392 ? -7.141 5.334 26.450 1.00 96.50 392 GLU A N 1
ATOM 3065 C CA . GLU A 1 392 ? -7.105 6.732 26.882 1.00 96.50 392 GLU A CA 1
ATOM 3066 C C . GLU A 1 392 ? -8.516 7.318 26.930 1.00 96.50 392 GLU A C 1
ATOM 3068 O O . GLU A 1 392 ? -9.292 7.204 25.981 1.00 96.50 392 GLU A O 1
ATOM 3073 N N . ILE A 1 393 ? -8.863 7.951 28.050 1.00 97.81 393 ILE A N 1
ATOM 3074 C CA . ILE A 1 393 ? -10.103 8.713 28.201 1.00 97.81 393 ILE A CA 1
ATOM 3075 C C . ILE A 1 393 ? -9.786 10.182 27.930 1.00 97.81 393 ILE A C 1
ATOM 3077 O O . ILE A 1 393 ? -9.039 10.824 28.675 1.00 97.81 393 ILE A O 1
ATOM 3081 N N . VAL A 1 394 ? -10.330 10.709 26.834 1.00 97.44 394 VAL A N 1
ATOM 3082 C CA . VAL A 1 394 ? -9.992 12.039 26.302 1.00 97.44 394 VAL A CA 1
ATOM 3083 C C . VAL A 1 394 ? -11.223 12.751 25.750 1.00 97.44 394 VAL A C 1
ATOM 3085 O O . VAL A 1 394 ? -12.299 12.161 25.616 1.00 97.44 394 VAL A O 1
ATOM 3088 N N . ARG A 1 395 ? -11.065 14.037 25.416 1.00 97.25 395 ARG A N 1
ATOM 3089 C CA . ARG A 1 395 ? -12.105 14.806 24.728 1.00 97.25 395 ARG A CA 1
ATOM 3090 C C . ARG A 1 395 ? -12.088 14.482 23.235 1.00 97.25 395 ARG A C 1
ATOM 3092 O O . ARG A 1 395 ? -11.053 14.598 22.580 1.00 97.25 395 ARG A O 1
ATOM 3099 N N . VAL A 1 396 ? -13.236 14.105 22.685 1.00 97.31 396 VAL A N 1
ATOM 3100 C CA . VAL A 1 396 ? -13.418 13.771 21.269 1.00 97.31 396 VAL A CA 1
ATOM 3101 C C . VAL A 1 396 ? -14.410 14.746 20.656 1.00 97.31 396 VAL A C 1
ATOM 3103 O O . VAL A 1 396 ? -15.532 14.882 21.135 1.00 97.31 396 VAL A O 1
ATOM 3106 N N . MET A 1 397 ? -14.000 15.434 19.593 1.00 96.62 397 MET A N 1
ATOM 3107 C CA . MET A 1 397 ? -14.852 16.379 18.883 1.00 96.62 397 MET A CA 1
ATOM 3108 C C . MET A 1 397 ? -16.049 15.645 18.282 1.00 96.62 397 MET A C 1
ATOM 3110 O O . MET A 1 397 ? -15.886 14.685 17.528 1.00 96.62 397 MET A O 1
ATOM 3114 N N . VAL A 1 398 ? -17.247 16.136 18.592 1.00 95.94 398 VAL A N 1
ATOM 3115 C CA . VAL A 1 398 ? -18.504 15.631 18.029 1.00 95.94 398 VAL A CA 1
ATOM 3116 C C . VAL A 1 398 ? -18.845 16.403 16.760 1.00 95.94 398 VAL A C 1
ATOM 3118 O O . VAL A 1 398 ? -19.135 15.807 15.726 1.00 95.94 398 VAL A O 1
ATOM 3121 N N . ARG A 1 399 ? -18.815 17.739 16.838 1.00 94.81 399 ARG A N 1
ATOM 3122 C CA . ARG A 1 399 ? -19.163 18.653 15.740 1.00 94.81 399 ARG A CA 1
ATOM 3123 C C . ARG A 1 399 ? -18.629 20.063 15.990 1.00 94.81 399 ARG A C 1
ATOM 3125 O O . ARG A 1 399 ? -18.193 20.379 17.097 1.00 94.81 399 ARG A O 1
ATOM 3132 N N . ALA A 1 400 ? -18.688 20.894 14.953 1.00 94.81 400 ALA A N 1
ATOM 3133 C CA . ALA A 1 400 ? -18.597 22.343 15.082 1.00 94.81 400 ALA A CA 1
ATOM 3134 C C . ALA A 1 400 ? -20.014 22.934 15.136 1.00 94.81 400 ALA A C 1
ATOM 3136 O O . ALA A 1 400 ? -20.888 22.507 14.378 1.00 94.81 400 ALA A O 1
ATOM 3137 N N . THR A 1 401 ? -20.249 23.889 16.030 1.00 92.81 401 THR A N 1
ATOM 3138 C CA . THR A 1 401 ? -21.518 24.623 16.124 1.00 92.81 401 THR A CA 1
ATOM 3139 C C . THR A 1 401 ? -21.671 25.607 14.958 1.00 92.81 401 THR A C 1
ATOM 3141 O O . THR A 1 401 ? -20.741 25.840 14.181 1.00 92.81 401 THR A O 1
ATOM 3144 N N . SER A 1 402 ? -22.830 26.267 14.861 1.00 91.31 402 SER A N 1
ATOM 3145 C CA . SER A 1 402 ? -23.056 27.346 13.887 1.00 91.31 402 SER A CA 1
ATOM 3146 C C . SER A 1 402 ? -22.127 28.555 14.068 1.00 91.31 402 SER A C 1
ATOM 3148 O O . SER A 1 402 ? -21.971 29.342 13.139 1.00 91.31 402 SER A O 1
ATOM 3150 N N . SER A 1 403 ? -21.512 28.715 15.245 1.00 93.06 403 SER A N 1
ATOM 3151 C CA . SER A 1 403 ? -20.499 29.738 15.533 1.00 93.06 403 SER A CA 1
ATOM 3152 C C . SER A 1 403 ? -19.063 29.245 15.319 1.00 93.06 403 SER A C 1
ATOM 3154 O O . SER A 1 403 ? -18.127 29.926 15.729 1.00 93.06 403 SER A O 1
ATOM 3156 N N . TYR A 1 404 ? -18.879 28.082 14.683 1.00 90.81 404 TYR A N 1
ATOM 3157 C CA . TYR A 1 404 ? -17.582 27.431 14.456 1.00 90.81 404 TYR A CA 1
ATOM 3158 C C . TYR A 1 404 ? -16.837 27.028 15.738 1.00 90.81 404 TYR A C 1
ATOM 3160 O O . TYR A 1 404 ? -15.630 26.793 15.718 1.00 90.81 404 TYR A O 1
ATOM 3168 N N . GLU A 1 405 ? -17.549 26.902 16.856 1.00 94.50 405 GLU A N 1
ATOM 3169 C CA . GLU A 1 405 ? -16.994 26.364 18.095 1.00 94.50 405 GLU A CA 1
ATOM 3170 C C . GLU A 1 405 ? -16.983 24.834 18.030 1.00 94.50 405 GLU A C 1
ATOM 3172 O O . GLU A 1 405 ? -17.994 24.214 17.704 1.00 94.50 405 GLU A O 1
ATOM 3177 N N . ALA A 1 406 ? -15.853 24.205 18.348 1.00 95.44 406 ALA A N 1
ATOM 3178 C CA . ALA A 1 406 ? -15.796 22.754 18.482 1.00 95.44 406 ALA A CA 1
ATOM 3179 C C . ALA A 1 406 ? -16.393 22.328 19.829 1.00 95.44 406 ALA A C 1
ATOM 3181 O O . ALA A 1 406 ? -15.961 22.807 20.874 1.00 95.44 406 ALA A O 1
ATOM 3182 N N . VAL A 1 407 ? -17.351 21.401 19.798 1.00 97.31 407 VAL A N 1
ATOM 3183 C CA . VAL A 1 407 ? -17.954 20.807 20.998 1.00 97.31 407 VAL A CA 1
ATOM 3184 C C . VAL A 1 407 ? -17.579 19.332 21.106 1.00 97.31 407 VAL A C 1
ATOM 3186 O O . VAL A 1 407 ? -17.507 18.612 20.103 1.00 97.31 407 VAL A O 1
ATOM 3189 N N . TYR A 1 408 ? -17.321 18.885 22.333 1.00 97.38 408 TYR A N 1
ATOM 3190 C CA . TYR A 1 408 ? -16.660 17.610 22.607 1.00 97.38 408 TYR A CA 1
ATOM 3191 C C . TYR A 1 408 ? -17.521 16.695 23.466 1.00 97.38 408 TYR A C 1
ATOM 3193 O O . TYR A 1 408 ? -18.279 17.157 24.316 1.00 97.38 408 TYR A O 1
ATOM 3201 N N . ASP A 1 409 ? -17.338 15.393 23.291 1.00 97.00 409 ASP A N 1
ATOM 3202 C CA . ASP A 1 409 ? -17.681 14.379 24.283 1.00 97.00 409 ASP A CA 1
ATOM 3203 C C . ASP A 1 409 ? -16.421 13.917 25.028 1.00 97.00 409 ASP A C 1
ATOM 3205 O O . ASP A 1 409 ? -15.303 14.203 24.601 1.00 97.00 409 ASP A O 1
ATOM 3209 N N . VAL A 1 410 ? -16.592 13.203 26.138 1.00 96.94 410 VAL A N 1
ATOM 3210 C CA . VAL A 1 410 ? -15.514 12.495 26.838 1.00 96.94 410 VAL A CA 1
ATOM 3211 C C . VAL A 1 410 ? -15.725 11.008 26.612 1.00 96.94 410 VAL A C 1
ATOM 3213 O O . VAL A 1 410 ? -16.725 10.461 27.072 1.00 96.94 410 VAL A O 1
ATOM 3216 N N . ALA A 1 411 ? -14.796 10.365 25.911 1.00 96.25 411 ALA A N 1
ATOM 3217 C CA . ALA A 1 411 ? -14.952 8.986 25.463 1.00 96.25 411 ALA A CA 1
ATOM 3218 C C . ALA A 1 411 ? -13.721 8.136 25.789 1.00 96.25 411 ALA A C 1
ATOM 3220 O O . ALA A 1 411 ? -12.601 8.648 25.853 1.00 96.25 411 ALA A O 1
ATOM 3221 N N . ALA A 1 412 ? -13.939 6.828 25.951 1.00 96.12 412 ALA A N 1
ATOM 3222 C CA . ALA A 1 412 ? -12.865 5.842 25.936 1.00 96.12 412 ALA A CA 1
ATOM 3223 C C . ALA A 1 412 ? -12.361 5.643 24.504 1.00 96.12 412 ALA A C 1
ATOM 3225 O O . ALA A 1 412 ? -13.147 5.427 23.576 1.00 96.12 412 ALA A O 1
ATOM 3226 N N . VAL A 1 413 ? -11.046 5.672 24.336 1.00 97.56 413 VAL A N 1
ATOM 3227 C CA . VAL A 1 413 ? -10.376 5.465 23.057 1.00 97.56 413 VAL A CA 1
ATOM 3228 C C . VAL A 1 413 ? -9.388 4.323 23.222 1.00 97.56 413 VAL A C 1
ATOM 3230 O O . VAL A 1 413 ? -8.406 4.450 23.949 1.00 97.56 413 VAL A O 1
ATOM 3233 N N . LEU A 1 414 ? -9.656 3.205 22.552 1.00 97.06 414 LEU A N 1
ATOM 3234 C CA . LEU A 1 414 ? -8.723 2.091 22.465 1.00 97.06 414 LEU A CA 1
ATOM 3235 C C . LEU A 1 414 ? -7.613 2.463 21.484 1.00 97.06 414 LEU A C 1
ATOM 3237 O O . LEU A 1 414 ? -7.871 2.669 20.297 1.00 97.06 414 LEU A O 1
ATOM 3241 N N . VAL A 1 415 ? -6.384 2.523 21.976 1.00 97.25 415 VAL A N 1
ATOM 3242 C CA . VAL A 1 415 ? -5.187 2.624 21.148 1.00 97.25 415 VAL A CA 1
ATOM 3243 C C . VAL A 1 415 ? -4.744 1.209 20.787 1.00 97.25 415 VAL A C 1
ATOM 3245 O O . VAL A 1 415 ? -4.458 0.406 21.672 1.00 97.25 415 VAL A O 1
ATOM 3248 N N . THR A 1 416 ? -4.742 0.875 19.495 1.00 96.94 416 THR A N 1
ATOM 3249 C CA . THR A 1 416 ? -4.408 -0.478 19.009 1.00 96.94 416 THR A CA 1
ATOM 3250 C C . THR A 1 416 ? -2.899 -0.723 18.985 1.00 96.94 416 THR A C 1
ATOM 3252 O O . THR A 1 416 ? -2.098 0.199 19.147 1.00 96.94 416 THR A O 1
ATOM 3255 N N . ARG A 1 417 ? -2.486 -1.958 18.671 1.00 95.12 417 ARG A N 1
ATOM 3256 C CA . ARG A 1 417 ? -1.077 -2.311 18.422 1.00 95.12 417 ARG A CA 1
ATOM 3257 C C . ARG A 1 417 ? -0.440 -1.535 17.273 1.00 95.12 417 ARG A C 1
ATOM 3259 O O . ARG A 1 417 ? 0.770 -1.325 17.269 1.00 95.12 417 ARG A O 1
ATOM 3266 N N . GLN A 1 418 ? -1.254 -1.072 16.327 1.00 95.31 418 GLN A N 1
ATOM 3267 C CA . GLN A 1 418 ? -0.828 -0.196 15.234 1.00 95.31 418 GLN A CA 1
ATOM 3268 C C . GLN A 1 418 ? -0.843 1.294 15.626 1.00 95.31 418 GLN A C 1
ATOM 3270 O O . GLN A 1 418 ? -0.597 2.151 14.783 1.00 95.31 418 GLN A O 1
ATOM 3275 N N . ALA A 1 419 ? -1.136 1.621 16.889 1.00 95.00 419 ALA A N 1
ATOM 3276 C CA . ALA A 1 419 ? -1.341 2.975 17.403 1.00 95.00 419 ALA A CA 1
ATOM 3277 C C . ALA A 1 419 ? -2.522 3.728 16.753 1.00 95.00 419 ALA A C 1
ATOM 3279 O O . ALA A 1 419 ? -2.528 4.963 16.685 1.00 95.00 419 ALA A O 1
ATOM 3280 N N . ASP A 1 420 ? -3.527 2.994 16.265 1.00 97.31 420 ASP A N 1
ATOM 3281 C CA . ASP A 1 420 ? -4.799 3.562 15.807 1.00 97.31 420 ASP A CA 1
ATOM 3282 C C . ASP A 1 420 ? -5.676 3.925 16.996 1.00 97.31 420 ASP A C 1
ATOM 3284 O O . ASP A 1 420 ? -5.722 3.177 17.968 1.00 97.31 420 ASP A O 1
ATOM 3288 N N . ARG A 1 421 ? -6.416 5.034 16.911 1.00 97.81 421 ARG A N 1
ATOM 3289 C CA . ARG A 1 421 ? -7.359 5.458 17.953 1.00 97.81 421 ARG A CA 1
ATOM 3290 C C . ARG A 1 421 ? -8.773 5.040 17.592 1.00 97.81 421 ARG A C 1
ATOM 3292 O O . ARG A 1 421 ? -9.405 5.631 16.719 1.00 97.81 421 ARG A O 1
ATOM 3299 N N . ILE A 1 422 ? -9.281 4.030 18.280 1.00 98.06 422 ILE A N 1
ATOM 3300 C CA . ILE A 1 422 ? -10.618 3.482 18.075 1.00 98.06 422 ILE A CA 1
ATOM 3301 C C . ILE A 1 422 ? -11.528 3.992 19.189 1.00 98.06 422 ILE A C 1
ATOM 3303 O O . ILE A 1 422 ? -11.391 3.623 20.352 1.00 98.06 422 ILE A O 1
ATOM 3307 N N . ILE A 1 423 ? -12.448 4.881 18.836 1.00 97.25 423 ILE A N 1
ATOM 3308 C CA . ILE A 1 423 ? -13.307 5.586 19.787 1.00 97.25 423 ILE A CA 1
ATOM 3309 C C . ILE A 1 423 ? -14.509 4.695 20.087 1.00 97.25 423 ILE A C 1
ATOM 3311 O O . ILE A 1 423 ? -15.308 4.398 19.195 1.00 97.25 423 ILE A O 1
ATOM 3315 N N . LEU A 1 424 ? -14.627 4.275 21.344 1.00 94.69 424 LEU A N 1
ATOM 3316 C CA . LEU A 1 424 ? -15.678 3.387 21.833 1.00 94.69 424 LEU A CA 1
ATOM 3317 C C . LEU A 1 424 ? -16.875 4.229 22.289 1.00 94.69 424 LEU A C 1
ATOM 3319 O O . LEU A 1 424 ? -17.056 4.483 23.479 1.00 94.69 424 LEU A O 1
ATOM 3323 N N . SER A 1 425 ? -17.656 4.724 21.326 1.00 89.44 425 SER A N 1
ATOM 3324 C CA . SER A 1 425 ? -18.779 5.631 21.582 1.00 89.44 425 SER A CA 1
ATOM 3325 C C . SER A 1 425 ? -20.094 4.874 21.758 1.00 89.44 425 SER A C 1
ATOM 3327 O O . SER A 1 425 ? -20.443 4.026 20.941 1.00 89.44 425 SER A O 1
ATOM 3329 N N . ASP A 1 426 ? -20.892 5.258 22.755 1.00 87.44 426 ASP A N 1
ATOM 3330 C CA . ASP A 1 426 ? -22.273 4.780 22.923 1.00 87.44 426 ASP A CA 1
ATOM 3331 C C . ASP A 1 426 ? -23.259 5.380 21.893 1.00 87.44 426 ASP A C 1
ATOM 3333 O O . ASP A 1 426 ? -24.403 4.934 21.782 1.00 87.44 426 ASP A O 1
ATOM 3337 N N . GLY A 1 427 ? -22.807 6.368 21.110 1.00 88.12 427 GLY A N 1
ATOM 3338 C CA . GLY A 1 427 ? -23.577 7.082 20.092 1.00 88.12 427 GLY A CA 1
ATOM 3339 C C . GLY A 1 427 ? -24.453 8.228 20.615 1.00 88.12 427 GLY A C 1
ATOM 3340 O O . GLY A 1 427 ? -25.007 8.967 19.803 1.00 88.12 427 GLY A O 1
ATOM 3341 N N . LEU A 1 428 ? -24.565 8.435 21.931 1.00 91.00 428 LEU A N 1
ATOM 3342 C CA . LEU A 1 428 ? -25.487 9.418 22.518 1.00 91.00 428 LEU A CA 1
ATOM 3343 C C . LEU A 1 428 ? -25.038 10.867 22.291 1.00 91.00 428 LEU A C 1
ATOM 3345 O O . LEU A 1 428 ? -25.869 11.769 22.152 1.00 91.00 428 LEU A O 1
ATOM 3349 N N . ALA A 1 429 ? -23.728 11.098 22.188 1.00 92.19 429 ALA A N 1
ATOM 3350 C CA . ALA A 1 429 ? -23.159 12.425 21.959 1.00 92.19 429 ALA A CA 1
ATOM 3351 C C . ALA A 1 429 ? -23.614 13.068 20.637 1.00 92.19 429 ALA A C 1
ATOM 3353 O O . ALA A 1 429 ? -23.720 14.293 20.544 1.00 92.19 429 ALA A O 1
ATOM 3354 N N . ALA A 1 430 ? -23.936 12.255 19.624 1.00 90.88 430 ALA A N 1
ATOM 3355 C CA . ALA A 1 430 ? -24.414 12.746 18.333 1.00 90.88 430 ALA A CA 1
ATOM 3356 C C . ALA A 1 430 ? -25.748 13.505 18.452 1.00 90.88 430 ALA A C 1
ATOM 3358 O O . ALA A 1 430 ? -25.983 14.444 17.694 1.00 90.88 430 ALA A O 1
ATOM 3359 N N . THR A 1 431 ? -26.589 13.130 19.420 1.00 93.75 431 THR A N 1
ATOM 3360 C CA . THR A 1 431 ? -27.912 13.725 19.666 1.00 93.75 431 THR A CA 1
ATOM 3361 C C . THR A 1 431 ? -27.956 14.686 20.854 1.00 93.75 431 THR A C 1
ATOM 3363 O O . THR A 1 431 ? -28.976 15.337 21.060 1.00 93.75 431 THR A O 1
ATOM 3366 N N . ALA A 1 432 ? -26.879 14.779 21.642 1.00 95.56 432 ALA A N 1
ATOM 3367 C CA . ALA A 1 432 ? -26.781 15.719 22.758 1.00 95.56 432 ALA A CA 1
ATOM 3368 C C . ALA A 1 432 ? -26.839 17.172 22.266 1.00 95.56 432 ALA A C 1
ATOM 3370 O O . ALA A 1 432 ? -26.403 17.467 21.153 1.00 95.56 432 ALA A O 1
ATOM 3371 N N . THR A 1 433 ? -27.329 18.092 23.093 1.00 96.62 433 THR A N 1
ATOM 3372 C CA . THR A 1 433 ? -27.348 19.530 22.782 1.00 96.62 433 THR A CA 1
ATOM 3373 C C . THR A 1 433 ? -25.948 20.144 22.865 1.00 96.62 433 THR A C 1
ATOM 3375 O O . THR A 1 433 ? -25.073 19.645 23.575 1.00 96.62 433 THR A O 1
ATOM 3378 N N . ASP A 1 434 ? -25.719 21.260 22.165 1.00 96.94 434 ASP A N 1
ATOM 3379 C CA . ASP A 1 434 ? -24.428 21.966 22.224 1.00 96.94 434 ASP A CA 1
ATOM 3380 C C . ASP A 1 434 ? -24.094 22.428 23.653 1.00 96.94 434 ASP A C 1
ATOM 3382 O O . ASP A 1 434 ? -22.936 22.392 24.059 1.00 96.94 434 ASP A O 1
ATOM 3386 N N . GLU A 1 435 ? -25.110 22.796 24.440 1.00 95.88 435 GLU A N 1
ATOM 3387 C CA . GLU A 1 435 ? -24.946 23.200 25.839 1.00 95.88 435 GLU A CA 1
ATOM 3388 C C . GLU A 1 435 ? -24.508 22.040 26.742 1.00 95.88 435 GLU A C 1
ATOM 3390 O O . GLU A 1 435 ? -23.674 22.210 27.630 1.00 95.88 435 GLU A O 1
ATOM 3395 N N . GLU A 1 436 ? -25.026 20.834 26.510 1.00 95.81 436 GLU A N 1
ATOM 3396 C CA . GLU A 1 436 ? -24.578 19.638 27.228 1.00 95.81 436 GLU A CA 1
ATOM 3397 C C . GLU A 1 436 ? -23.143 19.261 26.867 1.00 95.81 436 GLU A C 1
ATOM 3399 O O . GLU A 1 436 ? -22.367 18.900 27.752 1.00 95.81 436 GLU A O 1
ATOM 3404 N N . LEU A 1 437 ? -22.770 19.363 25.589 1.00 97.19 437 LEU A N 1
ATOM 3405 C CA . LEU A 1 437 ? -21.413 19.049 25.148 1.00 97.19 437 LEU A CA 1
ATOM 3406 C C . LEU A 1 437 ? -20.394 20.080 25.638 1.00 97.19 437 LEU A C 1
ATOM 3408 O O . LEU A 1 437 ? -19.297 19.700 26.042 1.00 97.19 437 LEU A O 1
ATOM 3412 N N . ARG A 1 438 ? -20.753 21.369 25.680 1.00 96.81 438 ARG A N 1
ATOM 3413 C CA . ARG A 1 438 ? -19.869 22.439 26.169 1.00 96.81 438 ARG A CA 1
ATOM 3414 C C . ARG A 1 438 ? -19.444 22.223 27.621 1.00 96.81 438 ARG A C 1
ATOM 3416 O O . ARG A 1 438 ? -18.307 22.518 27.976 1.00 96.81 438 ARG A O 1
ATOM 3423 N N . LYS A 1 439 ? -20.303 21.616 28.447 1.00 97.12 439 LYS A N 1
ATOM 3424 C CA . LYS A 1 439 ? -19.961 21.253 29.835 1.00 97.12 439 LYS A CA 1
ATOM 3425 C C . LYS A 1 439 ? -18.779 20.293 29.933 1.00 97.12 439 LYS A C 1
ATOM 3427 O O . LYS A 1 439 ? -18.121 20.283 30.962 1.00 97.12 439 LYS A O 1
ATOM 3432 N N . ASN A 1 440 ? -18.482 19.509 28.894 1.00 96.75 440 ASN A N 1
ATOM 3433 C CA . ASN A 1 440 ? -17.340 18.592 28.910 1.00 96.75 440 ASN A CA 1
ATOM 3434 C C . ASN A 1 440 ? -15.990 19.317 28.889 1.00 96.75 440 ASN A C 1
ATOM 3436 O O . ASN A 1 440 ? -14.973 18.683 29.152 1.00 96.75 440 ASN A O 1
ATOM 3440 N N . GLU A 1 441 ? -15.953 20.618 28.592 1.00 95.56 441 GLU A N 1
ATOM 3441 C CA . GLU A 1 441 ? -14.742 21.428 28.748 1.00 95.56 441 GLU A CA 1
ATOM 3442 C C . GLU A 1 441 ? -14.377 21.648 30.219 1.00 95.56 441 GLU A C 1
ATOM 3444 O O . GLU A 1 441 ? -13.194 21.734 30.537 1.00 95.56 441 GLU A O 1
ATOM 3449 N N . ASP A 1 442 ? -15.354 21.641 31.129 1.00 97.19 442 ASP A N 1
ATOM 3450 C CA . ASP A 1 442 ? -15.098 21.747 32.563 1.00 97.19 442 ASP A CA 1
ATOM 3451 C C . ASP A 1 442 ? -14.381 20.497 33.098 1.00 97.19 442 ASP A C 1
ATOM 3453 O O . ASP A 1 442 ? -14.814 19.357 32.901 1.00 97.19 442 ASP A O 1
ATOM 3457 N N . ASP A 1 443 ? -13.276 20.711 33.810 1.00 95.94 443 ASP A N 1
ATOM 3458 C CA . ASP A 1 443 ? -12.435 19.628 34.314 1.00 95.94 443 ASP A CA 1
ATOM 3459 C C . ASP A 1 443 ? -13.126 18.769 35.381 1.00 95.94 443 ASP A C 1
ATOM 3461 O O . ASP A 1 443 ? -12.833 17.575 35.481 1.00 95.94 443 ASP A O 1
ATOM 3465 N N . ALA A 1 444 ? -14.051 19.320 36.172 1.00 97.25 444 ALA A N 1
ATOM 3466 C CA . ALA A 1 444 ? -14.795 18.536 37.154 1.00 97.25 444 ALA A CA 1
ATOM 3467 C C . ALA A 1 444 ? -15.842 17.644 36.470 1.00 97.25 444 ALA A C 1
ATOM 3469 O O . ALA A 1 444 ? -16.032 16.493 36.872 1.00 97.25 444 ALA A O 1
ATOM 3470 N N . VAL A 1 445 ? -16.491 18.136 35.410 1.00 97.25 445 VAL A N 1
ATOM 3471 C CA . VAL A 1 445 ? -17.381 17.328 34.559 1.00 97.25 445 VAL A CA 1
ATOM 3472 C C . VAL A 1 445 ? -16.594 16.228 33.849 1.00 97.25 445 VAL A C 1
ATOM 3474 O O . VAL A 1 445 ? -17.015 15.068 33.870 1.00 97.25 445 VAL A O 1
ATOM 3477 N N . PHE A 1 446 ? -15.434 16.564 33.280 1.00 97.38 446 PHE A N 1
ATOM 3478 C CA . PHE A 1 446 ? -14.534 15.600 32.652 1.00 97.38 446 PHE A CA 1
ATOM 3479 C C . PHE A 1 446 ? -14.148 14.480 33.625 1.00 97.38 446 PHE A C 1
ATOM 3481 O O . PHE A 1 446 ? -14.329 13.307 33.304 1.00 97.38 446 PHE A O 1
ATOM 3488 N N . MET A 1 447 ? -13.695 14.818 34.838 1.00 97.69 447 MET A N 1
ATOM 3489 C CA . MET A 1 447 ? -13.265 13.818 35.824 1.00 97.69 447 MET A CA 1
ATOM 3490 C C . MET A 1 447 ? -14.397 12.890 36.275 1.00 97.69 447 MET A C 1
ATOM 3492 O O . MET A 1 447 ? -14.183 11.685 36.375 1.00 97.69 447 MET A O 1
ATOM 3496 N N . LYS A 1 448 ? -15.622 13.402 36.448 1.00 97.56 448 LYS A N 1
ATOM 3497 C CA . LYS A 1 448 ? -16.787 12.547 36.743 1.00 97.56 448 LYS A CA 1
ATOM 3498 C C . LYS A 1 448 ? -17.062 11.535 35.629 1.00 97.56 448 LYS A C 1
ATOM 3500 O O . LYS A 1 448 ? -17.433 10.395 35.902 1.00 97.56 448 LYS A O 1
ATOM 3505 N N . LYS A 1 449 ? -16.889 11.936 34.364 1.00 96.88 449 LYS A N 1
ATOM 3506 C CA . LYS A 1 449 ? -17.012 11.013 33.227 1.00 96.88 449 LYS A CA 1
ATOM 3507 C C . LYS A 1 449 ? -15.862 10.006 33.195 1.00 96.88 449 LYS A C 1
ATOM 3509 O O . LYS A 1 449 ? -16.128 8.833 32.957 1.00 96.88 449 LYS A O 1
ATOM 3514 N N . VAL A 1 450 ? -14.629 10.428 33.488 1.00 97.19 450 VAL A N 1
ATOM 3515 C CA . VAL A 1 450 ? -13.463 9.532 33.597 1.00 97.19 450 VAL A CA 1
ATOM 3516 C C . VAL A 1 450 ? -13.715 8.420 34.611 1.00 97.19 450 VAL A C 1
ATOM 3518 O O . VAL A 1 450 ? -13.536 7.261 34.259 1.00 97.19 450 VAL A O 1
ATOM 3521 N N . GLU A 1 451 ? -14.172 8.745 35.823 1.00 96.38 451 GLU A N 1
ATOM 3522 C CA . GLU A 1 451 ? -14.464 7.757 36.877 1.00 96.38 451 GLU A CA 1
ATOM 3523 C C . GLU A 1 451 ? -15.499 6.717 36.431 1.00 96.38 451 GLU A C 1
ATOM 3525 O O . GLU A 1 451 ? -15.329 5.519 36.651 1.00 96.38 451 GLU A O 1
ATOM 3530 N N . LYS A 1 452 ? -16.566 7.167 35.761 1.00 95.38 452 LYS A N 1
ATOM 3531 C CA . LYS A 1 452 ? -17.610 6.273 35.252 1.00 95.38 452 LYS A CA 1
ATOM 3532 C C . LYS A 1 452 ? -17.085 5.369 34.134 1.00 95.38 452 LYS A C 1
ATOM 3534 O O . LYS A 1 452 ? -17.302 4.160 34.168 1.00 95.38 452 LYS A O 1
ATOM 3539 N N . ILE A 1 453 ? -16.417 5.959 33.143 1.00 95.00 453 ILE A N 1
ATOM 3540 C CA . ILE A 1 453 ? -15.921 5.248 31.960 1.00 95.00 453 ILE A CA 1
ATOM 3541 C C . ILE A 1 453 ? -14.839 4.243 32.358 1.00 95.00 453 ILE A C 1
ATOM 3543 O O . ILE A 1 453 ? -14.848 3.116 31.871 1.00 95.00 453 ILE A O 1
ATOM 3547 N N . SER A 1 454 ? -13.919 4.617 33.248 1.00 94.19 454 SER A N 1
ATOM 3548 C CA . SER A 1 454 ? -12.837 3.731 33.674 1.00 94.19 454 SER A CA 1
ATOM 3549 C C . SER A 1 454 ? -13.352 2.522 34.447 1.00 94.19 454 SER A C 1
ATOM 3551 O O . SER A 1 454 ? -12.917 1.410 34.162 1.00 94.19 454 SER A O 1
ATOM 3553 N N . ALA A 1 455 ? -14.322 2.706 35.349 1.00 93.06 455 ALA A N 1
ATOM 3554 C CA . ALA A 1 455 ? -14.955 1.604 36.068 1.00 93.06 455 ALA A CA 1
ATOM 3555 C C . ALA A 1 455 ? -15.650 0.624 35.108 1.00 93.06 455 ALA A C 1
ATOM 3557 O O . ALA A 1 455 ? -15.508 -0.590 35.248 1.00 93.06 455 ALA A O 1
ATOM 3558 N N . GLU A 1 456 ? -16.355 1.144 34.100 1.00 91.38 456 GLU A N 1
ATOM 3559 C CA . GLU A 1 456 ? -17.014 0.333 33.072 1.00 91.38 456 GLU A CA 1
ATOM 3560 C C . GLU A 1 456 ? -16.000 -0.431 32.204 1.00 91.38 456 GLU A C 1
ATOM 3562 O O . GLU A 1 456 ? -16.124 -1.642 32.017 1.00 91.38 456 GLU A O 1
ATOM 3567 N N . LYS A 1 457 ? -14.963 0.249 31.694 1.00 90.69 457 LYS A N 1
ATOM 3568 C CA . LYS A 1 457 ? -13.970 -0.379 30.807 1.00 90.69 457 LYS A CA 1
ATOM 3569 C C . LYS A 1 457 ? -13.031 -1.326 31.551 1.00 90.69 457 LYS A C 1
ATOM 3571 O O . LYS A 1 457 ? -12.649 -2.339 30.978 1.00 90.69 457 LYS A O 1
ATOM 3576 N N . SER A 1 458 ? -12.726 -1.065 32.820 1.00 89.56 458 SER A N 1
ATOM 3577 C CA . SER A 1 458 ? -11.970 -1.986 33.678 1.00 89.56 458 SER A CA 1
ATOM 3578 C C . SER A 1 458 ? -12.668 -3.345 33.797 1.00 89.56 458 SER A C 1
ATOM 3580 O O . SER A 1 458 ? -12.031 -4.382 33.623 1.00 89.56 458 SER A O 1
ATOM 3582 N N . GLN A 1 459 ? -13.992 -3.348 33.991 1.00 86.25 459 GLN A N 1
ATOM 3583 C CA . GLN A 1 459 ? -14.786 -4.581 34.055 1.00 86.25 459 GLN A CA 1
ATOM 3584 C C . GLN A 1 459 ? -14.838 -5.327 32.717 1.00 86.25 459 GLN A C 1
ATOM 3586 O O . GLN A 1 459 ? -14.899 -6.554 32.700 1.00 86.25 459 GLN A O 1
ATOM 3591 N N . LEU A 1 460 ? -14.817 -4.598 31.601 1.00 79.94 460 LEU A N 1
ATOM 3592 C CA . LEU A 1 460 ? -14.881 -5.171 30.259 1.00 79.94 460 LEU A CA 1
ATOM 3593 C C . LEU A 1 460 ? -13.545 -5.771 29.791 1.00 79.94 460 LEU A C 1
ATOM 3595 O O . LEU A 1 460 ? -13.513 -6.898 29.307 1.00 79.94 460 LEU A O 1
ATOM 3599 N N . PHE A 1 461 ? -12.451 -5.019 29.923 1.00 77.19 461 PHE A N 1
ATOM 3600 C CA . PHE A 1 461 ? -11.109 -5.356 29.423 1.00 77.19 461 PHE A CA 1
ATOM 3601 C C . PHE A 1 461 ? -10.221 -5.979 30.528 1.00 77.19 461 PHE A C 1
ATOM 3603 O O . PHE A 1 461 ? -9.058 -5.617 30.707 1.00 77.19 461 PHE A O 1
ATOM 3610 N N . SER A 1 462 ? -10.828 -6.865 31.323 1.00 69.19 462 SER A N 1
ATOM 3611 C CA . SER A 1 462 ? -10.203 -7.743 32.328 1.00 69.19 462 SER A CA 1
ATOM 3612 C C . SER A 1 462 ? -9.375 -7.114 33.461 1.00 69.19 462 SER A C 1
ATOM 3614 O O . SER A 1 462 ? -8.623 -7.826 34.114 1.00 69.19 462 SER A O 1
ATOM 3616 N N . SER A 1 463 ? -9.505 -5.824 33.785 1.00 79.88 463 SER A N 1
ATOM 3617 C CA . SER A 1 463 ? -8.616 -5.090 34.721 1.00 79.88 463 SER A CA 1
ATOM 3618 C C . SER A 1 463 ? -7.111 -5.145 34.388 1.00 79.88 463 SER A C 1
ATOM 3620 O O . SER A 1 463 ? -6.300 -4.569 35.111 1.00 79.88 463 SER A O 1
ATOM 3622 N N . ASP A 1 464 ? -6.740 -5.785 33.274 1.00 87.56 464 ASP A N 1
ATOM 3623 C CA . ASP A 1 464 ? -5.353 -6.051 32.901 1.00 87.56 464 ASP A CA 1
ATOM 3624 C C . ASP A 1 464 ? -4.811 -5.046 31.880 1.00 87.56 464 ASP A C 1
ATOM 3626 O O . ASP A 1 464 ? -3.598 -4.832 31.804 1.00 87.56 464 ASP A O 1
ATOM 3630 N N . ILE A 1 465 ? -5.684 -4.430 31.076 1.00 91.31 465 ILE A N 1
ATOM 3631 C CA . ILE A 1 465 ? -5.281 -3.385 30.130 1.00 91.31 465 ILE A CA 1
ATOM 3632 C C . ILE A 1 465 ? -4.932 -2.088 30.873 1.00 91.31 465 ILE A C 1
ATOM 3634 O O . ILE A 1 465 ? -5.535 -1.763 31.895 1.00 91.31 465 ILE A O 1
ATOM 3638 N N . GLU A 1 466 ? -3.991 -1.303 30.348 1.00 95.06 466 GLU A N 1
ATOM 3639 C CA . GLU A 1 466 ? -3.757 0.043 30.873 1.00 95.06 466 GLU A CA 1
ATOM 3640 C C . GLU A 1 466 ? -4.942 0.965 30.557 1.00 95.06 466 GLU A C 1
ATOM 3642 O O . GLU A 1 466 ? -5.432 1.004 29.424 1.00 95.06 466 GLU A O 1
ATOM 3647 N N . ILE A 1 467 ? -5.377 1.734 31.555 1.00 96.19 467 ILE A N 1
ATOM 3648 C CA . ILE A 1 467 ? -6.357 2.807 31.406 1.00 96.19 467 ILE A CA 1
ATOM 3649 C C . ILE A 1 467 ? -5.754 4.085 31.977 1.00 96.19 467 ILE A C 1
ATOM 3651 O O . ILE A 1 467 ? -5.342 4.142 33.141 1.00 96.19 467 ILE A O 1
ATOM 3655 N N . GLY A 1 468 ? -5.751 5.131 31.161 1.00 96.62 468 GLY A N 1
ATOM 3656 C CA . GLY A 1 468 ? -5.354 6.474 31.553 1.00 96.62 468 GLY A CA 1
ATOM 3657 C C . GLY A 1 468 ? -6.321 7.531 31.037 1.00 96.62 468 GLY A C 1
ATOM 3658 O O . GLY A 1 468 ? -7.244 7.252 30.272 1.00 96.62 468 GLY A O 1
ATOM 3659 N N . TYR A 1 469 ? -6.107 8.772 31.451 1.00 97.12 469 TYR A N 1
ATOM 3660 C CA . TYR A 1 469 ? -6.812 9.929 30.911 1.00 97.12 469 TYR A CA 1
ATOM 3661 C C . TYR A 1 469 ? -5.845 11.068 30.605 1.00 97.12 469 TYR A C 1
ATOM 3663 O O . TYR A 1 469 ? -4.754 11.152 31.173 1.00 97.12 469 TYR A O 1
ATOM 3671 N N . ASN A 1 470 ? -6.274 11.980 29.734 1.00 95.50 470 ASN A N 1
ATOM 3672 C CA . ASN A 1 470 ? -5.565 13.229 29.489 1.00 95.50 470 ASN A CA 1
ATOM 3673 C C . ASN A 1 470 ? -6.557 14.389 29.350 1.00 95.50 470 ASN A C 1
ATOM 3675 O O . ASN A 1 470 ? -7.377 14.424 28.432 1.00 95.50 470 ASN A O 1
ATOM 3679 N N . LYS A 1 471 ? -6.452 15.366 30.257 1.00 93.12 471 LYS A N 1
ATOM 3680 C CA . LYS A 1 471 ? -7.338 16.542 30.299 1.00 93.12 471 LYS A CA 1
ATOM 3681 C C . LYS A 1 471 ? -7.062 17.565 29.198 1.00 93.12 471 LYS A C 1
ATOM 3683 O O . LYS A 1 471 ? -7.877 18.448 28.978 1.00 93.12 471 LYS A O 1
ATOM 3688 N N . ARG A 1 472 ? -5.916 17.510 28.530 1.00 92.44 472 ARG A N 1
ATOM 3689 C CA . ARG A 1 472 ? -5.538 18.470 27.482 1.00 92.44 472 ARG A CA 1
ATOM 3690 C C . ARG A 1 472 ? -5.765 17.913 26.082 1.00 92.44 472 ARG A C 1
ATOM 3692 O O . ARG A 1 472 ? -6.014 18.671 25.152 1.00 92.44 472 ARG A O 1
ATOM 3699 N N . THR A 1 473 ? -5.709 16.593 25.931 1.00 94.19 473 THR A N 1
ATOM 3700 C CA . THR A 1 473 ? -5.853 15.934 24.634 1.00 94.19 473 THR A CA 1
ATOM 3701 C C . THR A 1 473 ? -7.266 16.112 24.088 1.00 94.19 473 THR A C 1
ATOM 3703 O O . THR A 1 473 ? -8.257 15.744 24.724 1.00 94.19 473 THR A O 1
ATOM 3706 N N . ARG A 1 474 ? -7.332 16.649 22.868 1.00 94.56 474 ARG A N 1
ATOM 3707 C CA . ARG A 1 474 ? -8.545 16.778 22.063 1.00 94.56 474 ARG A CA 1
ATOM 3708 C C . ARG A 1 474 ? -8.341 16.042 20.747 1.00 94.56 474 ARG A C 1
ATOM 3710 O O . ARG A 1 474 ? -7.424 16.360 19.994 1.00 94.56 474 ARG A O 1
ATOM 3717 N N . LEU A 1 475 ? -9.188 15.059 20.472 1.00 95.81 475 LEU A N 1
ATOM 3718 C CA . LEU A 1 475 ? -9.176 14.315 19.217 1.00 95.81 475 LEU A CA 1
ATOM 3719 C C . LEU A 1 475 ? -10.255 14.849 18.286 1.00 95.81 475 LEU A C 1
ATOM 3721 O O . LEU A 1 475 ? -11.386 15.074 18.708 1.00 95.81 475 LEU A O 1
ATOM 3725 N N . ASN A 1 476 ? -9.926 14.994 17.008 1.00 94.75 476 ASN A N 1
ATOM 3726 C CA . ASN A 1 476 ? -10.903 15.283 15.968 1.00 94.75 476 ASN A CA 1
ATOM 3727 C C . ASN A 1 476 ? -10.952 14.098 14.993 1.00 94.75 476 ASN A C 1
ATOM 3729 O O . ASN A 1 476 ? -10.031 13.958 14.188 1.00 94.75 476 ASN A O 1
ATOM 3733 N N . PRO A 1 477 ? -12.010 13.264 15.032 1.00 93.06 477 PRO A N 1
ATOM 3734 C CA . PRO A 1 477 ? -12.133 12.088 14.169 1.00 93.06 477 PRO A CA 1
ATOM 3735 C C . PRO A 1 477 ? -12.185 12.403 12.670 1.00 93.06 477 PRO A C 1
ATOM 3737 O O . PRO A 1 477 ? -12.022 11.505 11.853 1.00 93.06 477 PRO A O 1
ATOM 3740 N N . ASN A 1 478 ? -12.420 13.667 12.300 1.00 91.44 478 ASN A N 1
ATOM 3741 C CA . ASN A 1 478 ? -12.415 14.111 10.907 1.00 91.44 478 ASN A CA 1
ATOM 3742 C C . ASN A 1 478 ? -10.998 14.394 10.382 1.00 91.44 478 ASN A C 1
ATOM 3744 O O . ASN A 1 478 ? -10.815 14.576 9.178 1.00 91.44 478 ASN A O 1
ATOM 3748 N N . LEU A 1 479 ? -9.997 14.464 11.265 1.00 92.19 479 LEU A N 1
ATOM 3749 C CA . LEU A 1 479 ? -8.598 14.588 10.872 1.00 92.19 479 LEU A CA 1
ATOM 3750 C C . LEU A 1 479 ? -8.003 13.206 10.599 1.00 92.19 479 LEU A C 1
ATOM 3752 O O . LEU A 1 479 ? -8.330 12.220 11.253 1.00 92.19 479 LEU A O 1
ATOM 3756 N N . ARG A 1 480 ? -7.072 13.153 9.644 1.00 91.06 480 ARG A N 1
ATOM 3757 C CA . ARG A 1 480 ? -6.335 11.924 9.305 1.00 91.06 480 ARG A CA 1
ATOM 3758 C C . ARG A 1 480 ? -5.174 11.630 10.260 1.00 91.06 480 ARG A C 1
ATOM 3760 O O . ARG A 1 480 ? -4.693 10.508 10.285 1.00 91.06 480 ARG A O 1
ATOM 3767 N N . SER A 1 481 ? -4.715 12.619 11.033 1.00 91.94 481 SER A N 1
ATOM 3768 C CA . SER A 1 481 ? -3.600 12.475 11.975 1.00 91.94 481 SER A CA 1
ATOM 3769 C C . SER A 1 481 ? -3.932 13.135 13.324 1.00 91.94 481 SER A C 1
ATOM 3771 O O . SER A 1 481 ? -4.239 14.330 13.332 1.00 91.94 481 SER A O 1
ATOM 3773 N N . PRO A 1 482 ? -3.889 12.395 14.450 1.00 93.00 482 PRO A N 1
ATOM 3774 C CA . PRO A 1 482 ? -3.717 10.941 14.514 1.00 93.00 482 PRO A CA 1
ATOM 3775 C C . PRO A 1 482 ? -4.915 10.204 13.888 1.00 93.00 482 PRO A C 1
ATOM 3777 O O . PRO A 1 482 ? -6.028 10.727 13.885 1.00 93.00 482 PRO A O 1
ATOM 3780 N N . LEU A 1 483 ? -4.702 8.980 13.391 1.00 95.81 483 LEU A N 1
ATOM 3781 C CA . LEU A 1 483 ? -5.778 8.164 12.820 1.00 95.81 483 LEU A CA 1
ATOM 3782 C C . LEU A 1 483 ? -6.799 7.841 13.906 1.00 95.81 483 LEU A C 1
ATOM 3784 O O . LEU A 1 483 ? -6.479 7.151 14.876 1.00 95.81 483 LEU A O 1
ATOM 3788 N N . CYS A 1 484 ? -8.021 8.333 13.717 1.00 96.75 484 CYS A N 1
ATOM 3789 C CA . CYS A 1 484 ? -9.137 8.152 14.632 1.00 96.75 484 CYS A CA 1
ATOM 3790 C C . CYS A 1 484 ? -10.325 7.524 13.894 1.00 96.75 484 CYS A C 1
ATOM 3792 O O . CYS A 1 484 ? -10.743 8.024 12.852 1.00 96.75 484 CYS A O 1
ATOM 3794 N N . ILE A 1 485 ? -10.910 6.461 14.447 1.00 96.94 485 ILE A N 1
ATOM 3795 C CA . ILE A 1 485 ? -12.127 5.838 13.915 1.00 96.94 485 ILE A CA 1
ATOM 3796 C C . ILE A 1 485 ? -13.187 5.803 15.006 1.00 96.94 485 ILE A C 1
ATOM 3798 O O . ILE A 1 485 ? -12.982 5.220 16.067 1.00 96.94 485 ILE A O 1
ATOM 3802 N N . ASN A 1 486 ? -14.344 6.402 14.720 1.00 94.94 486 ASN A N 1
ATOM 3803 C CA . ASN A 1 486 ? -15.495 6.350 15.609 1.00 94.94 486 ASN A CA 1
ATOM 3804 C C . ASN A 1 486 ? -16.314 5.071 15.392 1.00 94.94 486 ASN A C 1
ATOM 3806 O O . ASN A 1 486 ? -16.826 4.843 14.293 1.00 94.94 486 ASN A O 1
ATOM 3810 N N . LEU A 1 487 ? -16.461 4.265 16.444 1.00 94.50 487 LEU A N 1
ATOM 3811 C CA . LEU A 1 487 ? -17.367 3.123 16.490 1.00 94.50 487 LEU A CA 1
ATOM 3812 C C . LEU A 1 487 ? -18.641 3.524 17.237 1.00 94.50 487 LEU A C 1
ATOM 3814 O O . LEU A 1 487 ? -18.804 3.242 18.421 1.00 94.50 487 LEU A O 1
ATOM 3818 N N . ALA A 1 488 ? -19.533 4.221 16.535 1.00 89.12 488 ALA A N 1
ATOM 3819 C CA . ALA A 1 488 ? -20.784 4.699 17.111 1.00 89.12 488 ALA A CA 1
ATOM 3820 C C . ALA A 1 488 ? -21.704 3.535 17.514 1.00 89.12 488 ALA A C 1
ATOM 3822 O O . ALA A 1 488 ? -21.982 2.640 16.715 1.00 89.12 488 ALA A O 1
ATOM 3823 N N . GLY A 1 489 ? -22.216 3.589 18.742 1.00 89.19 489 GLY A N 1
ATOM 3824 C CA . GLY A 1 489 ? -23.121 2.580 19.284 1.00 89.19 489 GLY A CA 1
ATOM 3825 C C . GLY A 1 489 ? -22.418 1.329 19.806 1.00 89.19 489 GLY A C 1
ATOM 3826 O O . GLY A 1 489 ? -23.085 0.312 19.965 1.00 89.19 489 GLY A O 1
ATOM 3827 N N . PHE A 1 490 ? -21.111 1.379 20.074 1.00 91.50 490 PHE A N 1
ATOM 3828 C CA . PHE A 1 490 ? -20.378 0.272 20.680 1.00 91.50 490 PHE A CA 1
ATOM 3829 C C . PHE A 1 490 ? -21.041 -0.177 21.994 1.00 91.50 490 PHE A C 1
ATOM 3831 O O . PHE A 1 490 ? -21.202 0.616 22.921 1.00 91.50 490 PHE A O 1
ATOM 3838 N N . LYS A 1 491 ? -21.445 -1.455 22.046 1.00 85.81 491 LYS A N 1
ATOM 3839 C CA . LYS A 1 491 ? -22.093 -2.099 23.200 1.00 85.81 491 LYS A CA 1
ATOM 3840 C C . LYS A 1 491 ? -21.550 -3.506 23.393 1.00 85.81 491 LYS A C 1
ATOM 3842 O O . LYS A 1 491 ? -21.737 -4.381 22.556 1.00 85.81 491 LYS A O 1
ATOM 3847 N N . GLU A 1 492 ? -20.959 -3.749 24.546 1.00 78.50 492 GLU A N 1
ATOM 3848 C CA . GLU A 1 492 ? -20.158 -4.932 24.868 1.00 78.50 492 GLU A CA 1
ATOM 3849 C C . GLU A 1 492 ? -20.914 -6.258 24.760 1.00 78.50 492 GLU A C 1
ATOM 3851 O O . GLU A 1 492 ? -20.355 -7.283 24.375 1.00 78.50 492 GLU A O 1
ATOM 3856 N N . LYS A 1 493 ? -22.193 -6.244 25.143 1.00 81.25 493 LYS A N 1
ATOM 3857 C CA . LYS A 1 493 ? -22.985 -7.457 25.392 1.00 81.25 493 LYS A CA 1
ATOM 3858 C C . LYS A 1 493 ? -23.580 -8.090 24.132 1.00 81.25 493 LYS A C 1
ATOM 3860 O O . LYS A 1 493 ? -24.121 -9.186 24.214 1.00 81.25 493 LYS A O 1
ATOM 3865 N N . ASN A 1 494 ? -23.505 -7.414 22.986 1.00 86.81 494 ASN A N 1
ATOM 3866 C CA . ASN A 1 494 ? -24.203 -7.825 21.761 1.00 86.81 494 ASN A CA 1
ATOM 3867 C C . ASN A 1 494 ? -23.299 -8.534 20.742 1.00 86.81 494 ASN A C 1
ATOM 3869 O O . ASN A 1 494 ? -23.717 -8.775 19.605 1.00 86.81 494 ASN A O 1
ATOM 3873 N N . PHE A 1 495 ? -22.065 -8.847 21.133 1.00 95.38 495 PHE A N 1
ATOM 3874 C CA . PHE A 1 495 ? -21.076 -9.435 20.244 1.00 95.38 495 PHE A CA 1
ATOM 3875 C C . PHE A 1 495 ? -21.186 -10.962 20.163 1.00 95.38 495 PHE A C 1
ATOM 3877 O O . PHE A 1 495 ? -21.581 -11.645 21.106 1.00 95.38 495 PHE A O 1
ATOM 3884 N N . TYR A 1 496 ? -20.792 -11.483 19.009 1.00 97.31 496 TYR A N 1
ATOM 3885 C CA . TYR A 1 496 ? -20.575 -12.897 18.735 1.00 97.31 496 TYR A CA 1
ATOM 3886 C C . TYR A 1 496 ? -19.164 -13.086 18.200 1.00 97.31 496 TYR A C 1
ATOM 3888 O O . TYR A 1 496 ? -18.549 -12.136 17.707 1.00 97.31 496 TYR A O 1
ATOM 3896 N N . LYS A 1 497 ? -18.679 -14.324 18.227 1.00 96.38 497 LYS A N 1
ATOM 3897 C CA . LYS A 1 497 ? -17.394 -14.686 17.630 1.00 96.38 497 LYS A CA 1
ATOM 3898 C C . LYS A 1 497 ? -17.576 -15.671 16.468 1.00 96.38 497 LYS A C 1
ATOM 3900 O O . LYS A 1 497 ? -18.502 -16.483 16.460 1.00 96.38 497 LYS A O 1
ATOM 3905 N N . PHE A 1 498 ? -16.730 -15.537 15.451 1.00 96.81 498 PHE A N 1
ATOM 3906 C CA . PHE A 1 498 ? -16.704 -16.375 14.252 1.00 96.81 498 PHE A CA 1
ATOM 3907 C C . PHE A 1 498 ? -15.261 -16.587 13.789 1.00 96.81 498 PHE A C 1
ATOM 3909 O O . PHE A 1 498 ? -14.564 -15.617 13.487 1.00 96.81 498 PHE A O 1
ATOM 3916 N N . TYR A 1 499 ? -14.831 -17.846 13.715 1.00 95.81 499 TYR A N 1
ATOM 3917 C CA . TYR A 1 499 ? -13.529 -18.225 13.172 1.00 95.81 499 TYR A CA 1
ATOM 3918 C C . TYR A 1 499 ? -13.644 -18.547 11.682 1.00 95.81 499 TYR A C 1
ATOM 3920 O O . TYR A 1 499 ? -14.522 -19.309 11.270 1.00 95.81 499 TYR A O 1
ATOM 3928 N N . TYR A 1 500 ? -12.753 -17.986 10.868 1.00 95.31 500 TYR A N 1
ATOM 3929 C CA . TYR A 1 500 ? -12.692 -18.240 9.436 1.00 95.31 500 TYR A CA 1
ATOM 3930 C C . TYR A 1 500 ? -11.416 -19.002 9.069 1.00 95.31 500 TYR A C 1
ATOM 3932 O O . TYR A 1 500 ? -10.347 -18.424 8.871 1.00 95.31 500 TYR A O 1
ATOM 3940 N N . GLU A 1 501 ? -11.562 -20.322 8.936 1.00 92.06 501 GLU A N 1
ATOM 3941 C CA . GLU A 1 501 ? -10.461 -21.279 8.754 1.00 92.06 501 GLU A CA 1
ATOM 3942 C C . GLU A 1 501 ? -9.559 -20.974 7.552 1.00 92.06 501 GLU A C 1
ATOM 3944 O O . GLU A 1 501 ? -8.348 -21.160 7.628 1.00 92.06 501 GLU A O 1
ATOM 3949 N N . LYS A 1 502 ? -10.115 -20.475 6.436 1.00 90.25 502 LYS A N 1
ATOM 3950 C CA . LYS A 1 502 ? -9.327 -20.253 5.208 1.00 90.25 502 LYS A CA 1
ATOM 3951 C C . LYS A 1 502 ? -8.196 -19.240 5.388 1.00 90.25 502 LYS A C 1
ATOM 3953 O O . LYS A 1 502 ? -7.181 -19.353 4.708 1.00 90.25 502 LYS A O 1
ATOM 3958 N N . THR A 1 503 ? -8.377 -18.253 6.262 1.00 92.00 503 THR A N 1
ATOM 3959 C CA . THR A 1 503 ? -7.382 -17.201 6.523 1.00 92.00 503 THR A CA 1
ATOM 3960 C C . THR A 1 503 ? -6.855 -17.229 7.956 1.00 92.00 503 THR A C 1
ATOM 3962 O O . THR A 1 503 ? -6.063 -16.364 8.316 1.00 92.00 503 THR A O 1
ATOM 3965 N N . SER A 1 504 ? -7.278 -18.206 8.767 1.00 93.00 504 SER A N 1
ATOM 3966 C CA . SER A 1 504 ? -6.995 -18.289 10.206 1.00 93.00 504 SER A CA 1
ATOM 3967 C C . SER A 1 504 ? -7.339 -17.000 10.966 1.00 93.00 504 SER A C 1
ATOM 3969 O O . SER A 1 504 ? -6.622 -16.573 11.868 1.00 93.00 504 SER A O 1
ATOM 3971 N N . MET A 1 505 ? -8.444 -16.357 10.590 1.00 94.69 505 MET A N 1
ATOM 3972 C CA . MET A 1 505 ? -8.890 -15.096 11.182 1.00 94.69 505 MET A CA 1
ATOM 3973 C C . MET A 1 505 ? -10.042 -15.327 12.151 1.00 94.69 505 MET A C 1
ATOM 3975 O O . MET A 1 505 ? -11.022 -15.987 11.807 1.00 94.69 505 MET A O 1
ATOM 3979 N N . GLN A 1 506 ? -9.972 -14.716 13.330 1.00 96.06 506 GLN A N 1
ATOM 3980 C CA . GLN A 1 506 ? -11.119 -14.601 14.222 1.00 96.06 506 GLN A CA 1
ATOM 3981 C C . GLN A 1 506 ? -11.786 -13.238 14.034 1.00 96.06 506 GLN A C 1
ATOM 3983 O O . GLN A 1 506 ? -11.120 -12.203 14.012 1.00 96.06 506 GLN A O 1
ATOM 3988 N N . TYR A 1 507 ? -13.115 -13.240 13.967 1.00 97.50 507 TYR A N 1
ATOM 3989 C CA . TYR A 1 507 ? -13.951 -12.047 13.933 1.00 97.50 507 TYR A CA 1
ATOM 3990 C C . TYR A 1 507 ? -14.837 -11.976 15.178 1.00 97.50 507 TYR A C 1
ATOM 3992 O O . TYR A 1 507 ? -15.496 -12.953 15.535 1.00 97.50 507 TYR A O 1
ATOM 4000 N N . ILE A 1 508 ? -14.875 -10.807 15.817 1.00 97.06 508 ILE A N 1
ATOM 4001 C CA . ILE A 1 508 ? -15.727 -10.491 16.969 1.00 97.06 508 ILE A CA 1
ATOM 4002 C C . ILE A 1 508 ? -16.686 -9.391 16.525 1.00 97.06 508 ILE A C 1
ATOM 4004 O O . ILE A 1 508 ? -16.253 -8.262 16.308 1.00 97.06 508 ILE A O 1
ATOM 4008 N N . TYR A 1 509 ? -17.970 -9.692 16.345 1.00 97.56 509 TYR A N 1
ATOM 4009 C CA . TYR A 1 509 ? -18.890 -8.791 15.646 1.00 97.56 509 TYR A CA 1
ATOM 4010 C C . TYR A 1 509 ? -20.242 -8.608 16.341 1.00 97.56 509 TYR A C 1
ATOM 4012 O O . TYR A 1 509 ? -20.794 -9.546 16.913 1.00 97.56 509 TYR A O 1
ATOM 4020 N N . ASP A 1 510 ? -20.806 -7.405 16.224 1.00 96.50 510 ASP A N 1
ATOM 4021 C CA . ASP A 1 510 ? -22.157 -7.063 16.676 1.00 96.50 510 ASP A CA 1
ATOM 4022 C C . ASP A 1 510 ? -23.091 -6.903 15.459 1.00 96.50 510 ASP A C 1
ATOM 4024 O O . ASP A 1 510 ? -22.945 -5.964 14.666 1.00 96.50 510 ASP A O 1
ATOM 4028 N N . PRO A 1 511 ? -24.078 -7.802 15.275 1.00 94.62 511 PRO A N 1
ATOM 4029 C CA . PRO A 1 511 ? -25.026 -7.730 14.168 1.00 94.62 511 PRO A CA 1
ATOM 4030 C C . PRO A 1 511 ? -25.881 -6.463 14.118 1.00 94.62 511 PRO A C 1
ATOM 4032 O O . PRO A 1 511 ? -26.356 -6.115 13.036 1.00 94.62 511 PRO A O 1
ATOM 4035 N N . SER A 1 512 ? -26.106 -5.808 15.259 1.00 93.88 512 SER A N 1
ATOM 4036 C CA . SER A 1 512 ? -26.983 -4.642 15.372 1.00 93.88 512 SER A CA 1
ATOM 4037 C C . SER A 1 512 ? -26.284 -3.353 14.945 1.00 93.88 512 SER A C 1
ATOM 4039 O O . SER A 1 512 ? -26.823 -2.595 14.142 1.00 93.88 512 SER A O 1
ATOM 4041 N N . THR A 1 513 ? -25.062 -3.138 15.427 1.00 94.19 513 THR A N 1
ATOM 4042 C CA . THR A 1 513 ? -24.270 -1.921 15.178 1.00 94.19 513 THR A CA 1
ATOM 4043 C C . THR A 1 513 ? -23.340 -2.061 13.979 1.00 94.19 513 THR A C 1
ATOM 4045 O O . THR A 1 513 ? -22.793 -1.070 13.497 1.00 94.19 513 THR A O 1
ATOM 4048 N N . ARG A 1 514 ? -23.169 -3.290 13.472 1.00 95.69 514 ARG A N 1
ATOM 4049 C CA . ARG A 1 514 ? -22.247 -3.629 12.381 1.00 95.69 514 ARG A CA 1
ATOM 4050 C C . ARG A 1 514 ? -20.784 -3.313 12.703 1.00 95.69 514 ARG A C 1
ATOM 4052 O O . ARG A 1 514 ? -19.980 -3.076 11.803 1.00 95.69 514 ARG A O 1
ATOM 4059 N N . ILE A 1 515 ? -20.425 -3.328 13.980 1.00 96.75 515 ILE A N 1
ATOM 4060 C CA . ILE A 1 515 ? -19.039 -3.232 14.439 1.00 96.75 515 ILE A CA 1
ATOM 4061 C C . ILE A 1 515 ? -18.415 -4.627 14.402 1.00 96.75 515 ILE A C 1
ATOM 4063 O O . ILE A 1 515 ? -19.072 -5.611 14.744 1.00 96.75 515 ILE A O 1
ATOM 4067 N N . CYS A 1 516 ? -17.156 -4.720 13.981 1.00 97.75 516 CYS A N 1
ATOM 4068 C CA . CYS A 1 516 ? -16.399 -5.961 13.994 1.00 97.75 516 CYS A CA 1
ATOM 4069 C C . CYS A 1 516 ? -14.941 -5.690 14.373 1.00 97.75 516 CYS A C 1
ATOM 4071 O O . CYS A 1 516 ? -14.309 -4.808 13.802 1.00 97.75 516 CYS A O 1
ATOM 4073 N N . PHE A 1 517 ? -14.384 -6.481 15.280 1.00 97.75 517 PHE A N 1
ATOM 4074 C CA . PHE A 1 517 ? -12.942 -6.600 15.470 1.00 97.75 517 PHE A CA 1
ATOM 4075 C C . PHE A 1 517 ? -12.441 -7.867 14.790 1.00 97.75 517 PHE A C 1
ATOM 4077 O O . PHE A 1 517 ? -13.192 -8.830 14.632 1.00 97.75 517 PHE A O 1
ATOM 4084 N N . SER A 1 518 ? -11.184 -7.860 14.376 1.00 97.44 518 SER A N 1
ATOM 4085 C CA . SER A 1 518 ? -10.525 -8.996 13.745 1.00 97.44 518 SER A CA 1
ATOM 4086 C C . SER A 1 518 ? -9.123 -9.160 14.304 1.00 97.44 518 SER A C 1
ATOM 4088 O O . SER A 1 518 ? -8.444 -8.169 14.579 1.00 97.44 518 SER A O 1
ATOM 4090 N N . TYR A 1 519 ? -8.689 -10.402 14.456 1.00 95.62 519 TYR A N 1
ATOM 4091 C CA . TYR A 1 519 ? -7.306 -10.722 14.776 1.00 95.62 519 TYR A CA 1
ATOM 4092 C C . TYR A 1 519 ? -6.905 -12.047 14.138 1.00 95.62 519 TYR A C 1
ATOM 4094 O O . TYR A 1 519 ? -7.737 -12.934 13.919 1.00 95.62 519 TYR A O 1
ATOM 4102 N N . PHE A 1 520 ? -5.625 -12.148 13.802 1.00 93.50 520 PHE A N 1
ATOM 4103 C CA . PHE A 1 520 ? -5.043 -13.360 13.253 1.00 93.50 520 PHE A CA 1
ATOM 4104 C C . PHE A 1 520 ? -4.751 -14.360 14.372 1.00 93.50 520 PHE A C 1
ATOM 4106 O O . PHE A 1 520 ? -4.201 -13.987 15.408 1.00 93.50 520 PHE A O 1
ATOM 4113 N N . VAL A 1 521 ? -5.129 -15.617 14.153 1.00 90.75 521 VAL A N 1
ATOM 4114 C CA . VAL A 1 521 ? -4.825 -16.745 15.037 1.00 90.75 521 VAL A CA 1
ATOM 4115 C C . VAL A 1 521 ? -3.671 -17.503 14.394 1.00 90.75 521 VAL A C 1
ATOM 4117 O O . VAL A 1 521 ? -3.880 -18.232 13.421 1.00 90.75 521 VAL A O 1
ATOM 4120 N N . ASP A 1 522 ? -2.449 -17.278 14.881 1.00 77.50 522 ASP A N 1
ATOM 4121 C CA . ASP A 1 522 ? -1.273 -17.951 14.329 1.00 77.50 522 ASP A CA 1
ATOM 4122 C C . ASP A 1 522 ? -1.183 -19.391 14.850 1.00 77.50 522 ASP A C 1
ATOM 4124 O O . ASP A 1 522 ? -1.638 -19.700 15.954 1.00 77.50 522 ASP A O 1
ATOM 4128 N N . ASP A 1 523 ? -0.566 -20.274 14.063 1.00 65.69 523 ASP A N 1
ATOM 4129 C CA . ASP A 1 523 ? -0.336 -21.677 14.418 1.00 65.69 523 ASP A CA 1
ATOM 4130 C C . ASP A 1 523 ? 0.651 -21.746 15.606 1.00 65.69 523 ASP A C 1
ATOM 4132 O O . ASP A 1 523 ? 1.862 -21.884 15.424 1.00 65.69 523 ASP A O 1
ATOM 4136 N N . GLY A 1 524 ? 0.134 -21.609 16.831 1.00 58.88 524 GLY A N 1
ATOM 4137 C CA . GLY A 1 524 ? 0.897 -21.636 18.083 1.00 58.88 524 GLY A CA 1
ATOM 4138 C C . GLY A 1 524 ? 1.005 -20.306 18.841 1.00 58.88 524 GLY A C 1
ATOM 4139 O O . GLY A 1 524 ? 1.716 -20.272 19.843 1.00 58.88 524 GLY A O 1
ATOM 4140 N N . ASP A 1 525 ? 0.327 -19.238 18.402 1.00 65.69 525 ASP A N 1
ATOM 4141 C CA . ASP A 1 525 ? 0.270 -17.959 19.126 1.00 65.69 525 ASP A CA 1
ATOM 4142 C C . ASP A 1 525 ? -1.151 -17.363 19.058 1.00 65.69 525 ASP A C 1
ATOM 4144 O O . ASP A 1 525 ? -1.599 -16.882 18.013 1.00 65.69 525 ASP A O 1
ATOM 4148 N N . ASP A 1 526 ? -1.878 -17.432 20.177 1.00 70.19 526 ASP A N 1
ATOM 4149 C CA . ASP A 1 526 ? -3.200 -16.826 20.373 1.00 70.19 526 ASP A CA 1
ATOM 4150 C C . ASP A 1 526 ? -3.151 -15.638 21.360 1.00 70.19 526 ASP A C 1
ATOM 4152 O O . ASP A 1 526 ? -4.188 -15.140 21.807 1.00 70.19 526 ASP A O 1
ATOM 4156 N N . GLU A 1 527 ? -1.947 -15.127 21.658 1.00 87.00 527 GLU A N 1
ATOM 4157 C CA . GLU A 1 527 ? -1.697 -14.138 22.713 1.00 87.00 527 GLU A CA 1
ATOM 4158 C C . GLU A 1 527 ? -2.253 -12.748 22.378 1.00 87.00 527 GLU A C 1
ATOM 4160 O O . GLU A 1 527 ? -2.240 -11.868 23.236 1.00 87.00 527 GLU A O 1
ATOM 4165 N N . VAL A 1 528 ? -2.766 -12.502 21.162 1.00 91.12 528 VAL A N 1
ATOM 4166 C CA . VAL A 1 528 ? -3.342 -11.193 20.794 1.00 91.12 528 VAL A CA 1
ATOM 4167 C C . VAL A 1 528 ? -4.428 -10.787 21.789 1.00 91.12 528 VAL A C 1
ATOM 4169 O O . VAL A 1 528 ? -4.442 -9.645 22.243 1.00 91.12 528 VAL A O 1
ATOM 4172 N N . LEU A 1 529 ? -5.293 -11.716 22.201 1.00 92.00 529 LEU A N 1
ATOM 4173 C CA . LEU A 1 529 ? -6.331 -11.417 23.187 1.00 92.00 529 LEU A CA 1
ATOM 4174 C C . LEU A 1 529 ? -5.749 -11.027 24.553 1.00 92.00 529 LEU A C 1
ATOM 4176 O O . LEU A 1 529 ? -6.289 -10.137 25.210 1.00 92.00 529 LEU A O 1
ATOM 4180 N N . ASP A 1 530 ? -4.650 -11.654 24.967 1.00 91.62 530 ASP A N 1
ATOM 4181 C CA . ASP A 1 530 ? -3.968 -11.346 26.227 1.00 91.62 530 ASP A CA 1
ATOM 4182 C C . ASP A 1 530 ? -3.207 -10.027 26.146 1.00 91.62 530 ASP A C 1
ATOM 4184 O O . ASP A 1 530 ? -3.224 -9.231 27.081 1.00 91.62 530 ASP A O 1
ATOM 4188 N N . ILE A 1 531 ? -2.587 -9.734 25.001 1.00 92.06 531 ILE A N 1
ATOM 4189 C CA . ILE A 1 531 ? -1.930 -8.450 24.755 1.00 92.06 531 ILE A CA 1
ATOM 4190 C C . ILE A 1 531 ? -2.937 -7.311 24.943 1.00 92.06 531 ILE A C 1
ATOM 4192 O O . ILE A 1 531 ? -2.583 -6.291 25.533 1.00 92.06 531 ILE A O 1
ATOM 4196 N N . TYR A 1 532 ? -4.183 -7.503 24.513 1.00 92.12 532 TYR A N 1
ATOM 4197 C CA . TYR A 1 532 ? -5.277 -6.550 24.690 1.00 92.12 532 TYR A CA 1
ATOM 4198 C C . TYR A 1 532 ? -6.015 -6.646 26.036 1.00 92.12 532 TYR A C 1
ATOM 4200 O O . TYR A 1 532 ? -6.854 -5.789 26.298 1.00 92.12 532 TYR A O 1
ATOM 4208 N N . GLY A 1 533 ? -5.751 -7.646 26.884 1.00 90.50 533 GLY A N 1
ATOM 4209 C CA . GLY A 1 533 ? -6.534 -7.862 28.111 1.00 90.50 533 GLY A CA 1
ATOM 4210 C C . GLY A 1 533 ? -8.019 -8.137 27.827 1.00 90.50 533 GLY A C 1
ATOM 4211 O O . GLY A 1 533 ? -8.901 -7.634 28.509 1.00 90.50 533 GLY A O 1
ATOM 4212 N N . ILE A 1 534 ? -8.335 -8.870 26.756 1.00 91.25 534 ILE A N 1
ATOM 4213 C CA . ILE A 1 534 ? -9.726 -9.145 26.344 1.00 91.25 534 ILE A CA 1
ATOM 4214 C C . ILE A 1 534 ? -10.083 -10.620 26.290 1.00 91.25 534 ILE A C 1
ATOM 4216 O O . ILE A 1 534 ? -11.225 -10.939 25.958 1.00 91.25 534 ILE A O 1
ATOM 4220 N N . ARG A 1 535 ? -9.155 -11.527 26.617 1.00 91.31 535 ARG A N 1
ATOM 4221 C CA . ARG A 1 535 ? -9.391 -12.974 26.517 1.00 91.31 535 ARG A CA 1
ATOM 4222 C C . ARG A 1 535 ? -10.677 -13.401 27.220 1.00 91.31 535 ARG A C 1
ATOM 4224 O O . ARG A 1 535 ? -11.554 -13.962 26.575 1.00 91.31 535 ARG A O 1
ATOM 4231 N N . ASN A 1 536 ? -10.840 -13.027 28.489 1.00 89.44 536 ASN A N 1
ATOM 4232 C CA . ASN A 1 536 ? -12.030 -13.374 29.274 1.00 89.44 536 ASN A CA 1
ATOM 4233 C C . ASN A 1 536 ? -13.335 -12.874 28.633 1.00 89.44 536 ASN A C 1
ATOM 4235 O O . ASN A 1 536 ? -14.329 -13.599 28.601 1.00 89.44 536 ASN A O 1
ATOM 4239 N N . TRP A 1 537 ? -13.339 -11.647 28.098 1.00 90.31 537 TRP A N 1
ATOM 4240 C CA . TRP A 1 537 ? -14.507 -11.111 27.398 1.00 90.31 537 TRP A CA 1
ATOM 4241 C C . TRP A 1 537 ? -14.797 -11.921 26.135 1.00 90.31 537 TRP A C 1
ATOM 4243 O O . TRP A 1 537 ? -15.906 -12.427 25.987 1.00 90.31 537 TRP A O 1
ATOM 4253 N N . VAL A 1 538 ? -13.806 -12.103 25.262 1.00 92.00 538 VAL A N 1
ATOM 4254 C CA . VAL A 1 538 ? -13.976 -12.785 23.971 1.00 92.00 538 VAL A CA 1
ATOM 4255 C C . VAL A 1 538 ? -14.357 -14.255 24.145 1.00 92.00 538 VAL A C 1
ATOM 4257 O O . VAL A 1 538 ? -15.231 -14.752 23.434 1.00 92.00 538 VAL A O 1
ATOM 4260 N N . GLU A 1 539 ? -13.768 -14.955 25.111 1.00 91.69 539 GLU A N 1
ATOM 42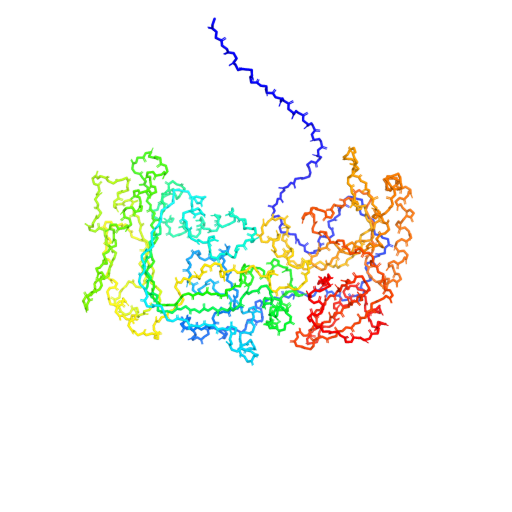61 C CA . GLU A 1 539 ? -14.093 -16.353 25.401 1.00 91.69 539 GLU A CA 1
ATOM 4262 C C . GLU A 1 539 ? -15.521 -16.516 25.932 1.00 91.69 539 GLU A C 1
ATOM 4264 O O . GLU A 1 539 ? -16.181 -17.495 25.576 1.00 91.69 539 GLU A O 1
ATOM 4269 N N . SER A 1 540 ? -16.038 -15.527 26.672 1.00 91.88 540 SER A N 1
ATOM 4270 C CA . SER A 1 540 ? -17.429 -15.512 27.147 1.00 91.88 540 SER A CA 1
ATOM 4271 C C . SER A 1 540 ? -18.472 -15.294 26.042 1.00 91.88 540 SER A C 1
ATOM 4273 O O . SER A 1 540 ? -19.656 -15.564 26.257 1.00 91.88 540 SER A O 1
ATOM 4275 N N . LEU A 1 541 ? -18.063 -14.809 24.861 1.00 94.00 541 LEU A N 1
ATOM 4276 C CA . LEU A 1 541 ? -18.983 -14.547 23.757 1.00 94.00 541 LEU A CA 1
ATOM 4277 C C . LEU A 1 541 ? -19.455 -15.850 23.093 1.00 94.00 541 LEU A C 1
ATOM 4279 O O . LEU A 1 541 ? -18.651 -16.764 22.882 1.00 94.00 541 LEU A O 1
ATOM 4283 N N . PRO A 1 542 ? -20.735 -15.924 22.685 1.00 96.31 542 PRO A N 1
ATOM 4284 C CA . PRO A 1 542 ? -21.256 -17.066 21.946 1.00 96.31 542 PRO A CA 1
ATOM 4285 C C . PRO A 1 542 ? -20.692 -17.135 20.520 1.00 96.31 542 PRO A C 1
ATOM 4287 O O . PRO A 1 542 ? -20.569 -16.121 19.822 1.00 96.31 542 PRO A O 1
ATOM 4290 N N . ASP A 1 543 ? -20.424 -18.354 20.057 1.00 97.06 543 ASP A N 1
ATOM 4291 C CA . ASP A 1 543 ? -20.115 -18.627 18.656 1.00 97.06 543 ASP A CA 1
ATOM 4292 C C . ASP A 1 543 ? -21.355 -18.442 17.779 1.00 97.06 543 ASP A C 1
ATOM 4294 O O . ASP A 1 543 ? -22.448 -18.934 18.081 1.00 97.06 543 ASP A O 1
ATOM 4298 N N . LYS A 1 544 ? -21.197 -17.735 16.659 1.00 97.06 544 LYS A N 1
ATOM 4299 C CA . LYS A 1 544 ? -22.261 -17.590 15.664 1.00 97.06 544 LYS A CA 1
ATOM 4300 C C . LYS A 1 544 ? -21.688 -17.426 14.273 1.00 97.06 544 LYS A C 1
ATOM 4302 O O . LYS A 1 544 ? -21.057 -16.417 13.958 1.00 97.06 544 LYS A O 1
ATOM 4307 N N . ASN A 1 545 ? -22.008 -18.388 13.418 1.00 95.06 545 ASN A N 1
ATOM 4308 C CA . ASN A 1 545 ? -21.614 -18.358 12.019 1.00 95.06 545 ASN A CA 1
ATOM 4309 C C . ASN A 1 545 ? -22.232 -17.167 11.281 1.00 95.06 545 ASN A C 1
ATOM 4311 O O . ASN A 1 545 ? -23.407 -16.831 11.443 1.00 95.06 545 ASN A O 1
ATOM 4315 N N . ILE A 1 546 ? -21.423 -16.571 10.414 1.00 96.31 546 ILE A N 1
ATOM 4316 C CA . ILE A 1 546 ? -21.803 -15.520 9.479 1.00 96.31 546 ILE A CA 1
ATOM 4317 C C . ILE A 1 546 ? -20.991 -15.718 8.202 1.00 96.31 546 ILE A C 1
ATOM 4319 O O . ILE A 1 546 ? -19.872 -16.223 8.237 1.00 96.31 546 ILE A O 1
ATOM 4323 N N . SER A 1 547 ? -21.539 -15.339 7.047 1.00 95.75 547 SER A N 1
ATOM 4324 C CA . SER A 1 547 ? -20.734 -15.375 5.828 1.00 95.75 547 SER A CA 1
ATOM 4325 C C . SER A 1 547 ? -19.651 -14.291 5.887 1.00 95.75 547 SER A C 1
ATOM 4327 O O . SER A 1 547 ? -19.939 -13.131 6.200 1.00 95.75 547 SER A O 1
ATOM 4329 N N . ILE A 1 548 ? -18.417 -14.635 5.508 1.00 95.88 548 ILE A N 1
ATOM 4330 C CA . ILE A 1 548 ? -17.327 -13.653 5.395 1.00 95.88 548 ILE A CA 1
ATOM 4331 C C . ILE A 1 548 ? -17.673 -12.533 4.399 1.00 95.88 548 ILE A C 1
ATOM 4333 O O . ILE A 1 548 ? -17.240 -11.392 4.538 1.00 95.88 548 ILE A O 1
ATOM 4337 N N . ALA A 1 549 ? -18.525 -12.833 3.413 1.00 95.31 549 ALA A N 1
ATOM 4338 C CA . ALA A 1 549 ? -19.053 -11.844 2.487 1.00 95.31 549 ALA A CA 1
ATOM 4339 C C . ALA A 1 549 ? -19.925 -10.792 3.184 1.00 95.31 549 ALA A C 1
ATOM 4341 O O . ALA A 1 549 ? -19.801 -9.610 2.876 1.00 95.31 549 ALA A O 1
ATOM 4342 N N . SER A 1 550 ? -20.778 -11.201 4.124 1.00 95.81 550 SER A N 1
ATOM 4343 C CA . SER A 1 550 ? -21.616 -10.291 4.909 1.00 95.81 550 SER A CA 1
ATOM 4344 C C . SER A 1 550 ? -20.773 -9.399 5.816 1.00 95.81 550 SER A C 1
ATOM 4346 O O . SER A 1 550 ? -21.034 -8.202 5.875 1.00 95.81 550 SER A O 1
ATOM 4348 N N . LEU A 1 551 ? -19.744 -9.954 6.471 1.00 96.06 551 LEU A N 1
ATOM 4349 C CA . LEU A 1 551 ? -18.802 -9.168 7.276 1.00 96.06 551 LEU A CA 1
ATOM 4350 C C . LEU A 1 551 ? -18.108 -8.103 6.418 1.00 96.06 551 LEU A C 1
ATOM 4352 O O . LEU A 1 551 ? -18.266 -6.911 6.667 1.00 96.06 551 LEU A O 1
ATOM 4356 N N . ALA A 1 552 ? -17.434 -8.519 5.345 1.00 94.94 552 ALA A N 1
ATOM 4357 C CA . ALA A 1 552 ? -16.660 -7.624 4.485 1.00 94.94 552 ALA A CA 1
ATOM 4358 C C . ALA A 1 552 ? -17.489 -6.522 3.797 1.00 94.94 552 ALA A C 1
ATOM 4360 O O . ALA A 1 552 ? -16.958 -5.461 3.478 1.00 94.94 552 ALA A O 1
ATOM 4361 N N . ASN A 1 553 ? -18.772 -6.775 3.523 1.00 94.25 553 ASN A N 1
ATOM 4362 C CA . ASN A 1 553 ? -19.624 -5.835 2.791 1.00 94.25 553 ASN A CA 1
ATOM 4363 C C . ASN A 1 553 ? -20.458 -4.919 3.688 1.00 94.25 553 ASN A C 1
ATOM 4365 O O . ASN A 1 553 ? -20.979 -3.920 3.197 1.00 94.25 553 ASN A O 1
ATOM 4369 N N . SER A 1 554 ? -20.664 -5.275 4.956 1.00 95.62 554 SER A N 1
ATOM 4370 C CA . SER A 1 554 ? -21.666 -4.600 5.790 1.00 95.62 554 SER A CA 1
ATOM 4371 C C . SER A 1 554 ? -21.178 -4.216 7.178 1.00 95.62 554 SER A C 1
ATOM 4373 O O . SER A 1 554 ? -21.953 -3.597 7.900 1.00 95.62 554 SER A O 1
ATOM 4375 N N . TYR A 1 555 ? -19.946 -4.565 7.557 1.00 96.88 555 TYR A N 1
ATOM 4376 C CA . TYR A 1 555 ? -19.391 -4.271 8.877 1.00 96.88 555 TYR A CA 1
ATOM 4377 C C . TYR A 1 555 ? -18.192 -3.331 8.792 1.00 96.88 555 TYR A C 1
ATOM 4379 O O . TYR A 1 555 ? -17.405 -3.367 7.849 1.00 96.88 555 TYR A O 1
ATOM 4387 N N . ASN A 1 556 ? -18.031 -2.510 9.827 1.00 96.00 556 ASN A N 1
ATOM 4388 C CA . ASN A 1 556 ? -16.803 -1.771 10.082 1.00 96.00 556 ASN A CA 1
ATOM 4389 C C . ASN A 1 556 ? -15.827 -2.706 10.800 1.00 96.00 556 ASN A C 1
ATOM 4391 O O . ASN A 1 556 ? -15.909 -2.860 12.018 1.00 96.00 556 ASN A O 1
ATOM 4395 N N . ILE A 1 557 ? -14.947 -3.350 10.033 1.00 98.38 557 ILE A N 1
ATOM 4396 C CA . ILE A 1 557 ? -13.940 -4.276 10.560 1.00 98.38 557 ILE A CA 1
ATOM 4397 C C . ILE A 1 557 ? -12.719 -3.481 11.026 1.00 98.38 557 ILE A C 1
ATOM 4399 O O . ILE A 1 557 ? -12.187 -2.671 10.271 1.00 98.38 557 ILE A O 1
ATOM 4403 N N . ILE A 1 558 ? -12.275 -3.718 12.256 1.00 98.44 558 ILE A N 1
ATOM 4404 C CA . ILE A 1 558 ? -11.080 -3.134 12.866 1.00 98.44 558 ILE A CA 1
ATOM 4405 C C . ILE A 1 558 ? -10.090 -4.260 13.167 1.00 98.44 558 ILE A C 1
ATOM 4407 O O . ILE A 1 558 ? -10.436 -5.233 13.835 1.00 98.44 558 ILE A O 1
ATOM 4411 N N . GLY A 1 559 ? -8.867 -4.151 12.663 1.00 97.88 559 GLY A N 1
ATOM 4412 C CA . GLY A 1 559 ? -7.775 -5.065 12.978 1.00 97.88 559 GLY A CA 1
ATOM 4413 C C . GLY A 1 559 ? -7.127 -4.715 14.315 1.00 97.88 559 GLY A C 1
ATOM 4414 O O . GLY A 1 559 ? -6.769 -3.554 14.536 1.00 97.88 559 GLY A O 1
ATOM 4415 N N . LEU A 1 560 ? -7.001 -5.715 15.189 1.00 95.38 560 LEU A N 1
ATOM 4416 C CA . LEU A 1 560 ? -6.342 -5.627 16.495 1.00 95.38 560 LEU A CA 1
ATOM 4417 C C . LEU A 1 560 ? -4.849 -5.965 16.398 1.00 95.38 560 LEU A C 1
ATOM 4419 O O . LEU A 1 560 ? -4.466 -6.888 15.654 1.00 95.38 560 LEU A O 1
#

Nearest PDB structures (foldseek):
  3kk7-assembly1_A  TM=9.367E-01  e=3.379E-60  Bacteroides thetaiotaomicron VPI-5482
  3kk7-assembly2_B  TM=9.276E-01  e=3.810E-58  Bacteroides thetaiotaomicron VPI-5482
  8b6v-assembly1_A  TM=6.585E-01  e=1.233E-10  Pseudomonas monteilii
  5oup-assembly1_A  TM=5.630E-01  e=4.883E-08  Toxoplasma gondii
  6u2l-assembly1_A  TM=5.367E-01  e=8.365E-08  Homo sapiens